Protein AF-0000000086677312 (afdb_homodimer)

Nearest PDB structures (foldseek):
  6c67-assembly1_B  TM=6.984E-01  e=4.483E-14  Mycobacterium tuberculosis H37Rv
  4u7x-assembly1_A  TM=6.659E-01  e=4.188E-15  Brucella abortus 2308
  8iwl-assembly1_A  TM=7.232E-01  e=3.364E-13  Acinetobacter baumannii
  2abs-assembly1_A  TM=6.981E-01  e=1.667E-12  Toxoplasma gondii
  3go6-assembly1_A  TM=7.106E-01  e=6.514E-12  Mycobacterium tuberculosis

Sequence (666 aa):
MTTDERTPVGHKIAVLGPIPRDQIVTHTGERFEKYGCALYTAVALAALLRPGDTIVPISHVRQRDEGPIKAILGAYPNIDTSGITATADQGDVIELRYIEHNRRVERQTNFMNPILPSDVDRVLDADAFVCVPITDYEVGQATLRHLKDNSSGTVVLDAHGPTTTLTRSGERHPRVWADRDAWLPYVDILKMNLEEASSTWLGEAAEIVADPPRLGPVELRDLARHCLDRGVGSVCVTLDERGSVAFFRDGAGGVAEEYVDRIEVADVVDTTGAGDSFAAGLAFGYLAYHDYVKACQYGNAMGAQRCSGAGLDVYLSREDTERQILATYGPRRMTTDERTPVGHKIAVLGPIPRDQIVTHTGERFEKYGCALYTAVALAALLRPGDTIVPISHVRQRDEGPIKAILGAYPNIDTSGITATADQGDVIELRYIEHNRRVERQTNFMNPILPSDVDRVLDADAFVCVPITDYEVGQATLRHLKDNSSGTVVLDAHGPTTTLTRSGERHPRVWADRDAWLPYVDILKMNLEEASSTWLGEAAEIVADPPRLGPVELRDLARHCLDRGVGSVCVTLDERGSVAFFRDGAGGVAEEYVDRIEVADVVDTTGAGDSFAAGLAFGYLAYHDYVKACQYGNAMGAQRCSGAGLDVYLSREDTERQILATYGPRR

Secondary structure (DSSP, 8-state):
-----------EEEEES---EEEEE-TT--EEEEE-THHHHHHHHHHHSPTT-EEEEEEE--HHHHHHHHHHHHTSTTB-GGGEE-TT----EEEEEEEETTEEEEEEEE-PPPB-HHHHGGGTT-SEEEE--SSTTSB-HHHHHHHHHH--SEEEEETTTTTEEEBTTS-EEEB--TTHHHHGGG-SEEEEEHHHHHHH--TTTTB--SSPPPP-HHHHHHHHHHHHTTT-SEEEEE-GGG-EEEEEE-TTSSEEEEEEPPPP-SS----TTHHHHHHHHHHHHHHHH--HHHHHHHHHHHHHHHHT-SSGGGPPPHHHHHHHHHHHH-S--/-----------EEEEES---EEEEE-TT--EEEEE-THHHHHHHHHHHSPTT-EEEEEEE--HHHHHHHHHHHHTSTTB-GGGEE-TT----EEEEEEEETTEEEEEEEE-PPPB-HHHHGGGTT-SEEEE--SSTTSB-HHHHHHHHHH--SEEEEETTTTTEEEBTTS-EEEB--TTHHHHGGG-SEEEEEHHHHHHH--TTTTB--SSPPPP-HHHHHHHHHHHHTTT-SEEEEE-GGG-EEEEEE-TTSSEEEEEEPPPP-SS----TTHHHHHHHHHHHHHHHH--HHHHHHHHHHHHHHHHT-SSGGGPPPHHHHHHHHHHHH-S--

InterPro domains:
  IPR002173 Carbohydrate/purine kinase, PfkB, conserved site [PS00584] (270-283)
  IPR011611 Carbohydrate kinase PfkB [PF00294] (181-311)
  IPR029056 Ribokinase-like [G3DSA:3.40.1190.20] (10-328)
  IPR029056 Ribokinase-like [SSF53613] (12-311)

Foldseek 3Di:
DPPPPVPPQAAEEEEFEAFEWEWEQELVGDTDTDTAFSLLLLLLLLQQGDPNHAYEYAYEAAPVCLVVSCVVSVVRVRYDDVNYYDVVRFGWYWYWYPNDPPDIDIFIDTHGAACALVSCVVPLAGQEYQYGYQAQGNYHLRNLVSSQVRHPHAYEYELNHLQWHADPRGHIDGAANPVVLSRLQSHAEYEYEQSSLQSDFPDPVNDDDPDGDGDDPVSSQVSQVVSQVSHHAWYWYQHVQQAIWIWGQDPVRDIDIDGDGAQDAPDFDDQGHLQSQLSSQLSSQCSVPVDNNSSSLRSRLSSSLPRNDDDSVSHHHSVVSVVSSCVRPNDDD/DPPPPVPPQFAEEEEFEAFEWEWEQELVGDTDTDTAFSLLLLLLLLQQGDPNYAYEYAYEAAPVCLVVSCVVSVVRVRYDDVNYYDVVRFGWYKYWYPNDPPDIAIFIDTHGAACALVSCPVPLAGQAYQYGYQAQGNYHLRNLVSSQVRHPHAYEYELNHLQWHADPRGHIDGAANPVVLSRLQSHAEYEYEQSSLQSDFPDPVNDDDPDGDGDDPVSSQVSQVVSQVSHHAWYWYQHVQQAIWIWGQDPVRHIDIDGDGAQDAPDFDDQGHLQSQLSSQLSSQCSVPVDNNSSSLRSRLSSSLPRNDDDSVSHHHSVVSVVSSCVRPNDDD

Structure (mmCIF, N/CA/C/O backbone):
data_AF-0000000086677312-model_v1
#
loop_
_entity.id
_entity.type
_entity.pdbx_description
1 polymer 'Carbohydrate kinase PfkB domain-containing protein'
#
loop_
_atom_site.group_PDB
_atom_site.id
_atom_site.type_symbol
_atom_site.label_atom_id
_atom_site.label_alt_id
_atom_site.label_comp_id
_atom_site.label_asym_id
_atom_site.label_entity_id
_atom_site.label_seq_id
_atom_site.pdbx_PDB_ins_code
_atom_site.Cartn_x
_atom_site.Cartn_y
_atom_site.Cartn_z
_atom_site.occupancy
_atom_site.B_iso_or_equiv
_atom_site.auth_seq_id
_atom_site.auth_comp_id
_atom_site.auth_asym_id
_atom_site.auth_atom_id
_atom_site.pdbx_PDB_model_num
ATOM 1 N N . MET A 1 1 ? -13.219 54.688 -17.031 1 32.31 1 MET A N 1
ATOM 2 C CA . MET A 1 1 ? -12.438 53.438 -17.141 1 32.31 1 MET A CA 1
ATOM 3 C C . MET A 1 1 ? -12.711 52.531 -15.945 1 32.31 1 MET A C 1
ATOM 5 O O . MET A 1 1 ? -12.344 52.844 -14.812 1 32.31 1 MET A O 1
ATOM 9 N N . THR A 1 2 ? -13.883 51.906 -15.875 1 37.22 2 THR A N 1
ATOM 10 C CA . THR A 1 2 ? -14.469 51.125 -14.773 1 37.22 2 THR A CA 1
ATOM 11 C C . THR A 1 2 ? -13.57 49.969 -14.391 1 37.22 2 THR A C 1
ATOM 13 O O . THR A 1 2 ? -13.242 49.125 -15.234 1 37.22 2 THR A O 1
ATOM 16 N N . THR A 1 3 ? -12.516 50.281 -13.547 1 38.25 3 THR A N 1
ATOM 17 C CA . THR A 1 3 ? -11.594 49.281 -13.039 1 38.25 3 THR A CA 1
ATOM 18 C C . THR A 1 3 ? -12.359 48.031 -12.562 1 38.25 3 THR A C 1
ATOM 20 O O . THR A 1 3 ? -13.258 48.156 -11.727 1 38.25 3 THR A O 1
ATOM 23 N N . ASP A 1 4 ? -12.758 47.156 -13.461 1 38.59 4 ASP A N 1
ATOM 24 C CA . ASP A 1 4 ? -13.375 45.875 -13.141 1 38.59 4 ASP A CA 1
ATOM 25 C C . ASP A 1 4 ? -12.711 45.25 -11.922 1 38.59 4 ASP A C 1
ATOM 27 O O . ASP A 1 4 ? -11.523 44.906 -11.961 1 38.59 4 ASP A O 1
ATOM 31 N N . GLU A 1 5 ? -12.781 45.844 -10.695 1 32.97 5 GLU A N 1
ATOM 32 C CA . GLU A 1 5 ? -12.359 45.25 -9.438 1 32.97 5 GLU A CA 1
ATOM 33 C C . GLU A 1 5 ? -12.758 43.781 -9.383 1 32.97 5 GLU A C 1
ATOM 35 O O . GLU A 1 5 ? -13.922 43.469 -9.156 1 32.97 5 GLU A O 1
ATOM 40 N N . ARG A 1 6 ? -12.273 42.938 -10.344 1 45.16 6 ARG A N 1
ATOM 41 C CA . ARG A 1 6 ? -12.469 41.5 -10.188 1 45.16 6 ARG A CA 1
ATOM 42 C C . ARG A 1 6 ? -12.477 41.094 -8.719 1 45.16 6 ARG A C 1
ATOM 44 O O . ARG A 1 6 ? -11.555 41.406 -7.973 1 45.16 6 ARG A O 1
ATOM 51 N N . THR A 1 7 ? -13.516 41.062 -8.023 1 42.78 7 THR A N 1
ATOM 52 C CA . THR A 1 7 ? -13.641 40.531 -6.672 1 42.78 7 THR A CA 1
ATOM 53 C C . THR A 1 7 ? -12.633 39.438 -6.43 1 42.78 7 THR A C 1
ATOM 55 O O . THR A 1 7 ? -12.57 38.469 -7.199 1 42.78 7 THR A O 1
ATOM 58 N N . PRO A 1 8 ? -11.586 39.594 -5.582 1 50.75 8 PRO A N 1
ATOM 59 C CA . PRO A 1 8 ? -10.523 38.594 -5.41 1 50.75 8 PRO A CA 1
ATOM 60 C C . PRO A 1 8 ? -11.055 37.188 -5.199 1 50.75 8 PRO A C 1
ATOM 62 O O . PRO A 1 8 ? -12.016 37 -4.445 1 50.75 8 PRO A O 1
ATOM 65 N N . VAL A 1 9 ? -11.148 36.281 -6.203 1 62.28 9 VAL A N 1
ATOM 66 C CA . VAL A 1 9 ? -11.641 34.906 -6.129 1 62.28 9 VAL A CA 1
ATOM 67 C C . VAL A 1 9 ? -11.031 34.219 -4.922 1 62.28 9 VAL A C 1
ATOM 69 O O . VAL A 1 9 ? -9.812 34.219 -4.73 1 62.28 9 VAL A O 1
ATOM 72 N N . GLY A 1 10 ? -11.758 33.906 -3.848 1 85.94 10 GLY A N 1
ATOM 73 C CA . GLY A 1 10 ? -11.367 33.219 -2.613 1 85.94 10 GLY A CA 1
ATOM 74 C C . GLY A 1 10 ? -10.633 31.922 -2.848 1 85.94 10 GLY A C 1
ATOM 75 O O . GLY A 1 10 ? -10.734 31.344 -3.924 1 85.94 10 GLY A O 1
ATOM 76 N N . HIS A 1 11 ? -9.68 31.578 -2.021 1 93.56 11 HIS A N 1
ATOM 77 C CA . HIS A 1 11 ? -8.945 30.312 -2.086 1 93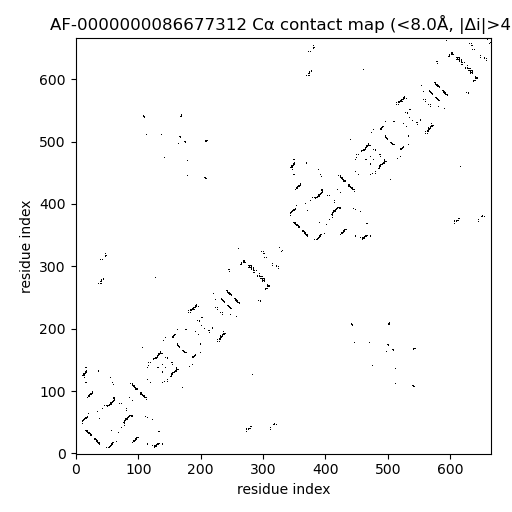.56 11 HIS A CA 1
ATOM 78 C C . HIS A 1 11 ? -9.867 29.125 -1.82 1 93.56 11 HIS A C 1
ATOM 80 O O . HIS A 1 11 ? -10.82 29.25 -1.055 1 93.56 11 HIS A O 1
ATOM 86 N N . LYS A 1 12 ? -9.617 28.141 -2.539 1 97.75 12 LYS A N 1
ATOM 87 C CA . LYS A 1 12 ? -10.273 26.859 -2.314 1 97.75 12 LYS A CA 1
ATOM 88 C C . LYS A 1 12 ? -9.258 25.781 -1.946 1 97.75 12 LYS A C 1
ATOM 90 O O . LYS A 1 12 ? -8.258 25.594 -2.646 1 97.75 12 LYS A O 1
ATOM 95 N N . ILE A 1 13 ? -9.484 25.172 -0.785 1 98.75 13 ILE A N 1
ATOM 96 C CA . ILE A 1 13 ? -8.586 24.125 -0.339 1 98.75 13 ILE A CA 1
ATOM 97 C C . ILE A 1 13 ? -9.375 22.828 -0.091 1 98.75 13 ILE A C 1
ATOM 99 O O . ILE A 1 13 ? -10.406 22.859 0.586 1 98.75 13 ILE A O 1
ATOM 103 N N . ALA A 1 14 ? -8.969 21.734 -0.667 1 98.94 14 ALA A N 1
ATOM 104 C CA . ALA A 1 14 ? -9.523 20.406 -0.375 1 98.94 14 ALA A CA 1
ATOM 105 C C . ALA A 1 14 ? -8.68 19.672 0.663 1 98.94 14 ALA A C 1
ATOM 107 O O . ALA A 1 14 ? -7.449 19.719 0.616 1 98.94 14 ALA A O 1
ATOM 108 N N . VAL A 1 15 ? -9.336 19.094 1.623 1 98.94 15 VAL A N 1
ATOM 109 C CA . VAL A 1 15 ? -8.672 18.281 2.639 1 98.94 15 VAL A CA 1
ATOM 110 C C . VAL A 1 15 ? -9.023 16.812 2.438 1 98.94 15 VAL A C 1
ATOM 112 O O . VAL A 1 15 ? -10.195 16.422 2.555 1 98.94 15 VAL A O 1
ATOM 115 N N . LEU A 1 16 ? -8.055 16 2.104 1 98.94 16 LEU A N 1
ATOM 116 C CA . LEU A 1 16 ? -8.289 14.594 1.83 1 98.94 16 LEU A CA 1
ATOM 117 C C . LEU A 1 16 ? -7.773 13.727 2.975 1 98.94 16 LEU A C 1
ATOM 119 O O . LEU A 1 16 ? -6.598 13.805 3.338 1 98.94 16 LEU A O 1
ATOM 123 N N . GLY A 1 17 ? -8.586 12.93 3.57 1 98.69 17 GLY A N 1
ATOM 124 C CA . GLY A 1 17 ? -8.195 12 4.621 1 98.69 17 GLY A CA 1
ATOM 125 C C . GLY A 1 17 ? -9.367 11.508 5.449 1 98.69 17 GLY A C 1
ATOM 126 O O . GLY A 1 17 ? -10.5 11.953 5.258 1 98.69 17 GLY A O 1
ATOM 127 N N . PRO A 1 18 ? -9.125 10.625 6.316 1 98.38 18 PRO A N 1
ATOM 128 C CA . PRO A 1 18 ? -10.203 10.094 7.152 1 98.38 18 PRO A CA 1
ATOM 129 C C . PRO A 1 18 ? -10.633 11.07 8.25 1 98.38 18 PRO A C 1
ATOM 131 O O . PRO A 1 18 ? -9.875 11.969 8.609 1 98.38 18 PRO A O 1
ATOM 134 N N . ILE A 1 19 ? -11.883 10.938 8.641 1 98.5 19 ILE A N 1
ATOM 135 C CA . ILE A 1 19 ? -12.383 11.516 9.883 1 98.5 19 ILE A CA 1
ATOM 136 C C . ILE A 1 19 ? -12.789 10.398 10.844 1 98.5 19 ILE A C 1
ATOM 138 O O . ILE A 1 19 ? -13.977 10.102 10.992 1 98.5 19 ILE A O 1
ATOM 142 N N . PRO A 1 20 ? -11.789 9.859 11.461 1 97.06 20 PR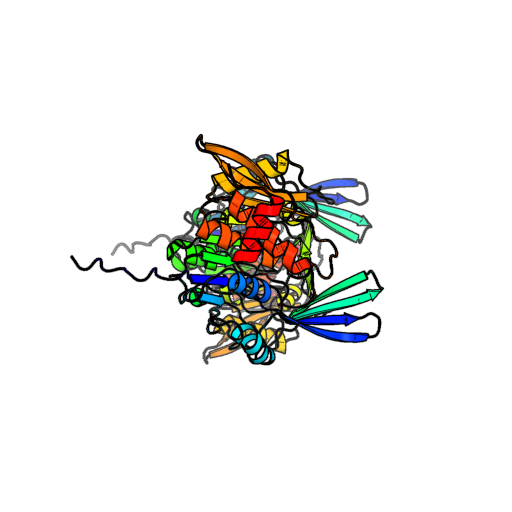O A N 1
ATOM 143 C CA . PRO A 1 20 ? -12.062 8.695 12.305 1 97.06 20 PRO A CA 1
ATOM 144 C C . PRO A 1 20 ? -12.859 9.047 13.555 1 97.06 20 PRO A C 1
ATOM 146 O O . PRO A 1 20 ? -12.695 10.125 14.117 1 97.06 20 PRO A O 1
ATOM 149 N N . ARG A 1 21 ? -13.695 8.141 13.93 1 96.38 21 ARG A N 1
ATOM 150 C CA . ARG A 1 21 ? -14.266 8.18 15.273 1 96.38 21 ARG A CA 1
ATOM 151 C C . ARG A 1 21 ? -13.328 7.523 16.281 1 96.38 21 ARG A C 1
ATOM 153 O O . ARG A 1 21 ? -13.164 6.301 16.281 1 96.38 21 ARG A O 1
ATOM 160 N N . ASP A 1 22 ? -12.742 8.312 17.062 1 91.62 22 ASP A N 1
ATOM 161 C CA . ASP A 1 22 ? -11.867 7.824 18.125 1 91.62 22 ASP A CA 1
ATOM 162 C C . ASP A 1 22 ? -12.664 7.477 19.375 1 91.62 22 ASP A C 1
ATOM 164 O O . ASP A 1 22 ? -13.336 8.336 19.953 1 91.62 22 ASP A O 1
ATOM 168 N N . GLN A 1 23 ? -12.555 6.238 19.719 1 90.88 23 GLN A N 1
ATOM 169 C CA . GLN A 1 23 ? -13.18 5.777 20.938 1 90.88 23 GLN A CA 1
ATOM 170 C C . GLN A 1 23 ? -12.156 5.621 22.062 1 90.88 23 GLN A C 1
ATOM 172 O O . GLN A 1 23 ? -11.352 4.688 22.047 1 90.88 23 GLN A O 1
ATOM 177 N N . ILE A 1 24 ? -12.211 6.531 22.969 1 84.81 24 ILE A N 1
ATOM 178 C CA . ILE A 1 24 ? -11.242 6.543 24.062 1 84.81 24 ILE A CA 1
ATOM 179 C C . ILE A 1 24 ? -11.852 5.906 25.312 1 84.81 24 ILE A C 1
ATOM 181 O O . ILE A 1 24 ? -12.938 6.301 25.734 1 84.81 24 ILE A O 1
ATOM 185 N N . VAL A 1 25 ? -11.227 4.91 25.812 1 83.69 25 VAL A N 1
ATOM 186 C CA . VAL A 1 25 ? -11.625 4.25 27.047 1 83.69 25 VAL A CA 1
ATOM 187 C C . VAL A 1 25 ? -10.562 4.484 28.125 1 83.69 25 VAL A C 1
ATOM 189 O O . VAL A 1 25 ? -9.414 4.059 27.969 1 83.69 25 VAL A O 1
ATOM 192 N N . THR A 1 26 ? -10.938 5.156 29.172 1 80.56 26 THR A N 1
ATOM 193 C CA . THR A 1 26 ? -9.992 5.453 30.25 1 80.56 26 THR A CA 1
ATOM 194 C C . THR A 1 26 ? -9.758 4.227 31.125 1 80.56 26 THR A C 1
ATOM 196 O O . THR A 1 26 ? -10.453 3.217 30.984 1 80.56 26 THR A O 1
ATOM 199 N N . HIS A 1 27 ? -8.703 4.312 31.938 1 79.75 27 HIS A N 1
ATOM 200 C CA . HIS A 1 27 ? -8.367 3.213 32.844 1 79.75 27 HIS A CA 1
ATOM 201 C C . HIS A 1 27 ? -9.5 2.939 33.812 1 79.75 27 HIS A C 1
ATOM 203 O O . HIS A 1 27 ? -9.609 1.834 34.344 1 79.75 27 HIS A O 1
ATOM 209 N N . THR A 1 28 ? -10.367 3.939 34 1 81.5 28 THR A N 1
ATOM 210 C CA . THR A 1 28 ? -11.492 3.783 34.906 1 81.5 28 THR A CA 1
ATOM 211 C C . THR A 1 28 ? -12.727 3.273 34.188 1 81.5 28 THR A C 1
ATOM 213 O O . THR A 1 28 ? -13.789 3.096 34.781 1 81.5 28 THR A O 1
ATOM 216 N N . GLY A 1 29 ? -12.547 3.102 32.875 1 80 29 GLY A N 1
ATOM 217 C CA . GLY A 1 29 ? -13.633 2.523 32.094 1 80 29 GLY A CA 1
ATOM 218 C C . GLY A 1 29 ? -14.531 3.566 31.453 1 80 29 GLY A C 1
ATOM 219 O O . GLY A 1 29 ? -15.508 3.225 30.781 1 80 29 GLY A O 1
ATOM 220 N N . GLU A 1 30 ? -14.219 4.891 31.688 1 84.56 30 GLU A N 1
ATOM 221 C CA . GLU A 1 30 ? -14.992 5.949 31.047 1 84.56 30 GLU A CA 1
ATOM 222 C C . GLU A 1 30 ? -14.734 5.98 29.547 1 84.56 30 GLU A C 1
ATOM 224 O O . GLU A 1 30 ? -13.609 5.781 29.094 1 84.56 30 GLU A O 1
ATOM 229 N N . ARG A 1 31 ? -15.914 6.156 28.812 1 86.62 31 ARG A N 1
ATOM 230 C CA . ARG A 1 31 ? -15.82 6.16 27.359 1 86.62 31 ARG A CA 1
ATOM 231 C C . ARG A 1 31 ? -16.188 7.523 26.781 1 86.62 31 ARG A C 1
ATOM 233 O O . ARG A 1 31 ? -17.172 8.133 27.203 1 86.62 31 ARG A O 1
ATOM 240 N N . PHE A 1 32 ? -15.312 8.102 25.938 1 87 32 PHE A N 1
ATOM 241 C CA . PHE A 1 32 ? -15.648 9.297 25.172 1 87 32 PHE A CA 1
ATOM 242 C C . PHE A 1 32 ? -15.211 9.148 23.719 1 87 32 PHE A C 1
ATOM 244 O O . PHE A 1 32 ? -14.367 8.312 23.406 1 87 32 PHE A O 1
ATOM 251 N N . GLU A 1 33 ? -15.953 9.891 22.859 1 91.44 33 GLU A N 1
ATOM 252 C CA . GLU A 1 33 ? -15.688 9.812 21.422 1 91.44 33 GLU A CA 1
ATOM 253 C C . GLU A 1 33 ? -15.305 11.18 20.859 1 91.44 33 GLU A C 1
ATOM 255 O O . GLU A 1 33 ? -15.781 12.203 21.328 1 91.44 33 GLU A O 1
ATOM 260 N N . LYS A 1 34 ? -14.43 11.188 20.031 1 92.94 34 LYS A N 1
ATOM 261 C CA . LYS A 1 34 ? -14.031 12.375 19.281 1 92.94 34 LYS A CA 1
ATOM 262 C C . LYS A 1 34 ? -13.703 12.039 17.828 1 92.94 34 LYS A C 1
ATOM 264 O O . LYS A 1 34 ? -13.367 10.891 17.516 1 92.94 34 LYS A O 1
ATOM 269 N N . TYR A 1 35 ? -13.922 13.023 17 1 96.88 35 TYR A N 1
ATOM 270 C CA . TYR A 1 35 ? -13.508 12.883 15.602 1 96.88 35 TYR A CA 1
ATOM 271 C C . TYR A 1 35 ? -12.164 13.555 15.359 1 96.88 35 TYR A C 1
ATOM 273 O O . TYR A 1 35 ? -11.82 14.539 16.016 1 96.88 35 TYR A O 1
ATOM 281 N N . GLY A 1 36 ? -11.359 12.969 14.398 1 95.56 36 GLY A N 1
ATOM 282 C CA . GLY A 1 36 ? -10 13.484 14.297 1 95.56 36 GLY A CA 1
ATOM 283 C C . GLY A 1 36 ? -9.516 13.602 12.867 1 95.56 36 GLY A C 1
ATOM 284 O O . GLY A 1 36 ? -10.312 13.797 11.945 1 95.56 36 GLY A O 1
ATOM 285 N N . CYS A 1 37 ? -8.234 13.719 12.789 1 96.19 37 CYS A N 1
ATOM 286 C CA . CYS A 1 37 ? -7.457 13.742 11.555 1 96.19 37 CYS A CA 1
ATOM 287 C C . CYS A 1 37 ? -7.914 14.867 10.641 1 96.19 37 CYS A C 1
ATOM 289 O O . CYS A 1 37 ? -7.727 16.047 10.961 1 96.19 37 CYS A O 1
ATOM 291 N N . ALA A 1 38 ? -8.617 14.578 9.523 1 98.62 38 ALA A N 1
ATOM 292 C CA . ALA A 1 38 ? -8.992 15.586 8.547 1 98.62 38 ALA A CA 1
ATOM 293 C C . ALA A 1 38 ? -9.891 16.656 9.172 1 98.62 38 ALA A C 1
ATOM 295 O O . ALA A 1 38 ? -9.93 17.797 8.703 1 98.62 38 ALA A O 1
ATOM 296 N N . LEU A 1 39 ? -10.586 16.281 10.227 1 98.56 39 LEU A N 1
ATOM 297 C CA . LEU A 1 39 ? -11.406 17.266 10.938 1 98.56 39 LEU A CA 1
ATOM 298 C C . LEU A 1 39 ? -10.555 18.375 11.516 1 98.56 39 LEU A C 1
ATOM 300 O O . LEU A 1 39 ? -10.867 19.562 11.344 1 98.56 39 LEU A O 1
ATOM 304 N N . TYR A 1 40 ? -9.461 18.031 12.156 1 98 40 TYR A N 1
ATOM 305 C CA . TYR A 1 40 ? -8.555 19.031 12.727 1 98 40 TYR A CA 1
ATOM 306 C C . TYR A 1 40 ? -7.957 19.906 11.633 1 98 40 TYR A C 1
ATOM 308 O O . TYR A 1 40 ? -7.848 21.125 11.797 1 98 40 TYR A O 1
ATOM 316 N N . THR A 1 41 ? -7.547 19.281 10.523 1 98.81 41 THR A N 1
ATOM 317 C CA . THR A 1 41 ? -6.961 20.031 9.414 1 98.81 41 THR A CA 1
ATOM 318 C C . THR A 1 41 ? -7.941 21.062 8.867 1 98.81 41 THR A C 1
ATOM 320 O O . THR A 1 41 ? -7.578 22.219 8.656 1 98.81 41 THR A O 1
ATOM 323 N N . ALA A 1 42 ? -9.18 20.641 8.672 1 98.75 42 ALA A N 1
ATOM 324 C CA . ALA A 1 42 ? -10.211 21.531 8.125 1 98.75 42 ALA A CA 1
ATOM 325 C C . ALA A 1 42 ? -10.492 22.688 9.07 1 98.75 42 ALA A C 1
ATOM 327 O O . ALA A 1 42 ? -10.586 23.844 8.641 1 98.75 42 ALA A O 1
ATOM 328 N N . VAL A 1 43 ? -10.602 22.422 10.352 1 98.38 43 VAL A N 1
ATOM 329 C CA . VAL A 1 43 ? -10.922 23.453 11.328 1 98.38 43 VAL A CA 1
ATOM 330 C C . VAL A 1 43 ? -9.75 24.422 11.461 1 98.38 43 VAL A C 1
ATOM 332 O O . VAL A 1 43 ? -9.945 25.641 11.562 1 98.38 43 VAL A O 1
ATOM 335 N N . ALA A 1 44 ? -8.531 23.891 11.461 1 98.62 44 ALA A N 1
ATOM 336 C CA . ALA A 1 44 ? -7.352 24.75 11.5 1 98.62 44 ALA A CA 1
ATOM 337 C C . ALA A 1 44 ? -7.332 25.703 10.305 1 98.62 44 ALA A C 1
ATOM 339 O O . ALA A 1 44 ? -7.062 26.891 10.461 1 98.62 44 ALA A O 1
ATOM 340 N N . LEU A 1 45 ? -7.656 25.156 9.109 1 98.56 45 LEU A N 1
ATOM 341 C CA . LEU A 1 45 ? -7.711 25.984 7.914 1 98.56 45 LEU A CA 1
ATOM 342 C C . LEU A 1 45 ? -8.805 27.047 8.031 1 98.56 45 LEU A C 1
ATOM 344 O O . LEU A 1 45 ? -8.633 28.172 7.578 1 98.56 45 LEU A O 1
ATOM 348 N N . ALA A 1 46 ? -9.906 26.656 8.602 1 97.81 46 ALA A N 1
ATOM 349 C CA . ALA A 1 46 ? -11.039 27.562 8.734 1 97.81 46 ALA A CA 1
ATOM 350 C C . ALA A 1 46 ? -10.656 28.797 9.555 1 97.81 46 ALA A C 1
ATOM 352 O O . ALA A 1 46 ? -11.156 29.891 9.305 1 97.81 46 ALA A O 1
ATOM 353 N N . ALA A 1 47 ? -9.789 28.609 10.516 1 97.19 47 ALA A N 1
ATOM 354 C CA . ALA A 1 47 ? -9.336 29.703 11.359 1 97.19 47 ALA A CA 1
ATOM 355 C C . ALA A 1 47 ? -8.43 30.656 10.578 1 97.19 47 ALA A C 1
ATOM 357 O O . ALA A 1 47 ? -8.391 31.859 10.859 1 97.19 47 ALA A O 1
ATOM 358 N N . LEU A 1 48 ? -7.77 30.125 9.586 1 96.94 48 LEU A N 1
ATOM 359 C CA . LEU A 1 48 ? -6.766 30.891 8.852 1 96.94 48 LEU A CA 1
ATOM 360 C C . LEU A 1 48 ? -7.383 31.562 7.621 1 96.94 48 LEU A C 1
ATOM 362 O O . LEU A 1 48 ? -6.906 32.594 7.176 1 96.94 48 LEU A O 1
ATOM 366 N N . LEU A 1 49 ? -8.391 30.953 7.055 1 94.12 49 LEU A N 1
ATOM 367 C CA . LEU A 1 49 ? -8.945 31.422 5.789 1 94.12 49 LEU A CA 1
ATOM 368 C C . LEU A 1 49 ? -10.047 32.438 6.02 1 94.12 49 LEU A C 1
ATOM 370 O O . LEU A 1 49 ? -10.625 32.5 7.105 1 94.12 49 LEU A O 1
ATOM 374 N N . ARG A 1 50 ? -10.297 33.281 5.004 1 86.81 50 ARG A N 1
ATOM 375 C CA . ARG A 1 50 ? -11.234 34.375 5.082 1 86.81 50 ARG A CA 1
ATOM 376 C C . ARG A 1 50 ? -12.625 33.969 4.613 1 86.81 50 ARG A C 1
ATOM 378 O O . ARG A 1 50 ? -12.789 32.906 4.031 1 86.81 50 ARG A O 1
ATOM 385 N N . PRO A 1 51 ? -13.453 35.031 4.965 1 82.19 51 PRO A N 1
ATOM 386 C CA . PRO A 1 51 ? -14.766 34.812 4.367 1 82.19 51 PRO A CA 1
ATOM 387 C C . PRO A 1 51 ? -14.727 34.75 2.844 1 82.19 51 PRO A C 1
ATOM 389 O O . PRO A 1 51 ? -13.969 35.5 2.213 1 82.19 51 PRO A O 1
ATOM 392 N N . GLY A 1 52 ? -15.172 33.906 2.168 1 88.12 52 GLY A N 1
ATOM 393 C CA . GLY A 1 52 ? -15.141 33.719 0.726 1 88.12 52 GLY A CA 1
ATOM 394 C C . GLY A 1 52 ? -14.305 32.531 0.299 1 88.12 52 GLY A C 1
ATOM 395 O O . GLY A 1 52 ? -14.445 32.031 -0.821 1 88.12 52 GLY A O 1
ATOM 396 N N . ASP A 1 53 ? -13.281 32.25 1.18 1 95.12 53 ASP A N 1
ATOM 397 C CA . ASP A 1 53 ? -12.531 31.031 0.922 1 95.12 53 ASP A CA 1
ATOM 398 C C . ASP A 1 53 ? -13.398 29.797 1.181 1 95.12 53 ASP A C 1
ATOM 400 O O . ASP A 1 53 ? -14.438 29.875 1.837 1 95.12 53 ASP A O 1
ATOM 404 N N . THR A 1 54 ? -13.039 28.703 0.552 1 97.5 54 THR A N 1
ATOM 405 C CA . THR A 1 54 ? -13.797 27.469 0.724 1 97.5 54 THR A CA 1
ATOM 406 C C . THR A 1 54 ? -12.875 26.297 1.05 1 97.5 54 THR A C 1
ATOM 408 O O . THR A 1 54 ? -11.82 26.141 0.431 1 97.5 54 THR A O 1
ATOM 411 N N . ILE A 1 55 ? -13.273 25.594 2.068 1 98.62 55 ILE A N 1
ATOM 412 C CA . ILE A 1 55 ? -12.602 24.359 2.441 1 98.62 55 ILE A CA 1
ATOM 413 C C . ILE A 1 55 ? -13.523 23.172 2.174 1 98.62 55 ILE A C 1
ATOM 415 O O . ILE A 1 55 ? -14.68 23.172 2.604 1 98.62 55 ILE A O 1
ATOM 419 N N . VAL A 1 56 ? -13.031 22.156 1.498 1 98.75 56 VAL A N 1
ATOM 420 C CA . VAL A 1 56 ? -13.852 20.984 1.167 1 98.75 56 VAL A CA 1
ATOM 421 C C . VAL A 1 56 ? -13.172 19.719 1.672 1 98.75 56 VAL A C 1
ATOM 423 O O . VAL A 1 56 ? -12.297 19.172 1.006 1 98.75 56 VAL A O 1
ATOM 426 N N . PRO A 1 57 ? -13.609 19.203 2.818 1 98.81 57 PRO A N 1
ATOM 427 C CA . PRO A 1 57 ? -13.133 17.875 3.23 1 98.81 57 PRO A CA 1
ATOM 428 C C . PRO A 1 57 ? -13.664 16.75 2.342 1 98.81 57 PRO A C 1
ATOM 430 O O . PRO A 1 57 ? -14.852 16.75 1.989 1 98.81 57 PRO A O 1
ATOM 433 N N . ILE A 1 58 ? -12.805 15.906 1.871 1 98.88 58 ILE A N 1
ATOM 434 C CA . ILE A 1 58 ? -13.148 14.688 1.142 1 98.88 58 ILE A CA 1
ATOM 435 C C . ILE A 1 58 ? -12.859 13.469 2.01 1 98.88 58 ILE A C 1
ATOM 437 O O . ILE A 1 58 ? -11.703 13.148 2.277 1 98.88 58 ILE A O 1
ATOM 441 N N . SER A 1 59 ? -13.922 12.812 2.502 1 98.75 59 SER A N 1
ATOM 442 C CA . SER A 1 59 ? -13.805 11.695 3.434 1 98.75 59 SER A CA 1
ATOM 443 C C . SER A 1 59 ? -15.008 10.766 3.336 1 98.75 59 SER A C 1
ATOM 445 O O . SER A 1 59 ? -16.125 11.211 3.043 1 98.75 59 SER A O 1
ATOM 447 N N . HIS A 1 60 ? -14.773 9.5 3.502 1 97.94 60 HIS A N 1
ATOM 448 C CA . HIS A 1 60 ? -15.836 8.508 3.67 1 97.94 60 HIS A CA 1
ATOM 449 C C . HIS A 1 60 ? -16.016 8.141 5.141 1 97.94 60 HIS A C 1
ATOM 451 O O . HIS A 1 60 ? -15.047 7.828 5.828 1 97.94 60 HIS A O 1
ATOM 457 N N . VAL A 1 61 ? -17.281 8.219 5.586 1 98.06 61 VAL A N 1
ATOM 458 C CA . VAL A 1 61 ? -17.531 7.996 7.004 1 98.06 61 VAL A CA 1
ATOM 459 C C . VAL A 1 61 ? -18.672 6.984 7.176 1 98.06 61 VAL A C 1
ATOM 461 O O . VAL A 1 61 ? -19.297 6.582 6.195 1 98.06 61 VAL A O 1
ATOM 464 N N . ARG A 1 62 ? -18.812 6.508 8.422 1 96.19 62 ARG A N 1
ATOM 465 C CA . ARG A 1 62 ? -19.969 5.691 8.758 1 96.19 62 ARG A CA 1
ATOM 466 C C . ARG A 1 62 ? -21.25 6.516 8.719 1 96.19 62 ARG A C 1
ATOM 468 O O . ARG A 1 62 ? -21.234 7.715 9 1 96.19 62 ARG A O 1
ATOM 475 N N . GLN A 1 63 ? -22.375 5.84 8.422 1 96.94 63 GLN A N 1
ATOM 476 C CA . GLN A 1 63 ? -23.656 6.523 8.383 1 96.94 63 GLN A CA 1
ATOM 477 C C . GLN A 1 63 ? -23.984 7.168 9.727 1 96.94 63 GLN A C 1
ATOM 479 O O . GLN A 1 63 ? -24.453 8.305 9.781 1 96.94 63 GLN A O 1
ATOM 484 N N . ARG A 1 64 ? -23.656 6.488 10.75 1 96.19 64 ARG A N 1
ATOM 485 C CA . ARG A 1 64 ? -23.953 7 12.086 1 96.19 64 ARG A CA 1
ATOM 486 C C . ARG A 1 64 ? -23.141 8.25 12.391 1 96.19 64 ARG A C 1
ATOM 488 O O . ARG A 1 64 ? -23.547 9.078 13.211 1 96.19 64 ARG A O 1
ATOM 495 N N . ASP A 1 65 ? -21.984 8.383 11.719 1 97.81 65 ASP A N 1
ATOM 496 C CA . ASP A 1 65 ? -21.047 9.461 12.047 1 97.81 65 ASP A CA 1
ATOM 497 C C . ASP A 1 65 ? -21.266 10.664 11.141 1 97.81 65 ASP A C 1
ATOM 499 O O . ASP A 1 65 ? -20.781 11.766 11.43 1 97.81 65 ASP A O 1
ATOM 503 N N . GLU A 1 66 ? -21.938 10.516 10.047 1 98.31 66 GLU A N 1
ATOM 504 C CA . GLU A 1 66 ? -22.078 11.578 9.055 1 98.31 66 GLU A CA 1
ATOM 505 C C . GLU A 1 66 ? -22.734 12.82 9.656 1 98.31 66 GLU A C 1
ATOM 507 O O . GLU A 1 66 ? -22.219 13.93 9.523 1 98.31 66 GLU A O 1
ATOM 512 N N . GLY A 1 67 ? -23.875 12.648 10.273 1 98 67 GLY A N 1
ATOM 513 C CA . GLY A 1 67 ? -24.594 13.758 10.875 1 98 67 GLY A CA 1
ATOM 514 C C . GLY A 1 67 ? -23.766 14.547 11.867 1 98 67 GLY A C 1
ATOM 515 O O . GLY A 1 67 ? -23.562 15.75 11.695 1 98 67 GLY A O 1
ATOM 516 N N . PRO A 1 68 ? -23.25 13.852 12.852 1 98.06 68 PRO A N 1
ATOM 517 C CA . PRO A 1 68 ? -22.422 14.531 13.859 1 98.06 68 PRO A CA 1
ATOM 518 C C . PRO A 1 68 ? -21.219 15.25 13.258 1 98.06 68 PRO A C 1
ATOM 520 O O . PRO A 1 68 ? -20.922 16.375 13.648 1 98.06 68 PRO A O 1
ATOM 523 N N . ILE A 1 69 ? -20.547 14.664 12.312 1 98.62 69 ILE A N 1
ATOM 524 C CA . ILE A 1 69 ? -19.359 15.25 11.688 1 98.62 69 ILE A CA 1
ATOM 525 C C . ILE A 1 69 ? -19.75 16.516 10.93 1 98.62 69 ILE A C 1
ATOM 527 O O . ILE A 1 69 ? -19.109 17.562 11.07 1 98.62 69 ILE A O 1
ATOM 531 N N . LYS A 1 70 ? -20.859 16.469 10.188 1 98.5 70 LYS A N 1
ATOM 532 C CA . LYS A 1 70 ? -21.312 17.609 9.406 1 98.5 70 LYS A CA 1
ATOM 533 C C . LYS A 1 70 ? -21.797 18.734 10.32 1 98.5 70 LYS A C 1
ATOM 535 O O . LYS A 1 70 ? -21.656 19.906 9.992 1 98.5 70 LYS A O 1
ATOM 540 N N . ALA A 1 71 ? -22.359 18.359 11.461 1 98.25 71 ALA A N 1
ATOM 541 C CA . ALA A 1 71 ? -22.781 19.375 12.43 1 98.25 71 ALA A CA 1
ATOM 542 C C . ALA A 1 71 ? -21.578 20.125 12.984 1 98.25 71 ALA A C 1
ATOM 544 O O . ALA A 1 71 ? -21.609 21.359 13.102 1 98.25 71 ALA A O 1
ATOM 545 N N . ILE A 1 72 ? -20.547 19.422 13.289 1 98.12 72 ILE A N 1
ATOM 546 C CA . ILE A 1 72 ? -19.344 20.031 13.836 1 98.12 72 ILE A CA 1
ATOM 547 C C . ILE A 1 72 ? -18.703 20.938 12.789 1 98.12 72 ILE A C 1
ATOM 549 O O . ILE A 1 72 ? -18.453 22.109 13.055 1 98.12 72 ILE A O 1
ATOM 553 N N . LEU A 1 73 ? -18.5 20.391 11.609 1 98.31 73 LEU A N 1
ATOM 554 C CA . LEU A 1 73 ? -17.781 21.125 10.57 1 98.31 73 LEU A CA 1
ATOM 555 C C . LEU A 1 73 ? -18.656 22.203 9.961 1 98.31 73 LEU A C 1
ATOM 557 O O . LEU A 1 73 ? -18.156 23.234 9.5 1 98.31 73 LEU A O 1
ATOM 561 N N . GLY A 1 74 ? -19.953 22.016 9.992 1 96.5 74 GLY A N 1
ATOM 562 C CA . GLY A 1 74 ? -20.906 22.984 9.453 1 96.5 74 GLY A CA 1
ATOM 563 C C . GLY A 1 74 ? -20.953 24.266 10.266 1 96.5 74 GLY A C 1
ATOM 564 O O . GLY A 1 74 ? -21.484 25.281 9.797 1 96.5 74 GLY A O 1
ATOM 565 N N . ALA A 1 75 ? -20.438 24.25 11.453 1 95.88 75 ALA A N 1
ATOM 566 C CA . ALA A 1 75 ? -20.391 25.438 12.305 1 95.88 75 ALA A CA 1
ATOM 567 C C . ALA A 1 75 ? -19.391 26.453 11.758 1 95.88 75 ALA A C 1
ATOM 569 O O . ALA A 1 75 ? -19.422 27.625 12.156 1 95.88 75 ALA A O 1
ATOM 570 N N . TYR A 1 76 ? -18.578 26.031 10.836 1 96.06 76 TYR A N 1
ATOM 571 C CA . TYR A 1 76 ? -17.625 26.922 10.18 1 96.06 76 TYR A CA 1
ATOM 572 C C . TYR A 1 76 ? -18.125 27.328 8.797 1 96.06 76 TYR A C 1
ATOM 574 O O . TYR A 1 76 ? -18.25 26.484 7.902 1 96.06 76 TYR A O 1
ATOM 582 N N . PRO A 1 77 ? -18.344 28.625 8.578 1 93.94 77 PRO A N 1
ATOM 583 C CA . PRO A 1 77 ? -19.031 29.062 7.367 1 93.94 77 PRO A CA 1
ATOM 584 C C . PRO A 1 77 ? -18.25 28.781 6.094 1 93.94 77 PRO A C 1
ATOM 586 O O . PRO A 1 77 ? -18.828 28.703 5.008 1 93.94 77 PRO A O 1
ATOM 589 N N . ASN A 1 78 ? -16.984 28.578 6.18 1 95.81 78 ASN A N 1
ATOM 590 C CA . ASN A 1 78 ? -16.172 28.391 4.98 1 95.81 78 ASN A CA 1
ATOM 591 C C . ASN A 1 78 ? -15.898 26.906 4.723 1 95.81 78 ASN A C 1
ATOM 593 O O . ASN A 1 78 ? -15.086 26.562 3.861 1 95.81 78 ASN A O 1
ATOM 597 N N . ILE A 1 79 ? -16.531 26 5.426 1 97.94 79 ILE A N 1
ATOM 598 C CA . ILE A 1 79 ? -16.359 24.562 5.191 1 97.94 79 ILE A CA 1
ATOM 599 C C . ILE A 1 79 ? -17.578 24.016 4.453 1 97.94 79 ILE A C 1
ATOM 601 O O . ILE A 1 79 ? -18.703 24.109 4.938 1 97.94 79 ILE A O 1
ATOM 605 N N . ASP A 1 80 ? -17.328 23.547 3.273 1 98.19 80 ASP A N 1
ATOM 606 C CA . ASP A 1 80 ? -18.297 22.812 2.479 1 98.19 80 ASP A CA 1
ATOM 607 C C . ASP A 1 80 ? -18.266 21.312 2.789 1 98.19 80 ASP A C 1
ATOM 609 O O . ASP A 1 80 ? -17.328 20.625 2.389 1 98.19 80 ASP A O 1
ATOM 613 N N . THR A 1 81 ? -19.281 20.781 3.455 1 98.5 81 THR A N 1
ATOM 614 C CA . THR A 1 81 ? -19.25 19.422 3.975 1 98.5 81 THR A CA 1
ATOM 615 C C . THR A 1 81 ? -19.75 18.422 2.92 1 98.5 81 THR A C 1
ATOM 617 O O . THR A 1 81 ? -19.906 17.234 3.203 1 98.5 81 THR A O 1
ATOM 620 N N . SER A 1 82 ? -19.953 18.844 1.67 1 97.75 82 SER A N 1
ATOM 621 C CA . SER A 1 82 ? -20.531 18 0.632 1 97.75 82 SER A CA 1
ATOM 622 C C . SER A 1 82 ? -19.594 16.859 0.247 1 97.75 82 SER A C 1
ATOM 624 O O . SER A 1 82 ? -20.016 15.867 -0.341 1 97.75 82 SER A O 1
ATOM 626 N N . GLY A 1 83 ? -18.297 16.984 0.516 1 98.38 83 GLY A N 1
ATOM 627 C CA . GLY A 1 83 ? -17.328 15.953 0.185 1 98.38 83 GLY A CA 1
ATOM 628 C C . GLY A 1 83 ? -17.281 14.828 1.201 1 98.38 83 GLY A C 1
ATOM 629 O O . GLY A 1 83 ? -16.609 13.82 0.987 1 98.38 83 GLY A O 1
ATOM 630 N N . ILE A 1 84 ? -18.031 14.977 2.293 1 98.56 84 ILE A N 1
ATOM 631 C CA . ILE A 1 84 ? -18.125 13.93 3.303 1 98.56 84 ILE A CA 1
ATOM 632 C C . ILE A 1 84 ? -19.281 12.992 2.961 1 98.56 84 ILE A C 1
ATOM 634 O O . ILE A 1 84 ? -20.438 13.414 2.93 1 98.56 84 ILE A O 1
ATOM 638 N N . THR A 1 85 ? -19 11.75 2.703 1 97.5 85 THR A N 1
ATOM 639 C CA . THR A 1 85 ? -20.016 10.82 2.246 1 97.5 85 THR A CA 1
ATOM 640 C C . THR A 1 85 ? -20.062 9.578 3.133 1 97.5 85 THR A C 1
ATOM 642 O O . THR A 1 85 ? -19.031 9.172 3.686 1 97.5 85 THR A O 1
ATOM 645 N N . ALA A 1 86 ? -21.234 8.984 3.271 1 97.25 86 ALA A N 1
ATOM 646 C CA . ALA A 1 86 ? -21.438 7.777 4.074 1 97.25 86 ALA A CA 1
ATOM 647 C C . ALA A 1 86 ? -22.141 6.691 3.266 1 97.25 86 ALA A C 1
ATOM 649 O O . ALA A 1 86 ? -22.703 5.754 3.832 1 97.25 86 ALA A O 1
ATOM 650 N N . THR A 1 87 ? -22.078 6.777 1.94 1 93.62 87 THR A N 1
ATOM 651 C CA . THR A 1 87 ? -22.828 5.906 1.043 1 93.62 87 THR A CA 1
ATOM 652 C C . THR A 1 87 ? -22.5 4.441 1.313 1 93.62 87 THR A C 1
ATOM 654 O O . THR A 1 87 ? -23.391 3.594 1.358 1 93.62 87 THR A O 1
ATOM 657 N N . ALA A 1 88 ? -21.281 4.121 1.609 1 89.81 88 ALA A N 1
ATOM 658 C CA . ALA A 1 88 ? -20.844 2.738 1.792 1 89.81 88 ALA A CA 1
ATOM 659 C C . ALA A 1 88 ? -20.953 2.316 3.254 1 89.81 88 ALA A C 1
ATOM 661 O O . ALA A 1 88 ? -20.766 1.144 3.586 1 89.81 88 ALA A O 1
ATOM 662 N N . ASP A 1 89 ? -21.234 3.199 4.141 1 93.88 89 ASP A N 1
ATOM 663 C CA . ASP A 1 89 ? -21.281 2.986 5.582 1 93.88 89 ASP A CA 1
ATOM 664 C C . ASP A 1 89 ? -19.969 2.363 6.086 1 93.88 89 ASP A C 1
ATOM 666 O O . ASP A 1 89 ? -20 1.395 6.848 1 93.88 89 ASP A O 1
ATOM 670 N N . GLN A 1 90 ? -18.891 2.812 5.566 1 91.94 90 GLN A N 1
ATOM 671 C CA . GLN A 1 90 ? -17.547 2.4 5.965 1 91.94 90 GLN A CA 1
ATOM 672 C C . GLN A 1 90 ? -16.688 3.607 6.32 1 91.94 90 GLN A C 1
ATOM 674 O O . GLN A 1 90 ? -16.438 4.473 5.477 1 91.94 90 GLN A O 1
ATOM 679 N N . GLY A 1 91 ? -16.312 3.641 7.582 1 93.62 91 GLY A N 1
ATOM 680 C CA . GLY A 1 91 ? -15.469 4.699 8.117 1 93.62 91 GLY A CA 1
ATOM 681 C C . GLY A 1 91 ? -14.508 4.211 9.18 1 93.62 91 GLY A C 1
ATOM 682 O O . GLY A 1 91 ? -14.719 3.156 9.781 1 93.62 91 GLY A O 1
ATOM 683 N N . ASP A 1 92 ? -13.445 4.984 9.336 1 93.88 92 ASP A N 1
ATOM 684 C CA . ASP A 1 92 ? -12.438 4.602 10.312 1 93.88 92 ASP A CA 1
ATOM 685 C C . ASP A 1 92 ? -12.969 4.73 11.734 1 93.88 92 ASP A C 1
ATOM 687 O O . ASP A 1 92 ? -13.625 5.723 12.07 1 93.88 92 ASP A O 1
ATOM 691 N N . VAL A 1 93 ? -12.742 3.732 12.5 1 93.56 93 VAL A N 1
ATOM 692 C CA . VAL A 1 93 ? -12.977 3.758 13.938 1 93.56 93 VAL A CA 1
ATOM 693 C C . VAL A 1 93 ? -11.719 3.305 14.68 1 93.56 93 VAL A C 1
ATOM 695 O O . VAL A 1 93 ? -11.188 2.229 14.406 1 93.56 93 VAL A O 1
ATOM 698 N N . ILE A 1 94 ? -11.25 4.129 15.516 1 91.5 94 ILE A N 1
ATOM 699 C CA . ILE A 1 94 ? -10.031 3.848 16.266 1 91.5 94 ILE A CA 1
ATOM 700 C C . ILE A 1 94 ? -10.352 3.762 17.75 1 91.5 94 ILE A C 1
ATOM 702 O O . ILE A 1 94 ? -10.953 4.676 18.328 1 91.5 94 ILE A O 1
ATOM 706 N N . GLU A 1 95 ? -9.961 2.678 18.344 1 88.25 95 GLU A N 1
ATOM 707 C CA . GLU A 1 95 ? -10.102 2.492 19.781 1 88.25 95 GLU A CA 1
ATOM 708 C C . GLU A 1 95 ? -8.789 2.756 20.5 1 88.25 95 GLU A C 1
ATOM 710 O O . GLU A 1 95 ? -7.758 2.174 20.156 1 88.25 95 GLU A O 1
ATOM 715 N N . LEU A 1 96 ? -8.836 3.674 21.344 1 81.75 96 LEU A N 1
ATOM 716 C CA . LEU A 1 96 ? -7.723 3.979 22.234 1 81.75 96 LEU A CA 1
ATOM 717 C C . LEU A 1 96 ? -8.039 3.549 23.656 1 81.75 96 LEU A C 1
ATOM 719 O O . LEU A 1 96 ? -8.867 4.168 24.328 1 81.75 96 LEU A O 1
ATOM 723 N N . ARG A 1 97 ? -7.402 2.445 24.109 1 79.94 97 ARG A N 1
ATOM 724 C CA . ARG A 1 97 ? -7.656 1.92 25.453 1 79.94 97 ARG A CA 1
ATOM 725 C C . ARG A 1 97 ? -6.465 2.164 26.375 1 79.94 97 ARG A C 1
ATOM 727 O O . ARG A 1 97 ? -5.379 1.628 26.141 1 79.94 97 ARG A O 1
ATOM 734 N N . TYR A 1 98 ? -6.688 2.941 27.406 1 75.69 98 TYR A N 1
ATOM 735 C CA . TYR A 1 98 ? -5.668 3.162 28.422 1 75.69 98 TYR A CA 1
ATOM 736 C C . TYR A 1 98 ? -5.668 2.035 29.453 1 75.69 98 TYR A C 1
ATOM 738 O O . TYR A 1 98 ? -6.66 1.83 30.156 1 75.69 98 TYR A O 1
ATOM 746 N N . ILE A 1 99 ? -4.723 1.081 29.359 1 71.62 99 ILE A N 1
ATOM 747 C CA . ILE A 1 99 ? -4.605 -0.024 30.312 1 71.62 99 ILE A CA 1
ATOM 748 C C . ILE A 1 99 ? -4.055 0.49 31.641 1 71.62 99 ILE A C 1
ATOM 750 O O . ILE A 1 99 ? -4.473 0.035 32.719 1 71.62 99 ILE A O 1
ATOM 754 N N . GLU A 1 100 ? -3.08 1.296 31.547 1 68.62 100 GLU A N 1
ATOM 755 C CA . GLU A 1 100 ? -2.527 2.014 32.688 1 68.62 100 GLU A CA 1
ATOM 756 C C . GLU A 1 100 ? -2.355 3.498 32.375 1 68.62 100 GLU A C 1
ATOM 758 O O . GLU A 1 100 ? -2.605 3.936 31.266 1 68.62 100 GLU A O 1
ATOM 763 N N . HIS A 1 101 ? -2.059 4.219 33.375 1 58.84 101 HIS A N 1
ATOM 764 C CA . HIS A 1 101 ? -1.949 5.664 33.219 1 58.84 101 HIS A CA 1
ATOM 765 C C . HIS A 1 101 ? -1.021 6.023 32.062 1 58.84 101 HIS A C 1
ATOM 767 O O . HIS A 1 101 ? -1.283 6.98 31.344 1 58.84 101 HIS A O 1
ATOM 773 N N . ASN A 1 102 ? -0.096 5.148 31.781 1 56.59 102 ASN A N 1
ATOM 774 C CA . ASN A 1 102 ? 0.923 5.574 30.828 1 56.59 102 ASN A CA 1
ATOM 775 C C . ASN A 1 102 ? 1.016 4.621 29.641 1 56.59 102 ASN A C 1
ATOM 777 O O . ASN A 1 102 ? 1.973 4.676 28.859 1 56.59 102 ASN A O 1
ATOM 781 N N . ARG A 1 103 ? 0.065 3.652 29.734 1 65.44 103 ARG A N 1
ATOM 782 C CA . ARG A 1 103 ? 0.157 2.705 28.625 1 65.44 103 ARG A CA 1
ATOM 783 C C . ARG A 1 103 ? -1.157 2.635 27.859 1 65.44 103 ARG A C 1
ATOM 785 O O . ARG A 1 103 ? -2.217 2.416 28.453 1 65.44 103 ARG A O 1
ATOM 792 N N . ARG A 1 104 ? -1.047 3.088 26.562 1 67.12 104 ARG A N 1
ATOM 793 C CA . ARG A 1 104 ? -2.252 3 25.734 1 67.12 104 ARG A CA 1
ATOM 794 C C . ARG A 1 104 ? -2.059 2.023 24.578 1 67.12 104 ARG A C 1
ATOM 796 O O . ARG A 1 104 ? -0.947 1.868 24.078 1 67.12 104 ARG A O 1
ATOM 803 N N . VAL A 1 105 ? -3.197 1.227 24.391 1 75.06 105 VAL A N 1
ATOM 804 C CA . VAL A 1 105 ? -3.248 0.35 23.219 1 75.06 105 VAL A CA 1
ATOM 805 C C . VAL A 1 105 ? -4.191 0.935 22.172 1 75.06 105 VAL A C 1
ATOM 807 O O . VAL A 1 105 ? -5.312 1.337 22.5 1 75.06 105 VAL A O 1
ATOM 810 N N . GLU A 1 106 ? -3.652 1.204 20.984 1 79.19 106 GLU A N 1
ATOM 811 C CA . GLU A 1 106 ? -4.445 1.722 19.875 1 79.19 106 GLU A CA 1
ATOM 812 C C . GLU A 1 106 ? -4.77 0.621 18.859 1 79.19 106 GLU A C 1
ATOM 814 O O . GLU A 1 106 ? -3.893 -0.161 18.484 1 79.19 106 GLU A O 1
ATOM 819 N N . ARG A 1 107 ? -6.082 0.492 18.594 1 86.69 107 ARG A N 1
ATOM 820 C CA . ARG A 1 107 ? -6.523 -0.46 17.578 1 86.69 107 ARG A CA 1
ATOM 821 C C . ARG A 1 107 ? -7.559 0.169 16.641 1 86.69 107 ARG A C 1
ATOM 823 O O . ARG A 1 107 ? -8.461 0.873 17.094 1 86.69 107 ARG A O 1
ATOM 830 N N . GLN A 1 108 ? -7.355 -0.016 15.445 1 90.12 108 GLN A N 1
ATOM 831 C CA . GLN A 1 108 ? -8.383 0.376 14.492 1 90.12 108 GLN A CA 1
ATOM 832 C C . GLN A 1 108 ? -9.375 -0.761 14.25 1 90.12 108 GLN A C 1
ATOM 834 O O . GLN A 1 108 ? -8.969 -1.875 13.898 1 90.12 108 GLN A O 1
ATOM 839 N N . THR A 1 109 ? -10.648 -0.478 14.383 1 88.81 109 THR A N 1
ATOM 840 C CA . THR A 1 109 ? -11.648 -1.54 14.336 1 88.81 109 THR A CA 1
ATOM 841 C C . THR A 1 109 ? -12.469 -1.459 13.047 1 88.81 109 THR A C 1
ATOM 843 O O . THR A 1 109 ? -13.18 -2.402 12.695 1 88.81 109 THR A O 1
ATOM 846 N N . ASN A 1 110 ? -12.438 -0.352 12.367 1 90.88 110 ASN A N 1
ATOM 847 C CA . ASN A 1 110 ? -13.094 -0.143 11.078 1 90.88 110 ASN A CA 1
ATOM 848 C C . ASN A 1 110 ? -12.234 0.711 10.148 1 90.88 110 ASN A C 1
ATOM 850 O O . ASN A 1 110 ? -11.336 1.421 10.594 1 90.88 110 ASN A O 1
ATOM 854 N N . PHE A 1 111 ? -12.516 0.63 8.875 1 90 111 PHE A N 1
ATOM 855 C CA . PHE A 1 111 ? -11.734 1.398 7.906 1 90 111 PHE A CA 1
ATOM 856 C C . PHE A 1 111 ? -12.641 2.025 6.855 1 90 111 PHE A C 1
ATOM 858 O O . PHE A 1 111 ? -13.727 1.506 6.57 1 90 111 PHE A O 1
ATOM 865 N N . MET A 1 112 ? -12.234 3.127 6.348 1 93.31 112 MET A N 1
ATOM 866 C CA . MET A 1 112 ? -12.992 3.789 5.293 1 93.31 112 MET A CA 1
ATOM 867 C C . MET A 1 112 ? -12.586 3.268 3.918 1 93.31 112 MET A C 1
ATOM 869 O O . MET A 1 112 ? -11.484 2.738 3.754 1 93.31 112 MET A O 1
ATOM 873 N N . ASN A 1 113 ? -13.5 3.398 2.955 1 92.69 113 ASN A N 1
ATOM 874 C CA . ASN A 1 113 ? -13.07 3.234 1.568 1 92.69 113 ASN A CA 1
ATOM 875 C C . ASN A 1 113 ? -12.039 4.281 1.172 1 92.69 113 ASN A C 1
ATOM 877 O O . ASN A 1 113 ? -12.094 5.422 1.633 1 92.69 113 ASN A O 1
ATOM 881 N N . PRO A 1 114 ? -11.102 3.885 0.341 1 95.75 114 PRO A N 1
ATOM 882 C CA . PRO A 1 114 ? -10.141 4.883 -0.132 1 95.75 114 PRO A CA 1
ATOM 883 C C . PRO A 1 114 ? -10.805 6.031 -0.888 1 95.75 114 PRO A C 1
ATOM 885 O O . PRO A 1 114 ? -11.883 5.855 -1.459 1 95.75 114 PRO A O 1
ATOM 888 N N . ILE A 1 115 ? -10.18 7.191 -0.813 1 98.19 115 ILE A N 1
ATOM 889 C CA . ILE A 1 115 ? -10.555 8.305 -1.681 1 98.19 115 ILE A CA 1
ATOM 890 C C . ILE A 1 115 ? -10.031 8.055 -3.092 1 98.19 115 ILE A C 1
ATOM 892 O O . ILE A 1 115 ? -8.82 8.109 -3.328 1 98.19 115 ILE A O 1
ATOM 896 N N . LEU A 1 116 ? -10.906 7.816 -3.973 1 96.56 116 LEU A N 1
ATOM 897 C CA . LEU A 1 116 ? -10.562 7.473 -5.348 1 96.56 116 LEU A CA 1
ATOM 898 C C . LEU A 1 116 ? -10.484 8.719 -6.215 1 96.56 116 LEU A C 1
ATOM 900 O O . LEU A 1 116 ? -10.977 9.789 -5.828 1 96.56 116 LEU A O 1
ATOM 904 N N . PRO A 1 117 ? -9.883 8.633 -7.387 1 96.75 117 PRO A N 1
ATOM 905 C CA . PRO A 1 117 ? -9.82 9.773 -8.312 1 96.75 117 PRO A CA 1
ATOM 906 C C . PRO A 1 117 ? -11.188 10.391 -8.578 1 96.75 117 PRO A C 1
ATOM 908 O O . PRO A 1 117 ? -11.32 11.617 -8.586 1 96.75 117 PRO A O 1
ATOM 911 N N . SER A 1 118 ? -12.211 9.562 -8.656 1 96.69 118 SER A N 1
ATOM 912 C CA . SER A 1 118 ? -13.547 10.078 -8.938 1 96.69 118 SER A CA 1
ATOM 913 C C . SER A 1 118 ? -14.07 10.922 -7.777 1 96.69 118 SER A C 1
ATOM 915 O O . SER A 1 118 ? -14.875 11.836 -7.977 1 96.69 118 SER A O 1
ATOM 917 N N . ASP A 1 119 ? -13.57 10.664 -6.574 1 97.88 119 ASP A N 1
ATOM 918 C CA . ASP A 1 119 ? -14.016 11.398 -5.391 1 97.88 119 ASP A CA 1
ATOM 919 C C . ASP A 1 119 ? -13.5 12.836 -5.406 1 97.88 119 ASP A C 1
ATOM 921 O O . ASP A 1 119 ? -14.047 13.703 -4.715 1 97.88 119 ASP A O 1
ATOM 925 N N . VAL A 1 120 ? -12.422 13.062 -6.176 1 98.62 120 VAL A N 1
ATOM 926 C CA . VAL A 1 120 ? -11.789 14.375 -6.086 1 98.62 120 VAL A CA 1
ATOM 927 C C . VAL A 1 120 ? -12.094 15.188 -7.348 1 98.62 120 VAL A C 1
ATOM 929 O O . VAL A 1 120 ? -11.648 16.328 -7.48 1 98.62 120 VAL A O 1
ATOM 932 N N . ASP A 1 121 ? -12.898 14.664 -8.266 1 98.25 121 ASP A N 1
ATOM 933 C CA . ASP A 1 121 ? -13.266 15.383 -9.492 1 98.25 121 ASP A CA 1
ATOM 934 C C . ASP A 1 121 ? -13.93 16.719 -9.164 1 98.25 121 ASP A C 1
ATOM 936 O O . ASP A 1 121 ? -13.711 17.703 -9.867 1 98.25 121 ASP A O 1
ATOM 940 N N . ARG A 1 122 ? -14.617 16.781 -8.117 1 97.19 122 ARG A N 1
ATOM 941 C CA . ARG A 1 122 ? -15.43 17.938 -7.758 1 97.19 122 ARG A CA 1
ATOM 942 C C . ARG A 1 122 ? -14.562 19.062 -7.188 1 97.19 122 ARG A C 1
ATOM 944 O O . ARG A 1 122 ? -15.016 20.188 -7.051 1 97.19 122 ARG A O 1
ATOM 951 N N . VAL A 1 123 ? -13.312 18.766 -6.914 1 98.38 123 VAL A N 1
ATOM 952 C CA . VAL A 1 123 ? -12.5 19.781 -6.25 1 98.38 123 VAL A CA 1
ATOM 953 C C . VAL A 1 123 ? -11.242 20.047 -7.062 1 98.38 123 VAL A C 1
ATOM 955 O O . VAL A 1 123 ? -10.258 20.594 -6.543 1 98.38 123 VAL A O 1
ATOM 958 N N . LEU A 1 124 ? -11.219 19.656 -8.297 1 98.5 124 LEU A N 1
ATOM 959 C CA . LEU A 1 124 ? -10.023 19.797 -9.125 1 98.5 124 LEU A CA 1
ATOM 960 C C . LEU A 1 124 ? -9.664 21.266 -9.32 1 98.5 124 LEU A C 1
ATOM 962 O O . LEU A 1 124 ? -8.555 21.578 -9.75 1 98.5 124 LEU A O 1
ATOM 966 N N . ASP A 1 125 ? -10.562 22.188 -8.992 1 97.94 125 ASP A N 1
ATOM 967 C CA . ASP A 1 125 ? -10.32 23.625 -9.125 1 97.94 125 ASP A CA 1
ATOM 968 C C . ASP A 1 125 ? -9.711 24.203 -7.844 1 97.94 125 ASP A C 1
ATOM 970 O O . ASP A 1 125 ? -9.508 25.406 -7.738 1 97.94 125 ASP A O 1
ATOM 974 N N . ALA A 1 126 ? -9.391 23.359 -6.867 1 98.44 126 ALA A N 1
ATOM 975 C CA . ALA A 1 126 ? -8.812 23.828 -5.609 1 98.44 126 ALA A CA 1
ATOM 976 C C . ALA A 1 126 ? -7.406 24.375 -5.824 1 98.44 126 ALA A C 1
ATOM 978 O O . ALA A 1 126 ? -6.695 23.938 -6.727 1 98.44 126 ALA A O 1
ATOM 979 N N . ASP A 1 127 ? -7.082 25.297 -4.961 1 98.38 127 ASP A N 1
ATOM 980 C CA . ASP A 1 127 ? -5.746 25.891 -4.996 1 98.38 127 ASP A CA 1
ATOM 981 C C . ASP A 1 127 ? -4.727 24.984 -4.312 1 98.38 127 ASP A C 1
ATOM 983 O O . ASP A 1 127 ? -3.525 25.078 -4.57 1 98.38 127 ASP A O 1
ATOM 987 N N . ALA A 1 128 ? -5.234 24.156 -3.436 1 98.75 128 ALA A N 1
ATOM 988 C CA . ALA A 1 128 ? -4.371 23.203 -2.73 1 98.75 128 ALA A CA 1
ATOM 989 C C . ALA A 1 128 ? -5.156 21.969 -2.299 1 98.75 128 ALA A C 1
ATOM 991 O O . ALA A 1 128 ? -6.371 22.031 -2.104 1 98.75 128 ALA A O 1
ATOM 992 N N . PHE A 1 129 ? -4.457 20.891 -2.197 1 98.94 129 PHE A N 1
ATOM 993 C CA . PHE A 1 129 ? -4.926 19.625 -1.664 1 98.94 129 PHE A CA 1
ATOM 994 C C . PHE A 1 129 ? -4.082 19.188 -0.469 1 98.94 129 PHE A C 1
ATOM 996 O O . PHE A 1 129 ? -2.891 18.906 -0.613 1 98.94 129 PHE A O 1
ATOM 1003 N N . VAL A 1 130 ? -4.691 19.188 0.715 1 98.94 130 VAL A N 1
ATOM 1004 C CA . VAL A 1 130 ? -3.996 18.75 1.923 1 98.94 130 VAL A CA 1
ATOM 1005 C C . VAL A 1 130 ? -4.371 17.312 2.24 1 98.94 130 VAL A C 1
ATOM 1007 O O . VAL A 1 130 ? -5.473 17.047 2.727 1 98.94 130 VAL A O 1
ATOM 1010 N N . CYS A 1 131 ? -3.428 16.406 2.006 1 98.94 131 CYS A N 1
ATOM 1011 C CA . CYS A 1 131 ? -3.66 14.969 2.18 1 98.94 131 CYS A CA 1
ATOM 1012 C C . CYS A 1 131 ? -3.088 14.484 3.508 1 98.94 131 CYS A C 1
ATOM 1014 O O . CYS A 1 131 ? -1.872 14.484 3.701 1 98.94 131 CYS A O 1
ATOM 1016 N N . VAL A 1 132 ? -4.016 14 4.371 1 98.75 132 VAL A N 1
ATOM 1017 C CA . VAL A 1 132 ? -3.588 13.633 5.719 1 98.75 132 VAL A CA 1
ATOM 1018 C C . VAL A 1 132 ? -4.043 12.211 6.035 1 98.75 132 VAL A C 1
ATOM 1020 O O . VAL A 1 132 ? -4.695 11.977 7.059 1 98.75 132 VAL A O 1
ATOM 1023 N N . PRO A 1 133 ? -3.633 11.234 5.223 1 98.06 133 PRO A N 1
ATOM 1024 C CA . PRO A 1 133 ? -3.967 9.844 5.535 1 98.06 133 PRO A CA 1
ATOM 1025 C C . PRO A 1 133 ? -3.299 9.352 6.816 1 98.06 133 PRO A C 1
ATOM 1027 O O . PRO A 1 133 ? -2.244 9.859 7.203 1 98.06 133 PRO A O 1
ATOM 1030 N N . ILE A 1 134 ? -3.936 8.352 7.449 1 94.81 134 ILE A N 1
ATOM 1031 C CA . ILE A 1 134 ? -3.332 7.812 8.664 1 94.81 134 ILE A CA 1
ATOM 1032 C C . ILE A 1 134 ? -2.816 6.398 8.406 1 94.81 134 ILE A C 1
ATOM 1034 O O . ILE A 1 134 ? -2.059 5.852 9.211 1 94.81 134 ILE A O 1
ATOM 1038 N N . THR A 1 135 ? -3.289 5.781 7.324 1 94.06 135 THR A N 1
ATOM 1039 C CA . THR A 1 135 ? -2.807 4.48 6.867 1 94.06 135 THR A CA 1
ATOM 1040 C C . THR A 1 135 ? -2.541 4.5 5.367 1 94.06 135 THR A C 1
ATOM 1042 O O . THR A 1 135 ? -2.867 5.473 4.684 1 94.06 135 THR A O 1
ATOM 1045 N N . ASP A 1 136 ? -2.029 3.514 4.781 1 92.69 136 ASP A N 1
ATOM 1046 C CA . ASP A 1 136 ? -1.419 3.502 3.455 1 92.69 136 ASP A CA 1
ATOM 1047 C C . ASP A 1 136 ? -2.477 3.348 2.367 1 92.69 136 ASP A C 1
ATOM 1049 O O . ASP A 1 136 ? -2.146 3.217 1.186 1 92.69 136 ASP A O 1
ATOM 1053 N N . TYR A 1 137 ? -3.781 3.492 2.688 1 92.88 137 TYR A N 1
ATOM 1054 C CA . TYR A 1 137 ? -4.746 3.182 1.638 1 92.88 137 TYR A CA 1
ATOM 1055 C C . TYR A 1 137 ? -5.707 4.344 1.421 1 92.88 137 TYR A C 1
ATOM 1057 O O . TYR A 1 137 ? -6.379 4.418 0.388 1 92.88 137 TYR A O 1
ATOM 1065 N N . GLU A 1 138 ? -5.891 5.234 2.33 1 97.31 138 GLU A N 1
ATOM 1066 C CA . GLU A 1 138 ? -6.984 6.203 2.311 1 97.31 138 GLU A CA 1
ATOM 1067 C C . GLU A 1 138 ? -6.824 7.195 1.161 1 97.31 138 GLU A C 1
ATOM 1069 O O . GLU A 1 138 ? -7.801 7.555 0.502 1 97.31 138 GLU A O 1
ATOM 1074 N N . VAL A 1 139 ? -5.629 7.664 1.04 1 98.06 139 VAL A N 1
ATOM 1075 C CA . VAL A 1 139 ? -5.281 8.547 -0.071 1 98.06 139 VAL A CA 1
ATOM 1076 C C . VAL A 1 139 ? -4.156 7.922 -0.893 1 98.06 139 VAL A C 1
ATOM 1078 O O . VAL A 1 139 ? -2.977 8.125 -0.596 1 98.06 139 VAL A O 1
ATOM 1081 N N . GLY A 1 140 ? -4.52 7.281 -1.927 1 95.5 140 GLY A N 1
ATOM 1082 C CA . GLY A 1 140 ? -3.562 6.484 -2.678 1 95.5 140 GLY A CA 1
ATOM 1083 C C . GLY A 1 140 ? -2.834 7.273 -3.746 1 95.5 140 GLY A C 1
ATOM 1084 O O . GLY A 1 140 ? -3.205 8.414 -4.043 1 95.5 140 GLY A O 1
ATOM 1085 N N . GLN A 1 141 ? -1.812 6.633 -4.293 1 95.31 141 GLN A N 1
ATOM 1086 C CA . GLN A 1 141 ? -0.991 7.219 -5.344 1 95.31 141 GLN A CA 1
ATOM 1087 C C . GLN A 1 141 ? -1.841 7.613 -6.551 1 95.31 141 GLN A C 1
ATOM 1089 O O . GLN A 1 141 ? -1.6 8.648 -7.172 1 95.31 141 GLN A O 1
ATOM 1094 N N . ALA A 1 142 ? -2.832 6.805 -6.898 1 94.19 142 ALA A N 1
ATOM 1095 C CA . ALA A 1 142 ? -3.682 7.055 -8.062 1 94.19 142 ALA A CA 1
ATOM 1096 C C . ALA A 1 142 ? -4.434 8.375 -7.914 1 94.19 142 ALA A C 1
ATOM 1098 O O . ALA A 1 142 ? -4.629 9.094 -8.898 1 94.19 142 ALA A O 1
ATOM 1099 N N . THR A 1 143 ? -4.871 8.664 -6.73 1 97.81 143 THR A N 1
ATOM 1100 C CA . THR A 1 143 ? -5.586 9.906 -6.473 1 97.81 143 THR A CA 1
ATOM 1101 C C . THR A 1 143 ? -4.645 11.102 -6.594 1 97.81 143 THR A C 1
ATOM 1103 O O . THR A 1 143 ? -4.992 12.109 -7.211 1 97.81 143 THR A O 1
ATOM 1106 N N . LEU A 1 144 ? -3.418 10.992 -6.09 1 98.31 144 LEU A N 1
ATOM 1107 C CA . LEU A 1 144 ? -2.441 12.07 -6.207 1 98.31 144 LEU A CA 1
ATOM 1108 C C . LEU A 1 144 ? -2.08 12.32 -7.664 1 98.31 144 LEU A C 1
ATOM 1110 O O . LEU A 1 144 ? -1.979 13.477 -8.094 1 98.31 144 LEU A O 1
ATOM 1114 N N . ARG A 1 145 ? -1.903 11.219 -8.367 1 96.94 145 ARG A N 1
ATOM 1115 C CA . ARG A 1 145 ? -1.613 11.352 -9.789 1 96.94 145 ARG A CA 1
ATOM 1116 C C . ARG A 1 145 ? -2.748 12.07 -10.516 1 96.94 145 ARG A C 1
ATOM 1118 O O . ARG A 1 145 ? -2.504 12.961 -11.336 1 96.94 145 ARG A O 1
ATOM 1125 N N . HIS A 1 146 ? -3.965 11.68 -10.195 1 97.88 146 HIS A N 1
ATOM 1126 C CA . HIS A 1 146 ? -5.137 12.297 -10.812 1 97.88 146 HIS A CA 1
ATOM 1127 C C . HIS A 1 146 ? -5.188 13.789 -10.531 1 97.88 146 HIS A C 1
ATOM 1129 O O . HIS A 1 146 ? -5.484 14.586 -11.422 1 97.88 146 HIS A O 1
ATOM 1135 N N . LEU A 1 147 ? -4.863 14.172 -9.344 1 98.69 147 LEU A N 1
ATOM 1136 C CA . LEU A 1 147 ? -4.812 15.586 -8.984 1 98.69 147 LEU A CA 1
ATOM 1137 C C . LEU A 1 147 ? -3.771 16.328 -9.82 1 98.69 147 LEU A C 1
ATOM 1139 O O . LEU A 1 147 ? -4.066 17.359 -10.406 1 98.69 147 LEU A O 1
ATOM 1143 N N . LYS A 1 148 ? -2.594 15.742 -9.922 1 97.94 148 LYS A N 1
ATOM 1144 C CA . LYS A 1 148 ? -1.496 16.391 -10.633 1 97.94 148 LYS A CA 1
ATOM 1145 C C . LYS A 1 148 ? -1.785 16.484 -12.125 1 97.94 148 LYS A C 1
ATOM 1147 O O . LYS A 1 148 ? -1.442 17.484 -12.773 1 97.94 148 LYS A O 1
ATOM 1152 N N . ASP A 1 149 ? -2.449 15.5 -12.641 1 97.25 149 ASP A N 1
ATOM 1153 C CA . ASP A 1 149 ? -2.734 15.453 -14.07 1 97.25 149 ASP A CA 1
ATOM 1154 C C . ASP A 1 149 ? -3.84 16.438 -14.445 1 97.25 149 ASP A C 1
ATOM 1156 O O . ASP A 1 149 ? -3.936 16.859 -15.602 1 97.25 149 ASP A O 1
ATOM 1160 N N . ASN A 1 150 ? -4.684 16.828 -13.453 1 98.44 150 ASN A N 1
ATOM 1161 C CA . ASN A 1 150 ? -5.906 17.531 -13.836 1 98.44 150 ASN A CA 1
ATOM 1162 C C . ASN A 1 150 ? -6.07 18.844 -13.062 1 98.44 150 ASN A C 1
ATOM 1164 O O . ASN A 1 150 ? -7.074 19.531 -13.211 1 98.44 150 ASN A O 1
ATOM 1168 N N . SER A 1 151 ? -5.113 19.203 -12.203 1 98.31 151 SER A N 1
ATOM 1169 C CA . SER A 1 151 ? -5.207 20.406 -11.398 1 98.31 151 SER A CA 1
ATOM 1170 C C . SER A 1 151 ? -3.857 21.109 -11.281 1 98.31 151 SER A C 1
ATOM 1172 O O . SER A 1 151 ? -2.811 20.469 -11.422 1 98.31 151 SER A O 1
ATOM 1174 N N . SER A 1 152 ? -3.908 22.359 -11.086 1 97.62 152 SER A N 1
ATOM 1175 C CA . SER A 1 152 ? -2.693 23.141 -10.844 1 97.62 152 SER A CA 1
ATOM 1176 C C . SER A 1 152 ? -2.48 23.391 -9.359 1 97.62 152 SER A C 1
ATOM 1178 O O . SER A 1 152 ? -1.517 24.047 -8.961 1 97.62 152 SER A O 1
ATOM 1180 N N . GLY A 1 153 ? -3.393 22.859 -8.562 1 98.5 153 GLY A N 1
ATOM 1181 C CA . GLY A 1 153 ? -3.312 23.078 -7.125 1 98.5 153 GLY A CA 1
ATOM 1182 C C . GLY A 1 153 ? -2.088 22.438 -6.496 1 98.5 153 GLY A C 1
ATOM 1183 O O . GLY A 1 153 ? -1.569 21.438 -7.004 1 98.5 153 GLY A O 1
ATOM 1184 N N . THR A 1 154 ? -1.634 23.016 -5.383 1 98.75 154 THR A N 1
ATOM 1185 C CA . THR A 1 154 ? -0.506 22.5 -4.613 1 98.75 154 THR A CA 1
ATOM 1186 C C . THR A 1 154 ? -0.911 21.25 -3.834 1 98.75 154 THR A C 1
ATOM 1188 O O . THR A 1 154 ? -1.89 21.266 -3.086 1 98.75 154 THR A O 1
ATOM 1191 N N . VAL A 1 155 ? -0.166 20.172 -3.975 1 98.88 155 VAL A N 1
ATOM 1192 C CA . VAL A 1 155 ? -0.448 18.922 -3.252 1 98.88 155 VAL A CA 1
ATOM 1193 C C . VAL A 1 155 ? 0.481 18.812 -2.045 1 98.88 155 VAL A C 1
ATOM 1195 O O . VAL A 1 155 ? 1.699 18.703 -2.199 1 98.88 155 VAL A O 1
ATOM 1198 N N . VAL A 1 156 ? -0.069 18.859 -0.862 1 98.94 156 VAL A N 1
ATOM 1199 C CA . VAL A 1 156 ? 0.622 18.609 0.398 1 98.94 156 VAL A CA 1
ATOM 1200 C C . VAL A 1 156 ? 0.293 17.203 0.893 1 98.94 156 VAL A C 1
ATOM 1202 O O . VAL A 1 156 ? -0.877 16.859 1.077 1 98.94 156 VAL A O 1
ATOM 1205 N N . LEU A 1 157 ? 1.298 16.359 1.078 1 98.94 157 LEU A N 1
ATOM 1206 C CA . LEU A 1 157 ? 1.082 14.992 1.547 1 98.94 157 LEU A CA 1
ATOM 1207 C C . LEU A 1 157 ? 1.746 14.773 2.902 1 98.94 157 LEU A C 1
ATOM 1209 O O . LEU A 1 157 ? 2.938 15.047 3.066 1 98.94 157 LEU A O 1
ATOM 1213 N N . ASP A 1 158 ? 0.927 14.383 3.867 1 98.75 158 ASP A N 1
ATOM 1214 C CA . ASP A 1 158 ? 1.473 13.859 5.113 1 98.75 158 ASP A CA 1
ATOM 1215 C C . ASP A 1 158 ? 1.936 12.414 4.941 1 98.75 158 ASP A C 1
ATOM 1217 O O . ASP A 1 158 ? 1.14 11.539 4.594 1 98.75 158 ASP A O 1
ATOM 1221 N N . ALA A 1 159 ? 3.166 12.141 5.215 1 98.25 159 ALA A N 1
ATOM 1222 C CA . ALA A 1 159 ? 3.779 10.836 4.965 1 98.25 159 ALA A CA 1
ATOM 1223 C C . ALA A 1 159 ? 3.283 9.797 5.965 1 98.25 159 ALA A C 1
ATOM 1225 O O . ALA A 1 159 ? 3.58 8.609 5.828 1 98.25 159 ALA A O 1
ATOM 1226 N N . HIS A 1 160 ? 2.521 10.242 6.926 1 96.75 160 HIS A N 1
ATOM 1227 C CA . HIS A 1 160 ? 2.002 9.305 7.914 1 96.75 160 HIS A CA 1
ATOM 1228 C C . HIS A 1 160 ? 1.287 8.133 7.242 1 96.75 160 HIS A C 1
ATOM 1230 O O . HIS A 1 160 ? 1.501 6.977 7.609 1 96.75 160 HIS A O 1
ATOM 1236 N N . GLY A 1 161 ? 0.522 8.383 6.234 1 95.94 161 GLY A N 1
ATOM 1237 C CA . GLY A 1 161 ? -0.22 7.352 5.52 1 95.94 161 GLY A CA 1
ATOM 1238 C C . GLY A 1 161 ? 0.673 6.293 4.902 1 95.94 161 GLY A C 1
ATOM 1239 O O . GLY A 1 161 ? 0.698 5.148 5.359 1 95.94 161 GLY A O 1
ATOM 1240 N N . PRO A 1 162 ? 1.508 6.676 3.975 1 96.44 162 PRO A N 1
ATOM 1241 C CA . PRO A 1 162 ? 2.328 5.695 3.262 1 96.44 162 PRO A CA 1
ATOM 1242 C C . PRO A 1 162 ? 3.342 5.004 4.168 1 96.44 162 PRO A C 1
ATOM 1244 O O . PRO A 1 162 ? 3.902 3.969 3.799 1 96.44 162 PRO A O 1
ATOM 1247 N N . THR A 1 163 ? 3.588 5.523 5.41 1 96.25 163 THR A N 1
ATOM 1248 C CA . THR A 1 163 ? 4.578 4.922 6.301 1 96.25 163 THR A CA 1
ATOM 1249 C C . THR A 1 163 ? 3.895 4.188 7.449 1 96.25 163 THR A C 1
ATOM 1251 O O . THR A 1 163 ? 4.527 3.873 8.461 1 96.25 163 THR A O 1
ATOM 1254 N N . THR A 1 164 ? 2.633 3.961 7.344 1 94.56 164 THR A N 1
ATOM 1255 C CA . THR A 1 164 ? 1.883 3.238 8.359 1 94.56 164 THR A CA 1
ATOM 1256 C C . THR A 1 164 ? 1.023 2.146 7.73 1 94.56 164 THR A C 1
ATOM 1258 O O . THR A 1 164 ? 0.409 2.363 6.684 1 94.56 164 THR A O 1
ATOM 1261 N N . THR A 1 165 ? 0.995 1.022 8.352 1 92.44 165 THR A N 1
ATOM 1262 C CA . THR A 1 165 ? 0.163 -0.077 7.879 1 92.44 165 THR A CA 1
ATOM 1263 C C . THR A 1 165 ? -0.816 -0.523 8.961 1 92.44 165 THR A C 1
ATOM 1265 O O . THR A 1 165 ? -0.657 -0.173 10.133 1 92.44 165 THR A O 1
ATOM 1268 N N . LEU A 1 166 ? -1.833 -1.233 8.477 1 91 166 LEU A N 1
ATOM 1269 C CA . LEU A 1 166 ? -2.842 -1.842 9.336 1 91 166 LEU A CA 1
ATOM 1270 C C . LEU A 1 166 ? -2.793 -3.363 9.234 1 91 166 LEU A C 1
ATOM 1272 O O . LEU A 1 166 ? -2.984 -3.928 8.156 1 91 166 LEU A O 1
ATOM 1276 N N . THR A 1 167 ? -2.576 -3.986 10.391 1 88.62 167 THR A N 1
ATOM 1277 C CA . THR A 1 167 ? -2.533 -5.445 10.383 1 88.62 167 THR A CA 1
ATOM 1278 C C . THR A 1 167 ? -3.941 -6.027 10.367 1 88.62 167 THR A C 1
ATOM 1280 O O . THR A 1 167 ? -4.922 -5.305 10.57 1 88.62 167 THR A O 1
ATOM 1283 N N . ARG A 1 168 ? -3.969 -7.281 10.172 1 85.69 168 ARG A N 1
ATOM 1284 C CA . ARG A 1 168 ? -5.238 -8 10.125 1 85.69 168 ARG A CA 1
ATOM 1285 C C . ARG A 1 168 ? -5.973 -7.914 11.453 1 85.69 168 ARG A C 1
ATOM 1287 O O . ARG A 1 168 ? -7.199 -8.016 11.508 1 85.69 168 ARG A O 1
ATOM 1294 N N . SER A 1 169 ? -5.234 -7.75 12.531 1 84.38 169 SER A N 1
ATOM 1295 C CA . SER A 1 169 ? -5.824 -7.68 13.859 1 84.38 169 SER A CA 1
ATOM 1296 C C . SER A 1 169 ? -6.145 -6.238 14.25 1 84.38 169 SER A C 1
ATOM 1298 O O . SER A 1 169 ? -6.59 -5.977 15.367 1 84.38 169 SER A O 1
ATOM 1300 N N . GLY A 1 170 ? -5.867 -5.301 13.359 1 87.06 170 GLY A N 1
ATOM 1301 C CA . GLY A 1 170 ? -6.262 -3.918 13.586 1 87.06 170 GLY A CA 1
ATOM 1302 C C . GLY A 1 170 ? -5.156 -3.08 14.203 1 87.06 170 GLY A C 1
ATOM 1303 O O . GLY A 1 170 ? -5.391 -1.938 14.609 1 87.06 170 GLY A O 1
ATOM 1304 N N . GLU A 1 171 ? -4.008 -3.646 14.305 1 88.5 171 GLU A N 1
ATOM 1305 C CA . GLU A 1 171 ? -2.885 -2.891 14.844 1 88.5 171 GLU A CA 1
ATOM 1306 C C . GLU A 1 171 ? -2.24 -2.018 13.773 1 88.5 171 GLU A C 1
ATOM 1308 O O . GLU A 1 171 ? -2.102 -2.438 12.625 1 88.5 171 GLU A O 1
ATOM 1313 N N . ARG A 1 172 ? -1.861 -0.843 14.188 1 88.75 172 ARG A N 1
ATOM 1314 C CA . ARG A 1 172 ? -1.142 0.07 13.305 1 88.75 172 ARG A CA 1
ATOM 1315 C C . ARG A 1 172 ? 0.358 0.028 13.578 1 88.75 172 ARG A C 1
ATOM 1317 O O . ARG A 1 172 ? 0.786 0.123 14.727 1 88.75 172 ARG A O 1
ATOM 1324 N N . HIS A 1 173 ? 1.129 -0.154 12.477 1 89.69 173 HIS A N 1
ATOM 1325 C CA . HIS A 1 173 ? 2.58 -0.251 12.594 1 89.69 173 HIS A CA 1
ATOM 1326 C C . HIS A 1 173 ? 3.277 0.618 11.555 1 89.69 173 HIS A C 1
ATOM 1328 O O . HIS A 1 173 ? 2.777 0.778 10.438 1 89.69 173 HIS A O 1
ATOM 1334 N N . PRO A 1 174 ? 4.465 1.183 12.008 1 91.88 174 PRO A N 1
ATOM 1335 C CA . PRO A 1 174 ? 5.281 1.808 10.969 1 91.88 174 PRO A CA 1
ATOM 1336 C C . PRO A 1 174 ? 5.715 0.82 9.883 1 91.88 174 PRO A C 1
ATOM 1338 O O . PRO A 1 174 ? 6.012 -0.339 10.188 1 91.88 174 PRO A O 1
ATOM 1341 N N . ARG A 1 175 ? 5.691 1.225 8.648 1 93.5 175 ARG A N 1
ATOM 1342 C CA . ARG A 1 175 ? 6.113 0.396 7.523 1 93.5 175 ARG A CA 1
ATOM 1343 C C . ARG A 1 175 ? 7.102 1.141 6.633 1 93.5 175 ARG A C 1
ATOM 1345 O O . ARG A 1 175 ? 7.141 2.373 6.637 1 93.5 175 ARG A O 1
ATOM 1352 N N . VAL A 1 176 ? 7.855 0.379 5.879 1 91.94 176 VAL A N 1
ATOM 1353 C CA . VAL A 1 176 ? 8.766 0.95 4.895 1 91.94 176 VAL A CA 1
ATOM 1354 C C . VAL A 1 176 ? 7.977 1.48 3.703 1 91.94 176 VAL A C 1
ATOM 1356 O O . VAL A 1 176 ? 7.105 0.789 3.172 1 91.94 176 VAL A O 1
ATOM 1359 N N . TRP A 1 177 ? 8.312 2.748 3.359 1 94.69 177 TRP A N 1
ATOM 1360 C CA . TRP A 1 177 ? 7.734 3.305 2.139 1 94.69 177 TRP A CA 1
ATOM 1361 C C . TRP A 1 177 ? 8.57 2.922 0.921 1 94.69 177 TRP A C 1
ATOM 1363 O O . TRP A 1 177 ? 9.164 3.783 0.273 1 94.69 177 TRP A O 1
ATOM 1373 N N . ALA A 1 178 ? 8.477 1.669 0.503 1 90.5 178 ALA A N 1
ATOM 1374 C CA . ALA A 1 178 ? 9.375 1.064 -0.477 1 90.5 178 ALA A CA 1
ATOM 1375 C C . ALA A 1 178 ? 9.117 1.62 -1.874 1 90.5 178 ALA A C 1
ATOM 1377 O O . ALA A 1 178 ? 10.039 1.721 -2.689 1 90.5 178 ALA A O 1
ATOM 1378 N N . ASP A 1 179 ? 7.867 2.039 -2.121 1 92.56 179 ASP A N 1
ATOM 1379 C CA . ASP A 1 179 ? 7.523 2.535 -3.449 1 92.56 179 ASP A CA 1
ATOM 1380 C C . ASP A 1 179 ? 7.414 4.059 -3.455 1 92.56 179 ASP A C 1
ATOM 1382 O O . ASP A 1 179 ? 6.699 4.633 -4.277 1 92.56 179 ASP A O 1
ATOM 1386 N N . ARG A 1 180 ? 8.109 4.723 -2.596 1 94.94 180 ARG A N 1
ATOM 1387 C CA . ARG A 1 180 ? 8.047 6.172 -2.436 1 94.94 180 ARG A CA 1
ATOM 1388 C C . ARG A 1 180 ? 8.305 6.879 -3.762 1 94.94 180 ARG A C 1
ATOM 1390 O O . ARG A 1 180 ? 7.652 7.883 -4.07 1 94.94 180 ARG A O 1
ATOM 1397 N N . ASP A 1 181 ? 9.242 6.371 -4.582 1 93.69 181 ASP A N 1
ATOM 1398 C CA . ASP A 1 181 ? 9.656 7.066 -5.793 1 93.69 181 ASP A CA 1
ATOM 1399 C C . ASP A 1 181 ? 8.508 7.156 -6.797 1 93.69 181 ASP A C 1
ATOM 1401 O O . ASP A 1 181 ? 8.453 8.086 -7.605 1 93.69 181 ASP A O 1
ATOM 1405 N N . ALA A 1 182 ? 7.605 6.238 -6.68 1 92.94 182 ALA A N 1
ATOM 1406 C CA . ALA A 1 182 ? 6.441 6.25 -7.562 1 92.94 182 ALA A CA 1
ATOM 1407 C C . ALA A 1 182 ? 5.441 7.316 -7.137 1 92.94 182 ALA A C 1
ATOM 1409 O O . ALA A 1 182 ? 4.559 7.695 -7.91 1 92.94 182 ALA A O 1
ATOM 1410 N N . TRP A 1 183 ? 5.535 7.836 -5.887 1 96.88 183 TRP A N 1
ATOM 1411 C CA . TRP A 1 183 ? 4.613 8.82 -5.324 1 96.88 183 TRP A CA 1
ATOM 1412 C C . TRP A 1 183 ? 5.141 10.234 -5.531 1 96.88 183 TRP A C 1
ATOM 1414 O O . TRP A 1 183 ? 4.367 11.156 -5.805 1 96.88 183 TRP A O 1
ATOM 1424 N N . LEU A 1 184 ? 6.434 10.406 -5.504 1 97.88 184 LEU A N 1
ATOM 1425 C CA . LEU A 1 184 ? 7.102 11.688 -5.281 1 97.88 184 LEU A CA 1
ATOM 1426 C C . LEU A 1 184 ? 6.785 12.664 -6.406 1 97.88 184 LEU A C 1
ATOM 1428 O O . LEU A 1 184 ? 6.594 13.859 -6.16 1 97.88 184 LEU A O 1
ATOM 1432 N N . PRO A 1 185 ? 6.605 12.227 -7.695 1 97.44 185 PRO A N 1
ATOM 1433 C CA . PRO A 1 185 ? 6.312 13.172 -8.773 1 97.44 185 PRO A CA 1
ATOM 1434 C C . PRO A 1 185 ? 4.973 13.875 -8.594 1 97.44 185 PRO A C 1
ATOM 1436 O O . PRO A 1 185 ? 4.707 14.891 -9.25 1 97.44 185 PRO A O 1
ATOM 1439 N N . TYR A 1 186 ? 4.168 13.367 -7.676 1 98.19 186 TYR A N 1
ATOM 1440 C CA . TYR A 1 186 ? 2.816 13.898 -7.551 1 98.19 186 TYR A CA 1
ATOM 1441 C C . TYR A 1 186 ? 2.668 14.711 -6.273 1 98.19 186 TYR A C 1
ATOM 1443 O O . TYR A 1 186 ? 1.556 15.086 -5.891 1 98.19 186 TYR A O 1
ATOM 1451 N N . VAL A 1 187 ? 3.756 14.992 -5.586 1 98.75 187 VAL A N 1
ATOM 1452 C CA . VAL A 1 187 ? 3.738 15.68 -4.297 1 98.75 187 VAL A CA 1
ATOM 1453 C C . VAL A 1 187 ? 4.5 17 -4.406 1 98.75 187 VAL A C 1
ATOM 1455 O O . VAL A 1 187 ? 5.641 17.031 -4.871 1 98.75 187 VAL A O 1
ATOM 1458 N N . ASP A 1 188 ? 3.895 18.109 -4.035 1 98.81 188 ASP A N 1
ATOM 1459 C CA . ASP A 1 188 ? 4.574 19.391 -4.035 1 98.81 188 ASP A CA 1
ATOM 1460 C C . ASP A 1 188 ? 5.273 19.656 -2.699 1 98.81 188 ASP A C 1
ATOM 1462 O O . ASP A 1 188 ? 6.406 20.141 -2.668 1 98.81 188 ASP A O 1
ATOM 1466 N N . ILE A 1 189 ? 4.582 19.359 -1.642 1 98.94 189 ILE A N 1
ATOM 1467 C CA . ILE A 1 189 ? 5.145 19.5 -0.302 1 98.94 189 ILE A CA 1
ATOM 1468 C C . ILE A 1 189 ? 4.953 18.203 0.47 1 98.94 189 ILE A C 1
ATOM 1470 O O . ILE A 1 189 ? 3.824 17.719 0.627 1 98.94 189 ILE A O 1
ATOM 1474 N N . LEU A 1 190 ? 6.039 17.609 0.871 1 98.88 190 LEU A N 1
ATOM 1475 C CA . LEU A 1 190 ? 6.023 16.375 1.649 1 98.88 190 LEU A CA 1
ATOM 1476 C C . LEU A 1 190 ? 6.32 16.656 3.119 1 98.88 190 LEU A C 1
ATOM 1478 O O . LEU A 1 190 ? 7.387 17.188 3.453 1 98.88 190 LEU A O 1
ATOM 1482 N N . LYS A 1 191 ? 5.348 16.359 3.953 1 98.81 191 LYS A N 1
ATOM 1483 C CA . LYS A 1 191 ? 5.473 16.547 5.395 1 98.81 191 LYS A CA 1
ATOM 1484 C C . LYS A 1 191 ? 5.715 15.219 6.105 1 98.81 191 LYS A C 1
ATOM 1486 O O . LYS A 1 191 ? 5.059 14.219 5.805 1 98.81 191 LYS A O 1
ATOM 1491 N N . MET A 1 192 ? 6.672 15.242 6.992 1 97.62 192 MET A N 1
ATOM 1492 C CA . MET A 1 192 ? 6.934 14.039 7.781 1 97.62 192 MET A CA 1
ATOM 1493 C C . MET A 1 192 ? 7.488 14.398 9.156 1 97.62 192 MET A C 1
ATOM 1495 O O . MET A 1 192 ? 7.965 15.516 9.367 1 97.62 192 MET A O 1
ATOM 1499 N N . ASN A 1 193 ? 7.328 13.477 10.117 1 96.06 193 ASN A N 1
ATOM 1500 C CA . ASN A 1 193 ? 8.133 13.547 11.328 1 96.06 193 ASN A CA 1
ATOM 1501 C C . ASN A 1 193 ? 9.383 12.672 11.227 1 96.06 193 ASN A C 1
ATOM 1503 O O . ASN A 1 193 ? 9.641 12.078 10.188 1 96.06 193 ASN A O 1
ATOM 1507 N N . LEU A 1 194 ? 10.133 12.594 12.258 1 94.94 194 LEU A N 1
ATOM 1508 C CA . LEU A 1 194 ? 11.414 11.898 12.211 1 94.94 194 LEU A CA 1
ATOM 1509 C C . LEU A 1 194 ? 11.219 10.398 12.031 1 94.94 194 LEU A C 1
ATOM 1511 O O . LEU A 1 194 ? 11.969 9.75 11.305 1 94.94 194 LEU A O 1
ATOM 1515 N N . GLU A 1 195 ? 10.242 9.82 12.672 1 92.5 195 GLU A N 1
ATOM 1516 C CA . GLU A 1 195 ? 9.969 8.398 12.531 1 92.5 195 GLU A CA 1
ATOM 1517 C C . GLU A 1 195 ? 9.555 8.055 11.102 1 92.5 195 GLU A C 1
ATOM 1519 O O . GLU A 1 195 ? 10.016 7.066 10.531 1 92.5 195 GLU A O 1
ATOM 1524 N N . GLU A 1 196 ? 8.711 8.898 10.562 1 95.25 196 GLU A N 1
ATOM 1525 C CA . GLU A 1 196 ? 8.258 8.727 9.188 1 95.25 196 GLU A CA 1
ATOM 1526 C C . GLU A 1 196 ? 9.406 8.883 8.195 1 95.25 196 GLU A C 1
ATOM 1528 O O . GLU A 1 196 ? 9.5 8.141 7.219 1 95.25 196 GLU A O 1
ATOM 1533 N N . ALA A 1 197 ? 10.289 9.805 8.484 1 95.94 197 ALA A N 1
ATOM 1534 C CA . ALA A 1 197 ? 11.484 9.977 7.656 1 95.94 197 ALA A CA 1
ATOM 1535 C C . ALA A 1 197 ? 12.344 8.719 7.672 1 95.94 197 ALA A C 1
ATOM 1537 O O . ALA A 1 197 ? 12.859 8.297 6.633 1 95.94 197 ALA A O 1
ATOM 1538 N N . SER A 1 198 ? 12.43 8.117 8.805 1 92.25 198 SER A N 1
ATOM 1539 C CA . SER A 1 198 ? 13.234 6.91 8.945 1 92.25 198 SER A CA 1
ATOM 1540 C C . SER A 1 198 ? 12.617 5.738 8.195 1 92.25 198 SER A C 1
ATOM 1542 O O . SER A 1 198 ? 13.328 4.848 7.727 1 92.25 198 SER A O 1
ATOM 1544 N N . SER A 1 199 ? 11.297 5.754 8.078 1 93.44 199 SER A N 1
ATOM 1545 C CA . SER A 1 199 ? 10.578 4.73 7.328 1 93.44 199 SER A CA 1
ATOM 1546 C C . SER A 1 199 ? 10.68 4.973 5.824 1 93.44 199 SER A C 1
ATOM 1548 O O . SER A 1 199 ? 10.398 4.078 5.023 1 93.44 199 SER A O 1
ATOM 1550 N N . THR A 1 200 ? 11.109 6.145 5.441 1 93.5 200 THR A N 1
ATOM 1551 C CA . THR A 1 200 ? 11.117 6.582 4.051 1 93.5 200 THR A CA 1
ATOM 1552 C C . THR A 1 200 ? 12.516 6.441 3.451 1 93.5 200 THR A C 1
ATOM 1554 O O . THR A 1 200 ? 12.656 6.145 2.264 1 93.5 200 THR A O 1
ATOM 1557 N N . TRP A 1 201 ? 13.484 6.602 4.262 1 90.25 201 TRP A N 1
ATOM 1558 C CA . TRP A 1 201 ? 14.859 6.617 3.783 1 90.25 201 TRP A CA 1
ATOM 1559 C C . TRP A 1 201 ? 15.68 5.52 4.453 1 90.25 201 TRP A C 1
ATOM 1561 O O . TRP A 1 201 ? 15.945 5.582 5.656 1 90.25 201 TRP A O 1
ATOM 1571 N N . LEU A 1 202 ? 16.109 4.574 3.652 1 81.88 202 LEU A N 1
ATOM 1572 C CA . LEU A 1 202 ? 16.891 3.455 4.184 1 81.88 202 LEU A CA 1
ATOM 1573 C C . LEU A 1 202 ? 18.328 3.527 3.715 1 81.88 202 LEU A C 1
ATOM 1575 O O . LEU A 1 202 ? 19.078 2.549 3.826 1 81.88 202 LEU A O 1
ATOM 1579 N N . GLY A 1 203 ? 18.672 4.66 3.244 1 77.5 203 GLY A N 1
ATOM 1580 C CA . GLY A 1 203 ? 20.031 4.848 2.748 1 77.5 203 GLY A CA 1
ATOM 1581 C C . GLY A 1 203 ? 20.203 4.391 1.312 1 77.5 203 GLY A C 1
ATOM 1582 O O . GLY A 1 203 ? 19.266 3.889 0.693 1 77.5 203 GLY A O 1
ATOM 1583 N N . GLU A 1 204 ? 21.391 4.598 0.882 1 72.25 204 GLU A N 1
ATOM 1584 C CA . GLU A 1 204 ? 21.688 4.262 -0.507 1 72.25 204 GLU A CA 1
ATOM 1585 C C . GLU A 1 204 ? 21.672 2.754 -0.729 1 72.25 204 GLU A C 1
ATOM 1587 O O . GLU A 1 204 ? 21.266 2.281 -1.791 1 72.25 204 GLU A O 1
ATOM 1592 N N . ALA A 1 205 ? 22.031 2.045 0.308 1 71.06 205 ALA A N 1
ATOM 1593 C CA . ALA A 1 205 ? 22.125 0.595 0.165 1 71.06 205 ALA A CA 1
ATOM 1594 C C . ALA A 1 205 ? 20.766 -0.061 0.342 1 71.06 205 ALA A C 1
ATOM 1596 O O . ALA A 1 205 ? 20.594 -1.249 0.053 1 71.06 205 ALA A O 1
ATOM 1597 N N . ALA A 1 206 ? 19.766 0.719 0.718 1 76.25 206 ALA A N 1
ATOM 1598 C CA . ALA A 1 206 ? 18.406 0.215 0.917 1 76.25 206 ALA A CA 1
ATOM 1599 C C . ALA A 1 206 ? 18.406 -1.022 1.811 1 76.25 206 ALA A C 1
ATOM 1601 O O . ALA A 1 206 ? 17.812 -2.049 1.461 1 76.25 206 ALA A O 1
ATOM 1602 N N . GLU A 1 207 ? 19.062 -0.901 2.895 1 82.25 207 GLU A N 1
ATOM 1603 C CA . GLU A 1 207 ? 19.141 -2 3.852 1 82.25 207 GLU A CA 1
ATOM 1604 C C . GLU A 1 207 ? 18.266 -1.742 5.066 1 82.25 207 GLU A C 1
ATOM 1606 O O . GLU A 1 207 ? 18.203 -0.621 5.574 1 82.25 207 GLU A O 1
ATOM 1611 N N . ILE A 1 208 ? 17.609 -2.795 5.426 1 84.69 208 ILE A N 1
ATOM 1612 C CA . ILE A 1 208 ? 16.734 -2.727 6.598 1 84.69 208 ILE A CA 1
ATOM 1613 C C . ILE A 1 208 ? 17.422 -3.383 7.793 1 84.69 208 ILE A C 1
ATOM 1615 O O . ILE A 1 208 ? 17.938 -4.5 7.684 1 84.69 208 ILE A O 1
ATOM 1619 N N . VAL A 1 209 ? 17.438 -2.631 8.898 1 79.81 209 VAL A N 1
ATOM 1620 C CA . VAL A 1 209 ? 18.016 -3.164 10.125 1 79.81 209 VAL A CA 1
ATOM 1621 C C . VAL A 1 209 ? 16.938 -3.303 11.188 1 79.81 209 VAL A C 1
ATOM 1623 O O . VAL A 1 209 ? 15.914 -2.604 11.141 1 79.81 209 VAL A O 1
ATOM 1626 N N . ALA A 1 210 ? 17.141 -4.195 12.094 1 77 210 ALA A N 1
ATOM 1627 C CA . ALA A 1 210 ? 16.156 -4.543 13.102 1 77 210 ALA A CA 1
ATOM 1628 C C . ALA A 1 210 ? 15.75 -3.32 13.922 1 77 210 ALA A C 1
ATOM 1630 O O . ALA A 1 210 ? 14.578 -3.148 14.25 1 77 210 ALA A O 1
ATOM 1631 N N . ASP A 1 211 ? 16.766 -2.424 14.211 1 78.31 211 ASP A N 1
ATOM 1632 C CA . ASP A 1 211 ? 16.516 -1.199 14.969 1 78.31 211 ASP A CA 1
ATOM 1633 C C . ASP A 1 211 ? 17 0.028 14.203 1 78.31 211 ASP A C 1
ATOM 1635 O O . ASP A 1 211 ? 18.094 0.53 14.453 1 78.31 211 ASP A O 1
ATOM 1639 N N . PRO A 1 212 ? 16.109 0.388 13.312 1 76.69 212 PRO A N 1
ATOM 1640 C CA . PRO A 1 212 ? 16.578 1.505 12.484 1 76.69 212 PRO A CA 1
ATOM 1641 C C . PRO A 1 212 ? 16.797 2.781 13.289 1 76.69 212 PRO A C 1
ATOM 1643 O O . PRO A 1 212 ? 15.984 3.139 14.133 1 76.69 212 PRO A O 1
ATOM 1646 N N . PRO A 1 213 ? 17.969 3.344 13.086 1 76.56 213 PRO A N 1
ATOM 1647 C CA . PRO A 1 213 ? 18.25 4.598 13.797 1 76.56 213 PRO A CA 1
ATOM 1648 C C . PRO A 1 213 ? 17.406 5.766 13.273 1 76.56 213 PRO A C 1
ATOM 1650 O O . PRO A 1 213 ? 16.938 5.727 12.141 1 76.56 213 PRO A O 1
ATOM 1653 N N . ARG A 1 214 ? 17.234 6.742 14.18 1 84 214 ARG A N 1
ATOM 1654 C CA . ARG A 1 214 ? 16.656 8.008 13.719 1 84 214 ARG A CA 1
ATOM 1655 C C . ARG A 1 214 ? 17.609 8.711 12.758 1 84 214 ARG A C 1
ATOM 1657 O O . ARG A 1 214 ? 18.828 8.703 12.961 1 84 214 ARG A O 1
ATOM 1664 N N . LEU A 1 215 ? 17.031 9.289 11.781 1 90 215 LEU A N 1
ATOM 1665 C CA . LEU A 1 215 ? 17.859 9.977 10.797 1 90 215 LEU A CA 1
ATOM 1666 C C . LEU A 1 215 ? 18.5 11.227 11.406 1 90 215 LEU A C 1
ATOM 1668 O O . LEU A 1 215 ? 17.828 11.977 12.125 1 90 215 LEU A O 1
ATOM 1672 N N . GLY A 1 216 ? 19.766 11.383 11.203 1 90.62 216 GLY A N 1
ATOM 1673 C CA . GLY A 1 216 ? 20.438 12.633 11.523 1 90.62 216 GLY A CA 1
ATOM 1674 C C . GLY A 1 216 ? 20.328 13.68 10.43 1 90.62 216 GLY A C 1
ATOM 1675 O O . GLY A 1 216 ? 19.641 13.461 9.43 1 90.62 216 GLY A O 1
ATOM 1676 N N . PRO A 1 217 ? 20.969 14.812 10.68 1 93.19 217 PRO A N 1
ATOM 1677 C CA . PRO A 1 217 ? 20.859 15.922 9.734 1 93.19 217 PRO A CA 1
ATOM 1678 C C . PRO A 1 217 ? 21.375 15.555 8.336 1 93.19 217 PRO A C 1
ATOM 1680 O O . PRO A 1 217 ? 20.781 15.961 7.336 1 93.19 217 PRO A O 1
ATOM 1683 N N . VAL A 1 218 ? 22.422 14.789 8.242 1 94.38 218 VAL A N 1
ATOM 1684 C CA . VAL A 1 218 ? 23 14.422 6.961 1 94.38 218 VAL A CA 1
ATOM 1685 C C . VAL A 1 218 ? 22.047 13.508 6.199 1 94.38 218 VAL A C 1
ATOM 1687 O O . VAL A 1 218 ? 21.781 13.727 5.012 1 94.38 218 VAL A O 1
ATOM 1690 N N . GLU A 1 219 ? 21.5 12.531 6.914 1 94.06 219 GLU A N 1
ATOM 1691 C CA . GLU A 1 219 ? 20.578 11.594 6.289 1 94.06 219 GLU A CA 1
ATOM 1692 C C . GLU A 1 219 ? 19.281 12.281 5.879 1 94.06 219 GLU A C 1
ATOM 1694 O O . GLU A 1 219 ? 18.688 11.938 4.859 1 94.06 219 GLU A O 1
ATOM 1699 N N . LEU A 1 220 ? 18.844 13.25 6.73 1 96.31 220 LEU A N 1
ATOM 1700 C CA . LEU A 1 220 ? 17.656 14.008 6.383 1 96.31 220 LEU A CA 1
ATOM 1701 C C . LEU A 1 220 ? 17.875 14.812 5.105 1 96.31 220 LEU A C 1
ATOM 1703 O O . LEU A 1 220 ? 16.984 14.891 4.254 1 96.31 220 LEU A O 1
ATOM 1707 N N . ARG A 1 221 ? 19.031 15.359 4.992 1 96.75 221 ARG A N 1
ATOM 1708 C CA . ARG A 1 221 ? 19.359 16.109 3.787 1 96.75 221 ARG A CA 1
ATOM 1709 C C . ARG A 1 221 ? 19.422 15.203 2.566 1 96.75 221 ARG A C 1
ATOM 1711 O O . ARG A 1 221 ? 18.984 15.578 1.48 1 96.75 221 ARG A O 1
ATOM 1718 N N . ASP A 1 222 ? 19.953 13.992 2.734 1 96.12 222 ASP A N 1
ATOM 1719 C CA . ASP A 1 222 ? 19.984 13.016 1.647 1 96.12 222 ASP A CA 1
ATOM 1720 C C . ASP A 1 222 ? 18.578 12.633 1.204 1 96.12 222 ASP A C 1
ATOM 1722 O O . ASP A 1 222 ? 18.297 12.555 0.006 1 96.12 222 ASP A O 1
ATOM 1726 N N . LEU A 1 223 ? 17.766 12.398 2.195 1 96.56 223 LEU A N 1
ATOM 1727 C CA . LEU A 1 223 ? 16.359 12.117 1.902 1 96.56 223 LEU A CA 1
ATOM 1728 C C . LEU A 1 223 ? 15.719 13.273 1.137 1 96.56 223 LEU A C 1
ATOM 1730 O O . LEU A 1 223 ? 15.062 13.062 0.116 1 96.56 223 LEU A O 1
ATOM 1734 N N . ALA A 1 224 ? 15.922 14.453 1.624 1 98.12 224 ALA A N 1
ATOM 1735 C CA . ALA A 1 224 ? 15.352 15.633 0.988 1 98.12 224 ALA A CA 1
ATOM 1736 C C . ALA A 1 224 ? 15.844 15.773 -0.449 1 98.12 224 ALA A C 1
ATOM 1738 O O . ALA A 1 224 ? 15.055 16.031 -1.359 1 98.12 224 ALA A O 1
ATOM 1739 N N . ARG A 1 225 ? 17.156 15.609 -0.655 1 97.25 225 ARG A N 1
ATOM 1740 C CA . ARG A 1 225 ? 17.719 15.695 -1.997 1 97.25 225 ARG A CA 1
ATOM 1741 C C . ARG A 1 225 ? 17.062 14.688 -2.934 1 97.25 225 ARG A C 1
ATOM 1743 O O . ARG A 1 225 ? 16.703 15.023 -4.062 1 97.25 225 ARG A O 1
ATOM 1750 N N . HIS A 1 226 ? 16.938 13.516 -2.422 1 96.06 226 HIS A N 1
ATOM 1751 C CA . HIS A 1 226 ? 16.312 12.461 -3.209 1 96.06 226 HIS A CA 1
ATOM 1752 C C . HIS A 1 226 ? 14.891 12.852 -3.627 1 96.06 226 HIS A C 1
ATOM 1754 O O . HIS A 1 226 ? 14.523 12.703 -4.793 1 96.06 226 HIS A O 1
ATOM 1760 N N . CYS A 1 227 ? 14.117 13.367 -2.707 1 98 227 CYS A N 1
ATOM 1761 C CA . CYS A 1 227 ? 12.734 13.766 -2.967 1 98 227 CYS A CA 1
ATOM 1762 C C . CYS A 1 227 ? 12.68 14.938 -3.936 1 98 227 CYS A C 1
ATOM 1764 O O . CYS A 1 227 ? 11.891 14.93 -4.883 1 98 227 CYS A O 1
ATOM 1766 N N . LEU A 1 228 ? 13.539 15.93 -3.713 1 98.5 228 LEU A N 1
ATOM 1767 C CA . LEU A 1 228 ? 13.57 17.125 -4.555 1 98.5 228 LEU A CA 1
ATOM 1768 C C . LEU A 1 228 ? 13.953 16.766 -5.988 1 98.5 228 LEU A C 1
ATOM 1770 O O . LEU A 1 228 ? 13.391 17.297 -6.941 1 98.5 228 LEU A O 1
ATOM 1774 N N . ASP A 1 229 ? 14.859 15.82 -6.156 1 97.25 229 ASP A N 1
ATOM 1775 C CA . ASP A 1 229 ? 15.305 15.367 -7.469 1 97.25 229 ASP A CA 1
ATOM 1776 C C . ASP A 1 229 ? 14.172 14.68 -8.227 1 97.25 229 ASP A C 1
ATOM 1778 O O . ASP A 1 229 ? 14.25 14.492 -9.438 1 97.25 229 ASP A O 1
ATOM 1782 N N . ARG A 1 230 ? 13.188 14.352 -7.52 1 96.69 230 ARG A N 1
ATOM 1783 C CA . ARG A 1 230 ? 12.117 13.586 -8.133 1 96.69 230 ARG A CA 1
ATOM 1784 C C . ARG A 1 230 ? 10.828 14.406 -8.203 1 96.69 230 ARG A C 1
ATOM 1786 O O . ARG A 1 230 ? 9.742 13.844 -8.375 1 96.69 230 ARG A O 1
ATOM 1793 N N . GLY A 1 231 ? 10.914 15.648 -7.902 1 96.75 231 GLY A N 1
ATOM 1794 C CA . GLY A 1 231 ? 9.805 16.516 -8.266 1 96.75 231 GLY A CA 1
ATOM 1795 C C . GLY A 1 231 ? 9.172 17.203 -7.062 1 96.75 231 GLY A C 1
ATOM 1796 O O . GLY A 1 231 ? 8.375 18.125 -7.219 1 96.75 231 GLY A O 1
ATOM 1797 N N . VAL A 1 232 ? 9.523 16.812 -5.867 1 98.56 232 VAL A N 1
ATOM 1798 C CA . VAL A 1 232 ? 8.977 17.438 -4.672 1 98.56 232 VAL A CA 1
ATOM 1799 C C . VAL A 1 232 ? 9.508 18.875 -4.547 1 98.56 232 VAL A C 1
ATOM 1801 O O . VAL A 1 232 ? 10.703 19.109 -4.758 1 98.56 232 VAL A O 1
ATOM 1804 N N . GLY A 1 233 ? 8.648 19.781 -4.293 1 98.25 233 GLY A N 1
ATOM 1805 C CA . GLY A 1 233 ? 9.062 21.156 -4.125 1 98.25 233 GLY A CA 1
ATOM 1806 C C . GLY A 1 233 ? 9.773 21.406 -2.807 1 98.25 233 GLY A C 1
ATOM 1807 O O . GLY A 1 233 ? 10.766 22.141 -2.762 1 98.25 233 GLY A O 1
ATOM 1808 N N . SER A 1 234 ? 9.25 20.766 -1.757 1 98.81 234 SER A N 1
ATOM 1809 C CA . SER A 1 234 ? 9.828 20.922 -0.427 1 98.81 234 SER A CA 1
ATOM 1810 C C . SER A 1 234 ? 9.539 19.719 0.453 1 98.81 234 SER A C 1
ATOM 1812 O O . SER A 1 234 ? 8.461 19.109 0.352 1 98.81 234 SER A O 1
ATOM 1814 N N . VAL A 1 235 ? 10.516 19.359 1.224 1 98.88 235 VAL A N 1
ATOM 1815 C CA . VAL A 1 235 ? 10.352 18.375 2.291 1 98.88 235 VAL A CA 1
ATOM 1816 C C . VAL A 1 235 ? 10.391 19.078 3.646 1 98.88 235 VAL A C 1
ATOM 1818 O O . VAL A 1 235 ? 11.344 19.781 3.963 1 98.88 235 VAL A O 1
ATOM 1821 N N . CYS A 1 236 ? 9.328 18.938 4.355 1 98.81 236 CYS A N 1
ATOM 1822 C CA . CYS A 1 236 ? 9.219 19.516 5.691 1 98.81 236 CYS A CA 1
ATOM 1823 C C . CYS A 1 236 ? 9.219 18.438 6.762 1 98.81 236 CYS A C 1
ATOM 1825 O O . CYS A 1 236 ? 8.352 17.562 6.766 1 98.81 236 CYS A O 1
ATOM 1827 N N . VAL A 1 237 ? 10.164 18.469 7.664 1 98.38 237 VAL A N 1
ATOM 1828 C CA . VAL A 1 237 ? 10.273 17.469 8.719 1 98.38 237 VAL A CA 1
ATOM 1829 C C . VAL A 1 237 ? 10.055 18.109 10.078 1 98.38 237 VAL A C 1
ATOM 1831 O O . VAL A 1 237 ? 10.75 19.078 10.43 1 98.38 237 VAL A O 1
ATOM 1834 N N . THR A 1 238 ? 9.039 17.688 10.781 1 97.5 238 THR A N 1
ATOM 1835 C CA . THR A 1 238 ? 8.852 18.156 12.156 1 97.5 238 THR A CA 1
ATOM 1836 C C . THR A 1 238 ? 9.828 17.453 13.102 1 97.5 238 THR A C 1
ATOM 1838 O O . THR A 1 238 ? 10.094 16.266 12.961 1 97.5 238 THR A O 1
ATOM 1841 N N . LEU A 1 239 ? 10.445 18.172 13.984 1 94.62 239 LEU A N 1
ATOM 1842 C CA . LEU A 1 239 ? 11.531 17.719 14.844 1 94.62 239 LEU A CA 1
ATOM 1843 C C . LEU A 1 239 ? 11.086 17.688 16.297 1 94.62 239 LEU A C 1
ATOM 1845 O O . LEU A 1 239 ? 11.805 18.156 17.188 1 94.62 239 LEU A O 1
ATOM 1849 N N . ASP A 1 240 ? 9.883 17.219 16.531 1 83.38 240 ASP A N 1
ATOM 1850 C CA . ASP A 1 240 ? 9.328 17.156 17.875 1 83.38 240 ASP A CA 1
ATOM 1851 C C . ASP A 1 240 ? 9.445 18.5 18.578 1 83.38 240 ASP A C 1
ATOM 1853 O O . ASP A 1 240 ? 8.961 19.516 18.078 1 83.38 240 ASP A O 1
ATOM 1857 N N . GLU A 1 241 ? 10.219 18.547 19.672 1 82.56 241 GLU A N 1
ATOM 1858 C CA . GLU A 1 241 ? 10.281 19.734 20.5 1 82.56 241 GLU A CA 1
ATOM 1859 C C . GLU A 1 241 ? 11.266 20.75 19.938 1 82.56 241 GLU A C 1
ATOM 1861 O O . GLU A 1 241 ? 11.445 21.828 20.5 1 82.56 241 GLU A O 1
ATOM 1866 N N . ARG A 1 242 ? 11.805 20.531 18.75 1 90.56 242 ARG A N 1
ATOM 1867 C CA . ARG A 1 242 ? 12.805 21.438 18.203 1 90.56 242 ARG A CA 1
ATOM 1868 C C . ARG A 1 242 ? 12.242 22.219 17.031 1 90.56 242 ARG A C 1
ATOM 1870 O O . ARG A 1 242 ? 12.969 22.969 16.375 1 90.56 242 ARG A O 1
ATOM 1877 N N . GLY A 1 243 ? 10.969 22.047 16.734 1 95.81 243 GLY A N 1
ATOM 1878 C CA . GLY A 1 243 ? 10.375 22.766 15.617 1 95.81 243 GLY A CA 1
ATOM 1879 C C . GLY A 1 243 ? 10.297 21.938 14.344 1 95.81 243 GLY A C 1
ATOM 1880 O O . GLY A 1 243 ? 9.781 20.812 14.359 1 95.81 243 GLY A O 1
ATOM 1881 N N . SER A 1 244 ? 10.727 22.531 13.234 1 98.12 244 SER A N 1
ATOM 1882 C CA . SER A 1 244 ? 10.688 21.859 11.945 1 98.12 244 SER A CA 1
ATOM 1883 C C . SER A 1 244 ? 11.828 22.328 11.039 1 98.12 244 SER A C 1
ATOM 1885 O O . SER A 1 244 ? 12.508 23.312 11.352 1 98.12 244 SER A O 1
ATOM 1887 N N . VAL A 1 245 ? 12.117 21.594 10.062 1 98.38 245 VAL A N 1
ATOM 1888 C CA . VAL A 1 245 ? 13.109 21.953 9.055 1 98.38 245 VAL A CA 1
ATOM 1889 C C . VAL A 1 245 ? 12.492 21.828 7.664 1 98.38 245 VAL A C 1
ATOM 1891 O O . VAL A 1 245 ? 11.75 20.891 7.387 1 98.38 245 VAL A O 1
ATOM 1894 N N . ALA A 1 246 ? 12.734 22.875 6.883 1 98.56 246 ALA A N 1
ATOM 1895 C CA . ALA A 1 246 ? 12.297 22.875 5.488 1 98.56 246 ALA A CA 1
ATOM 1896 C C . ALA A 1 246 ? 13.477 22.672 4.543 1 98.56 246 ALA A C 1
ATOM 1898 O O . ALA A 1 246 ? 14.484 23.375 4.645 1 98.56 246 ALA A O 1
ATOM 1899 N N . PHE A 1 247 ? 13.367 21.703 3.689 1 98.75 247 PHE A N 1
ATOM 1900 C CA . PHE A 1 247 ? 14.312 21.5 2.604 1 98.75 247 PHE A CA 1
ATOM 1901 C C . PHE A 1 247 ? 13.695 21.875 1.263 1 98.75 247 PHE A C 1
ATOM 1903 O O . PHE A 1 247 ? 12.547 21.531 0.982 1 98.75 247 PHE A O 1
ATOM 1910 N N . PHE A 1 248 ? 14.375 22.609 0.422 1 98.62 248 PHE A N 1
ATOM 1911 C CA . PHE A 1 248 ? 13.93 23.016 -0.902 1 98.62 248 PHE A CA 1
ATOM 1912 C C . PHE A 1 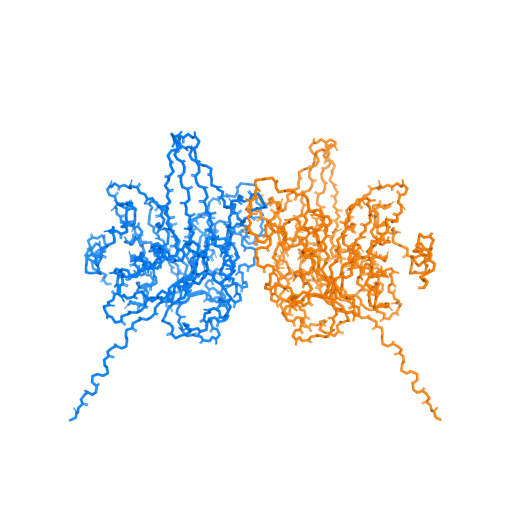248 ? 15.109 23.422 -1.773 1 98.62 248 PHE A C 1
ATOM 1914 O O . PHE A 1 248 ? 16.25 23.469 -1.303 1 98.62 248 PHE A O 1
ATOM 1921 N N . ARG A 1 249 ? 14.867 23.578 -3.061 1 97.81 249 ARG A N 1
ATOM 1922 C CA . ARG A 1 249 ? 15.938 24 -3.955 1 97.81 249 ARG A CA 1
ATOM 1923 C C . ARG A 1 249 ? 16.25 25.484 -3.789 1 97.81 249 ARG A C 1
ATOM 1925 O O . ARG A 1 249 ? 15.328 26.312 -3.74 1 97.81 249 ARG A O 1
ATOM 1932 N N . ASP A 1 250 ? 17.484 25.766 -3.725 1 94.19 250 ASP A N 1
ATOM 1933 C CA . ASP A 1 250 ? 17.875 27.172 -3.682 1 94.19 250 ASP A CA 1
ATOM 1934 C C . ASP A 1 250 ? 18.047 27.734 -5.09 1 94.19 250 ASP A C 1
ATOM 1936 O O . ASP A 1 250 ? 17.797 27.031 -6.078 1 94.19 250 ASP A O 1
ATOM 1940 N N . GLY A 1 251 ? 18.344 28.984 -5.129 1 90.81 251 GLY A N 1
ATOM 1941 C CA . GLY A 1 251 ? 18.469 29.656 -6.41 1 90.81 251 GLY A CA 1
ATOM 1942 C C . GLY A 1 251 ? 19.531 29.047 -7.305 1 90.81 251 GLY A C 1
ATOM 1943 O O . GLY A 1 251 ? 19.453 29.125 -8.531 1 90.81 251 GLY A O 1
ATOM 1944 N N . ALA A 1 252 ? 20.5 28.312 -6.789 1 93.81 252 ALA A N 1
ATOM 1945 C CA . ALA A 1 252 ? 21.609 27.734 -7.547 1 93.81 252 ALA A CA 1
ATOM 1946 C C . ALA A 1 252 ? 21.375 26.25 -7.816 1 93.81 252 ALA A C 1
ATOM 1948 O O . ALA A 1 252 ? 22.234 25.562 -8.367 1 93.81 252 ALA A O 1
ATOM 1949 N N . GLY A 1 253 ? 20.281 25.703 -7.363 1 92.31 253 GLY A N 1
ATOM 1950 C CA . GLY A 1 253 ? 19.938 24.312 -7.621 1 92.31 253 GLY A CA 1
ATOM 1951 C C . GLY A 1 253 ? 20.359 23.375 -6.504 1 92.31 253 GLY A C 1
ATOM 1952 O O . GLY A 1 253 ? 20.109 22.172 -6.566 1 92.31 253 GLY A O 1
ATOM 1953 N N . GLY A 1 254 ? 20.953 23.938 -5.5 1 95.69 254 GLY A N 1
ATOM 1954 C CA . GLY A 1 254 ? 21.344 23.141 -4.34 1 95.69 254 GLY A CA 1
ATOM 1955 C C . GLY A 1 254 ? 20.203 22.938 -3.359 1 95.69 254 GLY A C 1
ATOM 1956 O O . GLY A 1 254 ? 19.094 23.453 -3.561 1 95.69 254 GLY A O 1
ATOM 1957 N N . VAL A 1 255 ? 20.469 22.125 -2.379 1 97.62 255 VAL A N 1
ATOM 1958 C CA . VAL A 1 255 ? 19.469 21.859 -1.353 1 97.62 255 VAL A CA 1
ATOM 1959 C C . VAL A 1 255 ? 19.609 22.875 -0.221 1 97.62 255 VAL A C 1
ATOM 1961 O O . VAL A 1 255 ? 20.625 22.906 0.476 1 97.62 255 VAL A O 1
ATOM 1964 N N . ALA A 1 256 ? 18.641 23.766 -0.088 1 97.88 256 ALA A N 1
ATOM 1965 C CA . ALA A 1 256 ? 18.562 24.656 1.062 1 97.88 256 ALA A CA 1
ATOM 1966 C C . ALA A 1 256 ? 17.938 23.953 2.26 1 97.88 256 ALA A C 1
ATOM 1968 O O . ALA A 1 256 ? 17.031 23.125 2.1 1 97.88 256 ALA A O 1
ATOM 1969 N N . GLU A 1 257 ? 18.469 24.266 3.367 1 97.25 257 GLU A N 1
ATOM 1970 C CA . GLU A 1 257 ? 18.016 23.75 4.66 1 97.25 257 GLU A CA 1
ATOM 1971 C C . GLU A 1 257 ? 17.75 24.875 5.641 1 97.25 257 GLU A C 1
ATOM 1973 O O . GLU A 1 257 ? 18.656 25.625 6.012 1 97.25 257 GLU A O 1
ATOM 1978 N N . GLU A 1 258 ? 16.453 25.078 6.008 1 97.69 258 GLU A N 1
ATOM 1979 C CA . GLU A 1 258 ? 16.062 26.156 6.922 1 97.69 258 GLU A CA 1
ATOM 1980 C C . GLU A 1 258 ? 15.344 25.609 8.148 1 97.69 258 GLU A C 1
ATOM 1982 O O . GLU A 1 258 ? 14.25 25.062 8.039 1 97.69 258 GLU A O 1
ATOM 1987 N N . TYR A 1 259 ? 15.969 25.766 9.266 1 97.31 259 TYR A N 1
ATOM 1988 C CA . TYR A 1 259 ? 15.359 25.359 10.523 1 97.31 259 TYR A CA 1
ATOM 1989 C C . TYR A 1 259 ? 14.406 26.438 11.031 1 97.31 259 TYR A C 1
ATOM 1991 O O . TYR A 1 259 ? 14.711 27.641 10.969 1 97.31 259 TYR A O 1
ATOM 1999 N N . VAL A 1 260 ? 13.266 26.047 11.414 1 97.88 260 VAL A N 1
ATOM 2000 C CA . VAL A 1 260 ? 12.258 26.922 12.008 1 97.88 260 VAL A CA 1
ATOM 2001 C C . VAL A 1 260 ? 11.984 26.484 13.445 1 97.88 260 VAL A C 1
ATOM 2003 O O . VAL A 1 260 ? 11.398 25.422 13.68 1 97.88 260 VAL A O 1
ATOM 2006 N N . ASP A 1 261 ? 12.352 27.281 14.367 1 96.75 261 ASP A N 1
ATOM 2007 C CA . ASP A 1 261 ? 12.242 26.938 15.781 1 96.75 261 ASP A CA 1
ATOM 2008 C C . ASP A 1 261 ? 10.789 26.719 16.188 1 96.75 261 ASP A C 1
ATOM 2010 O O . ASP A 1 261 ? 9.875 27.266 15.562 1 96.75 261 ASP A O 1
ATOM 2014 N N . ARG A 1 262 ? 10.641 25.969 17.25 1 95.62 262 ARG A N 1
ATOM 2015 C CA . ARG A 1 262 ? 9.297 25.672 17.734 1 95.62 262 ARG A CA 1
ATOM 2016 C C . ARG A 1 262 ? 8.633 26.938 18.281 1 95.62 262 ARG A C 1
ATOM 2018 O O . ARG A 1 262 ? 9.312 27.891 18.641 1 95.62 262 ARG A O 1
ATOM 2025 N N . ILE A 1 263 ? 7.367 26.984 18.219 1 95.62 263 ILE A N 1
ATOM 2026 C CA . ILE A 1 263 ? 6.598 27.922 19.016 1 95.62 263 ILE A CA 1
ATOM 2027 C C . ILE A 1 263 ? 6.285 27.312 20.375 1 95.62 263 ILE A C 1
ATOM 2029 O O . ILE A 1 263 ? 5.703 26.219 20.453 1 95.62 263 ILE A O 1
ATOM 2033 N N . GLU A 1 264 ? 6.648 27.953 21.391 1 92.56 264 GLU A N 1
ATOM 2034 C CA . GLU A 1 264 ? 6.523 27.422 22.734 1 92.56 264 GLU A CA 1
ATOM 2035 C C . GLU A 1 264 ? 5.062 27.312 23.156 1 92.56 264 GLU A C 1
ATOM 2037 O O . GLU A 1 264 ? 4.266 28.203 22.891 1 92.56 264 GLU A O 1
ATOM 2042 N N . VAL A 1 265 ? 4.742 26.203 23.641 1 90.69 265 VAL A N 1
ATOM 2043 C CA . VAL A 1 265 ? 3.443 25.953 24.25 1 90.69 265 VAL A CA 1
ATOM 2044 C C . VAL A 1 265 ? 3.611 25.797 25.766 1 90.69 265 VAL A C 1
ATOM 2046 O O . VAL A 1 265 ? 4.27 24.859 26.219 1 90.69 265 VAL A O 1
ATOM 2049 N N . ALA A 1 266 ? 3.102 26.672 26.547 1 89.38 266 ALA A N 1
ATOM 2050 C CA . ALA A 1 266 ? 3.295 26.688 27.984 1 89.38 266 ALA A CA 1
ATOM 2051 C C . ALA A 1 266 ? 2.775 25.406 28.625 1 89.38 266 ALA A C 1
ATOM 2053 O O . ALA A 1 266 ? 3.451 24.812 29.469 1 89.38 266 ALA A O 1
ATOM 2054 N N . ASP A 1 267 ? 1.557 25.016 28.297 1 91.75 267 ASP A N 1
ATOM 2055 C CA . ASP A 1 267 ? 0.936 23.812 28.828 1 91.75 267 ASP A CA 1
ATOM 2056 C C . ASP A 1 267 ? 0.403 22.922 27.719 1 91.75 267 ASP A C 1
ATOM 2058 O O . ASP A 1 267 ? -0.651 23.203 27.141 1 91.75 267 ASP A O 1
ATOM 2062 N N . VAL A 1 268 ? 1.132 21.875 27.5 1 89.06 268 VAL A N 1
ATOM 2063 C CA . VAL A 1 268 ? 0.67 20.922 26.5 1 89.06 268 VAL A CA 1
ATOM 2064 C C . VAL A 1 268 ? -0.474 20.078 27.078 1 89.06 268 VAL A C 1
ATOM 2066 O O . VAL A 1 268 ? -0.291 19.359 28.062 1 89.06 268 VAL A O 1
ATOM 2069 N N . VAL A 1 269 ? -1.592 20.125 26.469 1 88.5 269 VAL A N 1
ATOM 2070 C CA . VAL A 1 269 ? -2.803 19.5 26.969 1 88.5 269 VAL A CA 1
ATOM 2071 C C . VAL A 1 269 ? -3.107 18.234 26.172 1 88.5 269 VAL A C 1
ATOM 2073 O O . VAL A 1 269 ? -3.416 17.188 26.734 1 88.5 269 VAL A O 1
ATOM 2076 N N . ASP A 1 270 ? -3.035 18.281 24.875 1 85.81 270 ASP A N 1
ATOM 2077 C CA . ASP A 1 270 ? -3.391 17.203 23.953 1 85.81 270 ASP A CA 1
ATOM 2078 C C . ASP A 1 270 ? -2.65 17.344 22.625 1 85.81 270 ASP A C 1
ATOM 2080 O O . ASP A 1 270 ? -2.791 18.359 21.938 1 85.81 270 ASP A O 1
ATOM 2084 N N . THR A 1 271 ? -1.932 16.328 22.281 1 86.62 271 THR A N 1
ATOM 2085 C CA . THR A 1 271 ? -1.132 16.422 21.062 1 86.62 271 THR A CA 1
ATOM 2086 C C . THR A 1 271 ? -1.869 15.805 19.875 1 86.62 271 THR A C 1
ATOM 2088 O O . THR A 1 271 ? -1.36 15.797 18.75 1 86.62 271 THR A O 1
ATOM 2091 N N . THR A 1 272 ? -3.072 15.289 20.156 1 87.31 272 THR A N 1
ATOM 2092 C CA . THR A 1 272 ? -3.865 14.688 19.094 1 87.31 272 THR A CA 1
ATOM 2093 C C . THR A 1 272 ? -4.211 15.727 18.031 1 87.31 272 THR A C 1
ATOM 2095 O O . THR A 1 272 ? -4.715 16.797 18.344 1 87.31 272 THR A O 1
ATOM 2098 N N . GLY A 1 273 ? -3.824 15.492 16.828 1 92.94 273 GLY A N 1
ATOM 2099 C CA . GLY A 1 273 ? -4.172 16.391 15.734 1 92.94 273 GLY A CA 1
ATOM 2100 C C . GLY A 1 273 ? -3.113 17.438 15.477 1 92.94 273 GLY A C 1
ATOM 2101 O O . GLY A 1 273 ? -3.264 18.266 14.57 1 92.94 273 GLY A O 1
ATOM 2102 N N . ALA A 1 274 ? -1.996 17.406 16.25 1 94.44 274 ALA A N 1
ATOM 2103 C CA . ALA A 1 274 ? -0.949 18.406 16.062 1 94.44 274 ALA A CA 1
ATOM 2104 C C . ALA A 1 274 ? -0.359 18.328 14.664 1 94.44 274 ALA A C 1
ATOM 2106 O O . ALA A 1 274 ? -0.154 19.344 14.008 1 94.44 274 ALA A O 1
ATOM 2107 N N . GLY A 1 275 ? -0.097 17.094 14.219 1 95.88 275 GLY A N 1
ATOM 2108 C CA . GLY A 1 275 ? 0.418 16.922 12.867 1 95.88 275 GLY A CA 1
ATOM 2109 C C . GLY A 1 275 ? -0.556 17.359 11.789 1 95.88 275 GLY A C 1
ATOM 2110 O O . GLY A 1 275 ? -0.158 17.969 10.797 1 95.88 275 GLY A O 1
ATOM 2111 N N . ASP A 1 276 ? -1.812 17.062 11.984 1 97.44 276 ASP A N 1
ATOM 2112 C CA . ASP A 1 276 ? -2.865 17.469 11.062 1 97.44 276 ASP A CA 1
ATOM 2113 C C . ASP A 1 276 ? -2.961 19 10.977 1 97.44 276 ASP A C 1
ATOM 2115 O O . ASP A 1 276 ? -3.135 19.547 9.891 1 97.44 276 ASP A O 1
ATOM 2119 N N . SER A 1 277 ? -2.887 19.609 12.141 1 98.25 277 SER A N 1
ATOM 2120 C CA . SER A 1 277 ? -2.939 21.062 12.203 1 98.25 277 SER A CA 1
ATOM 2121 C C . SER A 1 277 ? -1.706 21.688 11.562 1 98.25 277 SER A C 1
ATOM 2123 O O . SER A 1 277 ? -1.802 22.719 10.883 1 98.25 277 SER A O 1
ATOM 2125 N N . PHE A 1 278 ? -0.569 21.062 11.797 1 98.56 278 PHE A N 1
ATOM 2126 C CA . PHE A 1 278 ? 0.653 21.516 11.133 1 98.56 278 PHE A CA 1
ATOM 2127 C C . PHE A 1 278 ? 0.489 21.5 9.617 1 98.56 278 PHE A C 1
ATOM 2129 O O . PHE A 1 278 ? 0.866 22.453 8.938 1 98.56 278 PHE A O 1
ATOM 2136 N N . ALA A 1 279 ? -0.063 20.422 9.094 1 98.88 279 ALA A N 1
ATOM 2137 C CA . ALA A 1 279 ? -0.276 20.297 7.652 1 98.88 279 ALA A CA 1
ATOM 2138 C C . ALA A 1 279 ? -1.174 21.422 7.137 1 98.88 279 ALA A C 1
ATOM 2140 O O . ALA A 1 279 ? -0.948 21.953 6.047 1 98.88 279 ALA A O 1
ATOM 2141 N N . ALA A 1 280 ? -2.18 21.797 7.902 1 98.81 280 ALA A N 1
ATOM 2142 C CA . ALA A 1 280 ? -3.059 22.906 7.547 1 98.81 280 ALA A CA 1
ATOM 2143 C C . ALA A 1 280 ? -2.279 24.219 7.438 1 98.81 280 ALA A C 1
ATOM 2145 O O . ALA A 1 280 ? -2.398 24.938 6.445 1 98.81 280 ALA A O 1
ATOM 2146 N N . GLY A 1 281 ? -1.511 24.484 8.469 1 98.75 281 GLY A N 1
ATOM 2147 C CA . GLY A 1 281 ? -0.687 25.672 8.461 1 98.75 281 GLY A CA 1
ATOM 2148 C C . GLY A 1 281 ? 0.312 25.703 7.32 1 98.75 281 GLY A C 1
ATOM 2149 O O . GLY A 1 281 ? 0.525 26.75 6.703 1 98.75 281 GLY A O 1
ATOM 2150 N N . LEU A 1 282 ? 0.9 24.531 7.078 1 98.69 282 LEU A N 1
ATOM 2151 C CA . LEU A 1 282 ? 1.868 24.406 5.996 1 98.69 282 LEU A CA 1
ATOM 2152 C C . LEU A 1 282 ? 1.247 24.781 4.656 1 98.69 282 LEU A C 1
ATOM 2154 O O . LEU A 1 282 ? 1.835 25.562 3.896 1 98.69 282 LEU A O 1
ATOM 2158 N N . ALA A 1 283 ? 0.083 24.281 4.387 1 98.69 283 ALA A N 1
ATOM 2159 C CA . ALA A 1 283 ? -0.609 24.562 3.129 1 98.69 283 ALA A CA 1
ATOM 2160 C C . ALA A 1 283 ? -0.995 26.031 3.027 1 98.69 283 ALA A C 1
ATOM 2162 O O . ALA A 1 283 ? -0.742 26.672 2.008 1 98.69 283 ALA A O 1
ATOM 2163 N N . PHE A 1 284 ? -1.558 26.578 4.039 1 98.12 284 PHE A N 1
ATOM 2164 C CA . PHE A 1 284 ? -1.96 27.984 4.047 1 98.12 284 PHE A CA 1
ATOM 2165 C C . PHE A 1 284 ? -0.753 28.891 3.852 1 98.12 284 PHE A C 1
ATOM 2167 O O . PHE A 1 284 ? -0.787 29.797 3.025 1 98.12 284 PHE A O 1
ATOM 2174 N N . GLY A 1 285 ? 0.252 28.656 4.715 1 98 285 GLY A N 1
ATOM 2175 C CA . GLY A 1 285 ? 1.445 29.484 4.641 1 98 285 GLY A CA 1
ATOM 2176 C C . GLY A 1 285 ? 2.061 29.531 3.256 1 98 285 GLY A C 1
ATOM 2177 O O . GLY A 1 285 ? 2.441 30.594 2.773 1 98 285 GLY A O 1
ATOM 2178 N N . TYR A 1 286 ? 2.113 28.359 2.598 1 98.25 286 TYR A N 1
ATOM 2179 C CA . TYR A 1 286 ? 2.68 28.344 1.254 1 98.25 286 TYR A CA 1
ATOM 2180 C C . TYR A 1 286 ? 1.771 29.062 0.267 1 98.25 286 TYR A C 1
ATOM 2182 O O . TYR A 1 286 ? 2.246 29.812 -0.584 1 98.25 286 TYR A O 1
ATOM 2190 N N . LEU A 1 287 ? 0.49 28.844 0.346 1 96.81 287 LEU A N 1
ATOM 2191 C CA . LEU A 1 287 ? -0.458 29.469 -0.567 1 96.81 287 LEU A CA 1
ATOM 2192 C C . LEU A 1 287 ? -0.421 30.984 -0.431 1 96.81 287 LEU A C 1
ATOM 2194 O O . LEU A 1 287 ? -0.493 31.703 -1.43 1 96.81 287 LEU A O 1
ATOM 2198 N N . ALA A 1 288 ? -0.28 31.469 0.76 1 95.25 288 ALA A N 1
ATOM 2199 C CA . ALA A 1 288 ? -0.354 32.906 1.04 1 95.25 288 ALA A CA 1
ATOM 2200 C C . ALA A 1 288 ? 0.958 33.594 0.69 1 95.25 288 ALA A C 1
ATOM 2202 O O . ALA A 1 288 ? 0.957 34.719 0.211 1 95.25 288 ALA A O 1
ATOM 2203 N N . TYR A 1 289 ? 2.086 32.844 0.908 1 96.25 289 TYR A N 1
ATOM 2204 C CA . TYR A 1 289 ? 3.348 33.562 0.859 1 96.25 289 TYR A CA 1
ATOM 2205 C C . TYR A 1 289 ? 4.273 33 -0.199 1 96.25 289 TYR A C 1
ATOM 2207 O O . TYR A 1 289 ? 5.281 33.594 -0.56 1 96.25 289 TYR A O 1
ATOM 2215 N N . HIS A 1 290 ? 3.961 31.797 -0.675 1 97.06 290 HIS A N 1
ATOM 2216 C CA . HIS A 1 290 ? 4.809 31.078 -1.622 1 97.06 290 HIS A CA 1
ATOM 2217 C C . HIS A 1 290 ? 6.242 30.984 -1.116 1 97.06 290 HIS A C 1
ATOM 2219 O O . HIS A 1 290 ? 7.188 31.266 -1.859 1 97.06 290 HIS A O 1
ATOM 2225 N N . ASP A 1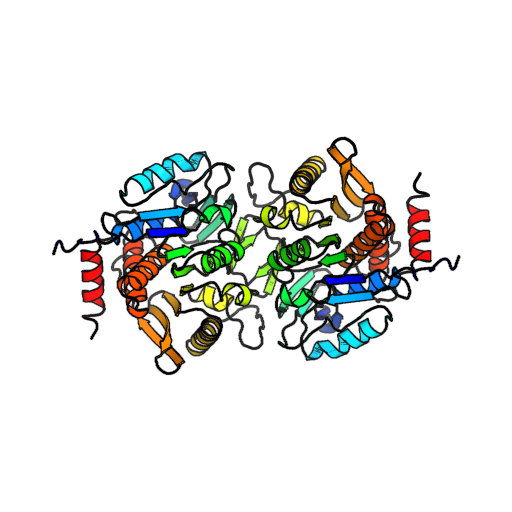 291 ? 6.34 30.703 0.131 1 97.38 291 ASP A N 1
ATOM 2226 C CA . ASP A 1 291 ? 7.594 30.594 0.868 1 97.38 291 ASP A CA 1
ATOM 2227 C C . ASP A 1 291 ? 7.555 29.406 1.835 1 97.38 291 ASP A C 1
ATOM 2229 O O . ASP A 1 291 ? 6.691 29.359 2.715 1 97.38 291 ASP A O 1
ATOM 2233 N N . TYR A 1 292 ? 8.523 28.484 1.68 1 98.25 292 TYR A N 1
ATOM 2234 C CA . TYR A 1 292 ? 8.477 27.25 2.441 1 98.25 292 TYR A CA 1
ATOM 2235 C C . TYR A 1 292 ? 8.797 27.5 3.91 1 98.25 292 TYR A C 1
ATOM 2237 O O . TYR A 1 292 ? 8.344 26.766 4.785 1 98.25 292 TYR A O 1
ATOM 2245 N N . VAL A 1 293 ? 9.586 28.5 4.211 1 97.94 293 VAL A N 1
ATOM 2246 C CA . VAL A 1 293 ? 9.898 28.828 5.594 1 97.94 293 VAL A CA 1
ATOM 2247 C C . VAL A 1 293 ? 8.656 29.391 6.281 1 97.94 293 VAL A C 1
ATOM 2249 O O . VAL A 1 293 ? 8.312 28.984 7.395 1 97.94 293 VAL A O 1
ATOM 2252 N N . LYS A 1 294 ? 7.988 30.312 5.555 1 97.88 294 LYS A N 1
ATOM 2253 C CA . LYS A 1 294 ? 6.727 30.828 6.078 1 97.88 294 LYS A CA 1
ATOM 2254 C C . LYS A 1 294 ? 5.707 29.703 6.262 1 97.88 294 LYS A C 1
ATOM 2256 O O . LYS A 1 294 ? 4.957 29.703 7.242 1 97.88 294 LYS A O 1
ATOM 2261 N N . ALA A 1 295 ? 5.707 28.812 5.324 1 98.56 295 ALA A N 1
ATOM 2262 C CA . ALA A 1 295 ? 4.824 27.656 5.434 1 98.56 295 ALA A CA 1
ATOM 2263 C C . ALA A 1 295 ? 5.082 26.875 6.727 1 98.56 295 ALA A C 1
ATOM 2265 O O . ALA A 1 295 ? 4.148 26.547 7.457 1 98.56 295 ALA A O 1
ATOM 2266 N N . CYS A 1 296 ? 6.328 26.641 7.062 1 98.5 296 CYS A N 1
ATOM 2267 C CA . CYS A 1 296 ? 6.695 25.922 8.273 1 98.5 296 CYS A CA 1
ATOM 2268 C C . CYS A 1 296 ? 6.336 26.719 9.516 1 98.5 296 CYS A C 1
ATOM 2270 O O . CYS A 1 296 ? 5.926 26.156 10.531 1 98.5 296 CYS A O 1
ATOM 2272 N N . GLN A 1 297 ? 6.5 28.078 9.438 1 98.44 297 GLN A N 1
ATOM 2273 C CA . GLN A 1 297 ? 6.113 28.922 10.562 1 98.44 297 GLN A CA 1
ATOM 2274 C C . GLN A 1 297 ? 4.629 28.781 10.875 1 98.44 297 GLN A C 1
ATOM 2276 O O . GLN A 1 297 ? 4.242 28.625 12.039 1 98.44 297 GLN A O 1
ATOM 2281 N N . TYR A 1 298 ? 3.832 28.828 9.844 1 98.5 298 TYR A N 1
ATOM 2282 C CA . TYR A 1 298 ? 2.398 28.641 10.039 1 98.5 298 TYR A CA 1
ATOM 2283 C C . TYR A 1 298 ? 2.096 27.219 10.508 1 98.5 298 TYR A C 1
ATOM 2285 O O . TYR A 1 298 ? 1.201 27.016 11.336 1 98.5 298 TYR A O 1
ATOM 2293 N N . GLY A 1 299 ? 2.836 26.203 9.969 1 98.69 299 GLY A N 1
ATOM 2294 C CA . GLY A 1 299 ? 2.699 24.844 10.477 1 98.69 299 GLY A CA 1
ATOM 2295 C C . GLY A 1 299 ? 2.965 24.734 11.961 1 98.69 299 GLY A C 1
ATOM 2296 O O . GLY A 1 299 ? 2.154 24.172 12.703 1 98.69 299 GLY A O 1
ATOM 2297 N N . ASN A 1 300 ? 4.074 25.312 12.391 1 98 300 ASN A N 1
ATOM 2298 C CA . ASN A 1 300 ? 4.422 25.328 13.805 1 98 300 ASN A CA 1
ATOM 2299 C C . ASN A 1 300 ? 3.336 26 14.641 1 98 300 ASN A C 1
ATOM 2301 O O . ASN A 1 300 ? 2.99 25.516 15.727 1 98 300 ASN A O 1
ATOM 2305 N N . ALA A 1 301 ? 2.836 27.109 14.117 1 97.94 301 ALA A N 1
ATOM 2306 C CA . ALA A 1 301 ? 1.826 27.859 14.859 1 97.94 301 ALA A CA 1
ATOM 2307 C C . ALA A 1 301 ? 0.559 27.031 15.055 1 97.94 301 ALA A C 1
ATOM 2309 O O . ALA A 1 301 ? 0.053 26.922 16.172 1 97.94 301 ALA A O 1
ATOM 2310 N N . MET A 1 302 ? 0.063 26.438 14 1 98.06 302 MET A N 1
ATOM 2311 C CA . MET A 1 302 ? -1.167 25.641 14.086 1 98.06 302 MET A CA 1
ATOM 2312 C C . MET A 1 302 ? -0.969 24.422 14.961 1 98.06 302 MET A C 1
ATOM 2314 O O . MET A 1 302 ? -1.858 24.047 15.734 1 98.06 302 MET A O 1
ATOM 2318 N N . GLY A 1 303 ? 0.222 23.766 14.812 1 96.75 303 GLY A N 1
ATOM 2319 C CA . GLY A 1 303 ? 0.525 22.641 15.688 1 96.75 303 GLY A CA 1
ATOM 2320 C C . GLY A 1 303 ? 0.567 23.016 17.156 1 96.75 303 GLY A C 1
ATOM 2321 O O . GLY A 1 303 ? 0.022 22.312 18 1 96.75 303 GLY A O 1
ATOM 2322 N N . ALA A 1 304 ? 1.19 24.125 17.422 1 96.5 304 ALA A N 1
ATOM 2323 C CA . ALA A 1 304 ? 1.295 24.609 18.797 1 96.5 304 ALA A CA 1
ATOM 2324 C C . ALA A 1 304 ? -0.082 24.938 19.375 1 96.5 304 ALA A C 1
ATOM 2326 O O . ALA A 1 304 ? -0.377 24.594 20.516 1 96.5 304 ALA A O 1
ATOM 2327 N N . GLN A 1 305 ? -0.893 25.641 18.578 1 97.56 305 GLN A N 1
ATOM 2328 C CA . GLN A 1 305 ? -2.244 25.984 19.031 1 97.56 305 GLN A CA 1
ATOM 2329 C C . GLN A 1 305 ? -3.049 24.719 19.328 1 97.56 305 GLN A C 1
ATOM 2331 O O . GLN A 1 305 ? -3.725 24.641 20.359 1 97.56 305 GLN A O 1
ATOM 2336 N N . ARG A 1 306 ? -2.93 23.672 18.484 1 95.62 306 ARG A N 1
ATOM 2337 C CA . ARG A 1 306 ? -3.641 22.406 18.688 1 95.62 306 ARG A CA 1
ATOM 2338 C C . ARG A 1 306 ? -3.23 21.75 20 1 95.62 306 ARG A C 1
ATOM 2340 O O . ARG A 1 306 ? -4.066 21.188 20.703 1 95.62 306 ARG A O 1
ATOM 2347 N N . CYS A 1 307 ? -2.012 21.859 20.391 1 94.12 307 CYS A N 1
ATOM 2348 C CA . CYS A 1 307 ? -1.468 21.219 21.578 1 94.12 307 CYS A CA 1
ATOM 2349 C C . CYS A 1 307 ? -1.921 21.922 22.844 1 94.12 307 CYS A C 1
ATOM 2351 O O . CYS A 1 307 ? -1.833 21.375 23.953 1 94.12 307 CYS A O 1
ATOM 2353 N N . SER A 1 308 ? -2.408 23.141 22.766 1 94.62 308 SER A N 1
ATOM 2354 C CA . SER A 1 308 ? -2.645 24 23.922 1 94.62 308 SER A CA 1
ATOM 2355 C C . SER A 1 308 ? -4.004 23.719 24.562 1 94.62 308 SER A C 1
ATOM 2357 O O . SER A 1 308 ? -4.312 24.234 25.641 1 94.62 308 SER A O 1
ATOM 2359 N N . GLY A 1 309 ? -4.801 22.875 23.922 1 90.88 309 GLY A N 1
ATOM 2360 C CA . GLY A 1 309 ? -6.113 22.547 24.453 1 90.88 309 GLY A CA 1
ATOM 2361 C C . GLY A 1 309 ? -6.711 21.297 23.844 1 90.88 309 GLY A C 1
ATOM 2362 O O . GLY A 1 309 ? -6.16 20.75 22.891 1 90.88 309 GLY A O 1
ATOM 2363 N N . ALA A 1 310 ? -7.914 20.891 24.359 1 87.88 310 ALA A N 1
ATOM 2364 C CA . ALA A 1 310 ? -8.555 19.656 23.906 1 87.88 310 ALA A CA 1
ATOM 2365 C C . ALA A 1 310 ? -9.664 19.953 22.906 1 87.88 310 ALA A C 1
ATOM 2367 O O . ALA A 1 310 ? -10.023 19.094 22.094 1 87.88 310 ALA A O 1
ATOM 2368 N N . GLY A 1 311 ? -10.148 21.141 22.953 1 91.75 311 GLY A N 1
ATOM 2369 C CA . GLY A 1 311 ? -11.273 21.5 22.094 1 91.75 311 GLY A CA 1
ATOM 2370 C C . GLY A 1 311 ? -10.852 22.078 20.766 1 91.75 311 GLY A C 1
ATOM 2371 O O . GLY A 1 311 ? -9.656 22.234 20.5 1 91.75 311 GLY A O 1
ATOM 2372 N N . LEU A 1 312 ? -11.82 22.359 19.891 1 94.56 312 LEU A N 1
ATOM 2373 C CA . LEU A 1 312 ? -11.57 22.891 18.562 1 94.56 312 LEU A CA 1
ATOM 2374 C C . LEU A 1 312 ? -11.422 24.422 18.609 1 94.56 312 LEU A C 1
ATOM 2376 O O . LEU A 1 312 ? -11.039 25.031 17.609 1 94.56 312 LEU A O 1
ATOM 2380 N N . ASP A 1 313 ? -11.672 25.047 19.734 1 94.38 313 ASP A N 1
ATOM 2381 C CA . ASP A 1 313 ? -11.617 26.5 19.891 1 94.38 313 ASP A CA 1
ATOM 2382 C C . ASP A 1 313 ? -10.195 26.953 20.203 1 94.38 313 ASP A C 1
ATOM 2384 O O . ASP A 1 313 ? -9.969 28.125 20.531 1 94.38 313 ASP A O 1
ATOM 2388 N N . VAL A 1 314 ? -9.234 26.109 20.062 1 95.56 314 VAL A N 1
ATOM 2389 C CA . VAL A 1 314 ? -7.836 26.375 20.391 1 95.56 314 VAL A CA 1
ATOM 2390 C C . VAL A 1 314 ? -7.195 27.219 19.281 1 95.56 314 VAL A C 1
ATOM 2392 O O . VAL A 1 314 ? -6.145 27.828 19.484 1 95.56 314 VAL A O 1
ATOM 2395 N N . TYR A 1 315 ? -7.797 27.203 18.078 1 97.62 315 TYR A N 1
ATOM 2396 C CA . TYR A 1 315 ? -7.18 27.875 16.938 1 97.62 315 TYR A CA 1
ATOM 2397 C C . TYR A 1 315 ? -7.445 29.375 16.984 1 97.62 315 TYR A C 1
ATOM 2399 O O . TYR A 1 315 ? -8.578 29.797 17.203 1 97.62 315 TYR A O 1
ATOM 2407 N N . LEU A 1 316 ? -6.418 30.125 16.766 1 97.31 316 LEU A N 1
ATOM 2408 C CA . LEU A 1 316 ? -6.492 31.594 16.734 1 97.31 316 LEU A CA 1
ATOM 2409 C C . LEU A 1 316 ? -6.934 32.094 15.367 1 97.31 316 LEU A C 1
ATOM 2411 O O . LEU A 1 316 ? -6.809 31.375 14.375 1 97.31 316 LEU A O 1
ATOM 2415 N N . SER A 1 317 ? -7.434 33.312 15.383 1 96.12 317 SER A N 1
ATOM 2416 C CA . SER A 1 317 ? -7.703 33.969 14.102 1 96.12 317 SER A CA 1
ATOM 2417 C C . SER A 1 317 ? -6.426 34.125 13.281 1 96.12 317 SER A C 1
ATOM 2419 O O . SER A 1 317 ? -5.32 34 13.812 1 96.12 317 SER A O 1
ATOM 2421 N N . ARG A 1 318 ? -6.656 34.375 12.07 1 96.31 318 ARG A N 1
ATOM 2422 C CA . ARG A 1 318 ? -5.516 34.625 11.188 1 96.31 318 ARG A CA 1
ATOM 2423 C C . ARG A 1 318 ? -4.621 35.719 11.742 1 96.31 318 ARG A C 1
ATOM 2425 O O . ARG A 1 318 ? -3.398 35.594 11.781 1 96.31 318 ARG A O 1
ATOM 2432 N N . GLU A 1 319 ? -5.234 36.812 12.172 1 96.38 319 GLU A N 1
ATOM 2433 C CA . GLU A 1 319 ? -4.5 37.969 12.711 1 96.38 319 GLU A CA 1
ATOM 2434 C C . GLU A 1 319 ? -3.715 37.562 13.961 1 96.38 319 GLU A C 1
ATOM 2436 O O . GLU A 1 319 ? -2.543 37.938 14.102 1 96.38 319 GLU A O 1
ATOM 2441 N N . ASP A 1 320 ? -4.336 36.844 14.82 1 97.56 320 ASP A N 1
ATOM 2442 C CA . ASP A 1 320 ? -3.678 36.438 16.062 1 97.56 320 ASP A CA 1
ATOM 2443 C C . ASP A 1 320 ? -2.576 35.406 15.781 1 97.56 320 ASP A C 1
ATOM 2445 O O . ASP A 1 320 ? -1.557 35.375 16.469 1 97.56 320 ASP A O 1
ATOM 2449 N N . THR A 1 321 ? -2.805 34.562 14.797 1 98 321 THR A N 1
ATOM 2450 C CA . THR A 1 321 ? -1.77 33.594 14.383 1 98 321 THR A CA 1
ATOM 2451 C C . THR A 1 321 ? -0.558 34.344 13.82 1 98 321 THR A C 1
ATOM 2453 O O . THR A 1 321 ? 0.585 34 14.125 1 98 321 THR A O 1
ATOM 2456 N N . GLU A 1 322 ? -0.819 35.344 13.039 1 96.62 322 GLU A N 1
ATOM 2457 C CA . GLU A 1 322 ? 0.264 36.156 12.508 1 96.62 322 GLU A CA 1
ATOM 2458 C C . GLU A 1 322 ? 1.052 36.812 13.625 1 96.62 322 GLU A C 1
ATOM 2460 O O . GLU A 1 322 ? 2.281 36.906 13.57 1 96.62 322 GLU A O 1
ATOM 2465 N N . ARG A 1 323 ? 0.342 37.312 14.617 1 97 323 ARG A N 1
ATOM 2466 C CA . ARG A 1 323 ? 1 37.938 15.773 1 97 323 ARG A CA 1
ATOM 2467 C C . ARG A 1 323 ? 1.863 36.906 16.516 1 97 323 ARG A C 1
ATOM 2469 O O . ARG A 1 323 ? 2.967 37.219 16.953 1 97 323 ARG A O 1
ATOM 2476 N N . GLN A 1 324 ? 1.331 35.719 16.672 1 97.31 324 GLN A N 1
ATOM 2477 C CA . GLN A 1 324 ? 2.08 34.656 17.312 1 97.31 324 GLN A CA 1
ATOM 2478 C C . GLN A 1 324 ? 3.367 34.344 16.531 1 97.31 324 GLN A C 1
ATOM 2480 O O . GLN A 1 324 ? 4.426 34.156 17.141 1 97.31 324 GLN A O 1
ATOM 2485 N N . ILE A 1 325 ? 3.268 34.312 15.25 1 97.69 325 ILE A N 1
ATOM 2486 C CA . ILE A 1 325 ? 4.398 34.031 14.375 1 97.69 325 ILE A CA 1
ATOM 2487 C C . ILE A 1 325 ? 5.418 35.156 14.469 1 97.69 325 ILE A C 1
ATOM 2489 O O . ILE A 1 325 ? 6.613 34.906 14.633 1 97.69 325 ILE A O 1
ATOM 2493 N N . LEU A 1 326 ? 4.945 36.375 14.43 1 96.69 326 LEU A N 1
ATOM 2494 C CA . LEU A 1 326 ? 5.828 37.531 14.508 1 96.69 326 LEU A CA 1
ATOM 2495 C C . LEU A 1 326 ? 6.523 37.594 15.867 1 96.69 326 LEU A C 1
ATOM 2497 O O . LEU A 1 326 ? 7.695 37.969 15.945 1 96.69 326 LEU A O 1
ATOM 2501 N N . ALA A 1 327 ? 5.812 37.281 16.875 1 96.19 327 ALA A N 1
ATOM 2502 C CA . ALA A 1 327 ? 6.367 37.281 18.219 1 96.19 327 ALA A CA 1
ATOM 2503 C C . ALA A 1 327 ? 7.48 36.25 18.375 1 96.19 327 ALA A C 1
ATOM 2505 O O . ALA A 1 327 ? 8.43 36.469 19.125 1 96.19 327 ALA A O 1
ATOM 2506 N N . THR A 1 328 ? 7.367 35.156 17.688 1 95.62 328 THR A N 1
ATOM 2507 C CA . THR A 1 328 ? 8.312 34.062 17.828 1 95.62 328 THR A CA 1
ATOM 2508 C C . THR A 1 328 ? 9.492 34.25 16.875 1 95.62 328 THR A C 1
ATOM 2510 O O . THR A 1 328 ? 10.641 34.031 17.266 1 95.62 328 THR A O 1
ATOM 2513 N N . TYR A 1 329 ? 9.273 34.594 15.625 1 95.62 329 TYR A N 1
ATOM 2514 C CA . TYR A 1 329 ? 10.297 34.531 14.594 1 95.62 329 TYR A CA 1
ATOM 2515 C C . TYR A 1 329 ? 10.727 35.938 14.156 1 95.62 329 TYR A C 1
ATOM 2517 O O . TYR A 1 329 ? 11.695 36.094 13.406 1 95.62 329 TYR A O 1
ATOM 2525 N N . GLY A 1 330 ? 10.117 36.969 14.617 1 88.31 330 GLY A N 1
ATOM 2526 C CA . GLY A 1 330 ? 10.422 38.312 14.141 1 88.31 330 GLY A CA 1
ATOM 2527 C C . GLY A 1 330 ? 9.938 38.562 12.727 1 88.31 330 GLY A C 1
ATOM 2528 O O . GLY A 1 330 ? 9.336 37.688 12.102 1 88.31 330 GLY A O 1
ATOM 2529 N N . PRO A 1 331 ? 10.094 39.875 12.352 1 73.5 331 PRO A N 1
ATOM 2530 C CA . PRO A 1 331 ? 9.703 40.188 10.977 1 73.5 331 PRO A CA 1
ATOM 2531 C C . PRO A 1 331 ? 10.625 39.562 9.938 1 73.5 331 PRO A C 1
ATOM 2533 O O . PRO A 1 331 ? 11.805 39.312 10.211 1 73.5 331 PRO A O 1
ATOM 2536 N N . ARG A 1 332 ? 10.125 38.75 9.031 1 62.12 332 ARG A N 1
ATOM 2537 C CA . ARG A 1 332 ? 11.031 38.219 8.031 1 62.12 332 ARG A CA 1
ATOM 2538 C C . ARG A 1 332 ? 11.82 39.312 7.34 1 62.12 332 ARG A C 1
ATOM 2540 O O . ARG A 1 332 ? 11.25 40.344 6.934 1 62.12 332 ARG A O 1
ATOM 2547 N N . ARG A 1 333 ? 13.148 39.344 7.586 1 47.25 333 ARG A N 1
ATOM 2548 C CA . ARG A 1 333 ? 14.047 40.312 6.953 1 47.25 333 ARG A CA 1
ATOM 2549 C C . ARG A 1 333 ? 14.133 40.062 5.449 1 47.25 333 ARG A C 1
ATOM 2551 O O . ARG A 1 333 ? 14.047 38.906 4.992 1 47.25 333 ARG A O 1
ATOM 2558 N N . MET B 1 1 ? -3.633 -24.703 -53.469 1 32.09 1 MET B N 1
ATOM 2559 C CA . MET B 1 1 ? -4.156 -23.938 -52.344 1 32.09 1 MET B CA 1
ATOM 2560 C C . MET B 1 1 ? -3.258 -24.078 -51.125 1 32.09 1 MET B C 1
ATOM 2562 O O . MET B 1 1 ? -3.182 -25.156 -50.531 1 32.09 1 MET B O 1
ATOM 2566 N N . THR B 1 2 ? -2.07 -23.5 -51.125 1 36.69 2 THR B N 1
ATOM 2567 C CA . THR B 1 2 ? -0.982 -23.625 -50.156 1 36.69 2 THR B CA 1
ATOM 2568 C C . THR B 1 2 ? -1.443 -23.219 -48.781 1 36.69 2 THR B C 1
ATOM 2570 O O . THR B 1 2 ? -1.941 -22.109 -48.562 1 36.69 2 THR B O 1
ATOM 2573 N N . THR B 1 3 ? -2.113 -24.219 -48.062 1 38.53 3 THR B N 1
ATOM 2574 C CA . THR B 1 3 ? -2.559 -24.047 -46.688 1 38.53 3 THR B CA 1
ATOM 2575 C C . THR B 1 3 ? -1.471 -23.375 -45.844 1 38.53 3 THR B C 1
ATOM 2577 O O . THR B 1 3 ? -0.351 -23.891 -45.75 1 38.53 3 THR B O 1
ATOM 2580 N N . ASP B 1 4 ? -1.299 -22.094 -45.969 1 38.41 4 ASP B N 1
ATOM 2581 C CA . ASP B 1 4 ? -0.394 -21.344 -45.094 1 38.41 4 ASP B CA 1
ATOM 2582 C C . ASP B 1 4 ? -0.434 -21.859 -43.656 1 38.41 4 ASP B C 1
ATOM 2584 O O . ASP B 1 4 ? -1.468 -21.781 -43 1 38.41 4 ASP B O 1
ATOM 2588 N N . GLU B 1 5 ? 0.005 -23.125 -43.375 1 32.81 5 GLU B N 1
ATOM 2589 C CA . GLU B 1 5 ? 0.214 -23.641 -42.031 1 32.81 5 GLU B CA 1
ATOM 2590 C C . GLU B 1 5 ? 0.822 -22.578 -41.125 1 32.81 5 GLU B C 1
ATOM 2592 O O . GLU B 1 5 ? 2.012 -22.266 -41.219 1 32.81 5 GLU B O 1
ATOM 2597 N N . ARG B 1 6 ? 0.127 -21.406 -40.906 1 44.78 6 ARG B N 1
ATOM 2598 C CA . ARG B 1 6 ? 0.583 -20.469 -39.906 1 44.78 6 ARG B CA 1
ATOM 2599 C C . ARG B 1 6 ? 1.243 -21.203 -38.719 1 44.78 6 ARG B C 1
ATOM 2601 O O . ARG B 1 6 ? 0.659 -22.125 -38.156 1 44.78 6 ARG B O 1
ATOM 2608 N N . THR B 1 7 ? 2.445 -21.469 -38.75 1 42.81 7 THR B N 1
ATOM 2609 C CA . THR B 1 7 ? 3.186 -22 -37.594 1 42.81 7 THR B CA 1
ATOM 2610 C C . THR B 1 7 ? 2.543 -21.562 -36.281 1 42.81 7 THR B C 1
ATOM 2612 O O . THR B 1 7 ? 2.334 -20.359 -36.062 1 42.81 7 THR B O 1
ATOM 2615 N N . PRO B 1 8 ? 1.909 -22.453 -35.469 1 51 8 PRO B N 1
ATOM 2616 C CA . PRO B 1 8 ? 1.176 -22.062 -34.281 1 51 8 PRO B CA 1
ATOM 2617 C C . PRO B 1 8 ? 1.967 -21.094 -33.375 1 51 8 PRO B C 1
ATOM 2619 O O . PRO B 1 8 ? 3.166 -21.297 -33.156 1 51 8 PRO B O 1
ATOM 2622 N N . VAL B 1 9 ? 1.784 -19.766 -33.406 1 62.31 9 VAL B N 1
ATOM 2623 C CA . VAL B 1 9 ? 2.479 -18.75 -32.625 1 62.31 9 VAL B CA 1
ATOM 2624 C C . VAL B 1 9 ? 2.531 -19.188 -31.156 1 62.31 9 VAL B C 1
ATOM 2626 O O . VAL B 1 9 ? 1.507 -19.547 -30.578 1 62.31 9 VAL B O 1
ATOM 2629 N N . GLY B 1 10 ? 3.654 -19.562 -30.578 1 85.88 10 GLY B N 1
ATOM 2630 C CA . GLY B 1 10 ? 3.91 -20 -29.219 1 85.88 10 GLY B CA 1
ATOM 2631 C C . GLY B 1 10 ? 3.373 -19.047 -28.172 1 85.88 10 GLY B C 1
ATOM 2632 O O . GLY B 1 10 ? 3.121 -17.875 -28.469 1 85.88 10 GLY B O 1
ATOM 2633 N N . HIS B 1 11 ? 2.91 -19.531 -27.047 1 93.56 11 HIS B N 1
ATOM 2634 C CA . HIS B 1 11 ? 2.434 -18.719 -25.922 1 93.56 11 HIS B CA 1
ATOM 2635 C C . HIS B 1 11 ? 3.568 -17.906 -25.312 1 93.56 11 HIS B C 1
ATOM 2637 O O . HIS B 1 11 ? 4.719 -18.359 -25.297 1 93.56 11 HIS B O 1
ATOM 2643 N N . LYS B 1 12 ? 3.238 -16.75 -24.953 1 97.75 12 LYS B N 1
ATOM 2644 C CA . LYS B 1 12 ? 4.133 -15.891 -24.188 1 97.75 12 LYS B CA 1
ATOM 2645 C C . LYS B 1 12 ? 3.545 -15.562 -22.828 1 97.75 12 LYS B C 1
ATOM 2647 O O . LYS B 1 12 ? 2.396 -15.125 -22.734 1 97.75 12 LYS B O 1
ATOM 2652 N N . ILE B 1 13 ? 4.309 -15.891 -21.797 1 98.75 13 ILE B N 1
ATOM 2653 C CA . ILE B 1 13 ? 3.85 -15.609 -20.438 1 98.75 13 ILE B CA 1
ATOM 2654 C C . ILE B 1 13 ? 4.879 -14.734 -19.719 1 98.75 13 ILE B C 1
ATOM 2656 O O . ILE B 1 13 ? 6.074 -15.039 -19.734 1 98.75 13 ILE B O 1
ATOM 2660 N N . ALA B 1 14 ? 4.469 -13.625 -19.141 1 98.94 14 ALA B N 1
ATOM 2661 C CA . ALA B 1 14 ? 5.312 -12.805 -18.281 1 98.94 14 ALA B CA 1
ATOM 2662 C C . ALA B 1 14 ? 5.086 -13.148 -16.812 1 98.94 14 ALA B C 1
ATOM 2664 O O . ALA B 1 14 ? 3.951 -13.359 -16.375 1 98.94 14 ALA B O 1
ATOM 2665 N N . VAL B 1 15 ? 6.16 -13.289 -16.078 1 98.94 15 VAL B N 1
ATOM 2666 C CA . VAL B 1 15 ? 6.105 -13.523 -14.648 1 98.94 15 VAL B CA 1
ATOM 2667 C C . VAL B 1 15 ? 6.594 -12.289 -13.898 1 98.94 15 VAL B C 1
ATOM 2669 O O . VAL B 1 15 ? 7.758 -11.898 -14.023 1 98.94 15 VAL B O 1
ATOM 2672 N N . LEU B 1 16 ? 5.723 -11.664 -13.148 1 98.94 16 LEU B N 1
ATOM 2673 C CA . LEU B 1 16 ? 6.066 -10.438 -12.438 1 98.94 16 LEU B CA 1
ATOM 2674 C C . LEU B 1 16 ? 6.203 -10.703 -10.938 1 98.94 16 LEU B C 1
ATOM 2676 O O . LEU B 1 16 ? 5.277 -11.211 -10.305 1 98.94 16 LEU B O 1
ATOM 2680 N N . GLY B 1 17 ? 7.309 -10.406 -10.352 1 98.75 17 GLY B N 1
ATOM 2681 C CA . GLY B 1 17 ? 7.527 -10.547 -8.922 1 98.75 17 GLY B CA 1
ATOM 2682 C C . GLY B 1 17 ? 8.992 -10.57 -8.539 1 98.75 17 GLY B C 1
ATOM 2683 O O . GLY B 1 17 ? 9.867 -10.555 -9.414 1 98.75 17 GLY B O 1
ATOM 2684 N N . PRO B 1 18 ? 9.273 -10.586 -7.312 1 98.44 18 PRO B N 1
ATOM 2685 C CA . PRO B 1 18 ? 10.664 -10.609 -6.867 1 98.44 18 PRO B CA 1
ATOM 2686 C C . PRO B 1 18 ? 11.32 -11.977 -7.051 1 98.44 18 PRO B C 1
ATOM 2688 O O . PRO B 1 18 ? 10.633 -12.992 -7.148 1 98.44 18 PRO B O 1
ATOM 2691 N N . ILE B 1 19 ? 12.633 -11.938 -7.215 1 98.5 19 ILE B N 1
ATOM 2692 C CA . ILE B 1 19 ? 13.484 -13.109 -7.059 1 98.5 19 ILE B CA 1
ATOM 2693 C C . ILE B 1 19 ? 14.422 -12.914 -5.867 1 98.5 19 ILE B C 1
ATOM 2695 O O . ILE B 1 19 ? 15.602 -12.602 -6.043 1 98.5 19 ILE B O 1
ATOM 2699 N N . PRO B 1 20 ? 13.859 -13.133 -4.723 1 97.19 20 PRO B N 1
ATOM 2700 C CA . PRO B 1 20 ? 14.633 -12.844 -3.514 1 97.19 20 PRO B CA 1
ATOM 2701 C C . PRO B 1 20 ? 15.797 -13.812 -3.312 1 97.19 20 PRO B C 1
ATOM 2703 O O . PRO B 1 20 ? 15.68 -15 -3.646 1 97.19 20 PRO B O 1
ATOM 2706 N N . ARG B 1 21 ? 16.844 -13.289 -2.795 1 96.44 21 ARG B N 1
ATOM 2707 C CA . ARG B 1 21 ? 17.875 -14.141 -2.234 1 96.44 21 ARG B CA 1
ATOM 2708 C C . ARG B 1 21 ? 17.547 -14.539 -0.799 1 96.44 21 ARG B C 1
ATOM 2710 O O . ARG B 1 21 ? 17.609 -13.711 0.11 1 96.44 21 ARG B O 1
ATOM 2717 N N . ASP B 1 22 ? 17.188 -15.742 -0.638 1 91.88 22 ASP B N 1
ATOM 2718 C CA . ASP B 1 22 ? 16.906 -16.281 0.689 1 91.88 22 ASP B CA 1
ATOM 2719 C C . ASP B 1 22 ? 18.188 -16.766 1.373 1 91.88 22 ASP B C 1
ATOM 2721 O O . ASP B 1 22 ? 18.875 -17.656 0.863 1 91.88 22 ASP B O 1
ATOM 2725 N N . GLN B 1 23 ? 18.422 -16.125 2.473 1 91.06 23 GLN B N 1
ATOM 2726 C CA . GLN B 1 23 ? 19.562 -16.547 3.287 1 91.06 23 GLN B CA 1
ATOM 2727 C C . GLN B 1 23 ? 19.109 -17.391 4.477 1 91.06 23 GLN B C 1
ATOM 2729 O O . GLN B 1 23 ? 18.531 -16.859 5.434 1 91.06 23 GLN B O 1
ATOM 2734 N N . ILE B 1 24 ? 19.359 -18.656 4.379 1 85.25 24 ILE B N 1
ATOM 2735 C CA . ILE B 1 24 ? 18.922 -19.578 5.418 1 85.25 24 ILE B CA 1
ATOM 2736 C C . ILE B 1 24 ? 20.078 -19.875 6.367 1 85.25 24 ILE B C 1
ATOM 2738 O O . ILE B 1 24 ? 21.172 -20.266 5.926 1 85.25 24 ILE B O 1
ATOM 2742 N N . VAL B 1 25 ? 19.875 -19.625 7.605 1 83.81 25 VAL B N 1
ATOM 2743 C CA . VAL B 1 25 ? 20.844 -19.938 8.656 1 83.81 25 VAL B CA 1
ATOM 2744 C C . VAL B 1 25 ? 20.266 -21.031 9.562 1 83.81 25 VAL B C 1
ATOM 2746 O O . VAL B 1 25 ? 19.25 -20.812 10.227 1 83.81 25 VAL B O 1
ATOM 2749 N N . THR B 1 26 ? 20.922 -22.156 9.602 1 80.94 26 THR B N 1
ATOM 2750 C CA . THR B 1 26 ? 20.438 -23.281 10.414 1 80.94 26 THR B CA 1
ATOM 2751 C C . THR B 1 26 ? 20.781 -23.047 11.883 1 80.94 26 THR B C 1
ATOM 2753 O O . THR B 1 26 ? 21.516 -22.125 12.227 1 80.94 26 THR B O 1
ATOM 2756 N N . HIS B 1 27 ? 20.141 -23.859 12.734 1 80.12 27 HIS B N 1
ATOM 2757 C CA . HIS B 1 27 ? 20.375 -23.75 14.172 1 80.12 27 HIS B CA 1
ATOM 2758 C C . HIS B 1 27 ? 21.844 -24.031 14.508 1 80.12 27 HIS B C 1
ATOM 2760 O O . HIS B 1 27 ? 22.344 -23.609 15.555 1 80.12 27 HIS B O 1
ATOM 2766 N N . THR B 1 28 ? 22.531 -24.719 13.586 1 81.94 28 THR B N 1
ATOM 2767 C CA . THR B 1 28 ? 23.938 -25.047 13.805 1 81.94 28 THR B CA 1
ATOM 2768 C C . THR B 1 28 ? 24.844 -23.953 13.227 1 81.94 28 THR B C 1
ATOM 2770 O O . THR B 1 28 ? 26.062 -24.062 13.297 1 81.94 28 THR B O 1
ATOM 2773 N N . GLY B 1 29 ? 24.188 -22.984 12.617 1 80.38 29 GLY B N 1
ATOM 2774 C CA . GLY B 1 29 ? 24.953 -21.844 12.117 1 80.38 29 GLY B CA 1
ATOM 2775 C C . GLY B 1 29 ? 25.344 -21.984 10.656 1 80.38 29 GLY B C 1
ATOM 2776 O O . GLY B 1 29 ? 26 -21.109 10.102 1 80.38 29 GLY B O 1
ATOM 2777 N N . GLU B 1 30 ? 24.922 -23.125 10.016 1 84.88 30 GLU B N 1
ATOM 2778 C CA . GLU B 1 30 ? 25.188 -23.297 8.586 1 84.88 30 GLU B CA 1
ATOM 2779 C C . GLU B 1 30 ? 24.359 -22.328 7.754 1 84.88 30 GLU B C 1
ATOM 2781 O O . GLU B 1 30 ? 23.188 -22.078 8.062 1 84.88 30 GLU B O 1
ATOM 2786 N N . ARG B 1 31 ? 25.094 -21.75 6.723 1 86.88 31 ARG B N 1
ATOM 2787 C CA . ARG B 1 31 ? 24.438 -20.766 5.875 1 86.88 31 ARG B CA 1
ATOM 2788 C C . ARG B 1 31 ? 24.312 -21.281 4.441 1 86.88 31 ARG B C 1
ATOM 2790 O O . ARG B 1 31 ? 25.266 -21.812 3.887 1 86.88 31 ARG B O 1
ATOM 2797 N N . PHE B 1 32 ? 23.078 -21.234 3.875 1 87.25 32 PHE B N 1
ATOM 2798 C CA . PHE B 1 32 ? 22.891 -21.5 2.453 1 87.25 32 PHE B CA 1
ATOM 2799 C C . PHE B 1 32 ? 21.922 -20.484 1.846 1 87.25 32 PHE B C 1
ATOM 2801 O O . PHE B 1 32 ? 21.172 -19.828 2.566 1 87.25 32 PHE B O 1
ATOM 2808 N N . GLU B 1 33 ? 22.125 -20.281 0.52 1 91.62 33 GLU B N 1
ATOM 2809 C CA . GLU B 1 33 ? 21.328 -19.297 -0.188 1 91.62 33 GLU B CA 1
ATOM 2810 C C . GLU B 1 33 ? 20.531 -19.938 -1.322 1 91.62 33 GLU B C 1
ATOM 2812 O O . GLU B 1 33 ? 20.984 -20.906 -1.929 1 91.62 33 GLU B O 1
ATOM 2817 N N . LYS B 1 34 ? 19.406 -19.5 -1.489 1 93.06 34 LYS B N 1
ATOM 2818 C CA . LYS B 1 34 ? 18.562 -19.906 -2.609 1 93.06 34 LYS B CA 1
ATOM 2819 C C . LYS B 1 34 ? 17.75 -18.719 -3.119 1 93.06 34 LYS B C 1
ATOM 2821 O O . LYS B 1 34 ? 17.516 -17.75 -2.387 1 93.06 34 LYS B O 1
ATOM 2826 N N . TYR B 1 35 ? 17.438 -18.797 -4.395 1 96.94 35 TYR B N 1
ATOM 2827 C CA . TYR B 1 35 ? 16.531 -17.812 -4.969 1 96.94 35 TYR B CA 1
ATOM 2828 C C . TYR B 1 35 ? 15.102 -18.344 -5.039 1 96.94 35 TYR B C 1
ATOM 2830 O O . TYR B 1 35 ? 14.898 -19.562 -5.172 1 96.94 35 TYR B O 1
ATOM 2838 N N . GLY B 1 36 ? 14.102 -17.406 -4.906 1 95.62 36 GLY B N 1
ATOM 2839 C CA . GLY B 1 36 ? 12.75 -17.938 -4.781 1 95.62 36 GLY B CA 1
ATOM 2840 C C . GLY B 1 36 ? 11.727 -17.125 -5.547 1 95.62 36 GLY B C 1
ATOM 2841 O O . GLY B 1 36 ? 12.047 -16.5 -6.562 1 95.62 36 GLY B O 1
ATOM 2842 N N . CYS B 1 37 ? 10.516 -17.375 -5.168 1 96.25 37 CYS B N 1
ATOM 2843 C CA . CYS B 1 37 ? 9.32 -16.672 -5.625 1 96.25 37 CYS B CA 1
ATOM 2844 C C . CYS B 1 37 ? 9.188 -16.766 -7.141 1 96.25 37 CYS B C 1
ATOM 2846 O O . CYS B 1 37 ? 8.984 -17.844 -7.691 1 96.25 37 CYS B O 1
ATOM 2848 N N . ALA B 1 38 ? 9.422 -15.672 -7.895 1 98.62 38 ALA B N 1
ATOM 2849 C CA . ALA B 1 38 ? 9.195 -15.648 -9.336 1 98.62 38 ALA B CA 1
ATOM 2850 C C . ALA B 1 38 ? 10.07 -16.672 -10.047 1 98.62 38 ALA B C 1
ATOM 2852 O O . ALA B 1 38 ? 9.734 -17.141 -11.133 1 98.62 38 ALA B O 1
ATOM 2853 N N . LEU B 1 39 ? 11.188 -17.016 -9.422 1 98.56 39 LEU B N 1
ATOM 2854 C CA . LEU B 1 39 ? 12.047 -18.047 -9.992 1 98.56 39 LEU B CA 1
ATOM 2855 C C . LEU B 1 39 ? 11.312 -19.391 -10.07 1 98.56 39 LEU B C 1
ATOM 2857 O O . LEU B 1 39 ? 11.328 -20.047 -11.117 1 98.56 39 LEU B O 1
ATOM 2861 N N . TYR B 1 40 ? 10.633 -19.766 -9.016 1 98 40 TYR B N 1
ATOM 2862 C CA . TYR B 1 40 ? 9.875 -21.016 -9.008 1 98 40 TYR B CA 1
ATOM 2863 C C . TYR B 1 40 ? 8.758 -20.984 -10.031 1 98 40 TYR B C 1
ATOM 2865 O O . TYR B 1 40 ? 8.516 -21.984 -10.727 1 98 40 TYR B O 1
ATOM 2873 N N . THR B 1 41 ? 8.047 -19.859 -10.117 1 98.81 41 THR B N 1
ATOM 2874 C CA . THR B 1 41 ? 6.953 -19.719 -11.07 1 98.81 41 THR B CA 1
ATOM 2875 C C . THR B 1 41 ? 7.449 -19.906 -12.5 1 98.81 41 THR B C 1
ATOM 2877 O O . THR B 1 41 ? 6.84 -20.641 -13.281 1 98.81 41 THR B O 1
ATOM 2880 N N . ALA B 1 42 ? 8.555 -19.266 -12.82 1 98.75 42 ALA B N 1
ATOM 2881 C CA . ALA B 1 42 ? 9.117 -19.328 -14.172 1 98.75 42 ALA B CA 1
ATOM 2882 C C . ALA B 1 42 ? 9.547 -20.75 -14.508 1 98.75 42 ALA B C 1
ATOM 2884 O O . ALA B 1 42 ? 9.266 -21.25 -15.602 1 98.75 42 ALA B O 1
ATOM 2885 N N . VAL B 1 43 ? 10.203 -21.438 -13.578 1 98.38 43 VAL B N 1
ATOM 2886 C CA . VAL B 1 43 ? 10.711 -22.781 -13.828 1 98.38 43 VAL B CA 1
ATOM 2887 C C . VAL B 1 43 ? 9.539 -23.75 -13.953 1 98.38 43 VAL B C 1
ATOM 2889 O O . VAL B 1 43 ? 9.555 -24.641 -14.805 1 98.38 43 VAL B O 1
ATOM 2892 N N . ALA B 1 44 ? 8.539 -23.578 -13.102 1 98.62 44 ALA B N 1
ATOM 2893 C CA . ALA B 1 44 ? 7.34 -24.422 -13.203 1 98.62 44 ALA B CA 1
ATOM 2894 C C . ALA B 1 44 ? 6.688 -24.266 -14.578 1 98.62 44 ALA B C 1
ATOM 2896 O O . ALA B 1 44 ? 6.309 -25.266 -15.195 1 98.62 44 ALA B O 1
ATOM 2897 N N . LEU B 1 45 ? 6.59 -23.016 -15.062 1 98.56 45 LEU B N 1
ATOM 2898 C CA . LEU B 1 45 ? 6.023 -22.766 -16.375 1 98.56 45 LEU B CA 1
ATOM 2899 C C . LEU B 1 45 ? 6.879 -23.391 -17.469 1 98.56 45 LEU B C 1
ATOM 2901 O O . LEU B 1 45 ? 6.355 -23.906 -18.453 1 98.56 45 LEU B O 1
ATOM 2905 N N . ALA B 1 46 ? 8.172 -23.328 -17.297 1 97.75 46 ALA B N 1
ATOM 2906 C CA . ALA B 1 46 ? 9.094 -23.859 -18.281 1 97.75 46 ALA B CA 1
ATOM 2907 C C . ALA B 1 46 ? 8.867 -25.359 -18.484 1 97.75 46 ALA B C 1
ATOM 2909 O O . ALA B 1 46 ? 9.031 -25.875 -19.594 1 97.75 46 ALA B O 1
ATOM 2910 N N . ALA B 1 47 ? 8.484 -26.047 -17.422 1 97.19 47 ALA B N 1
ATOM 2911 C CA . ALA B 1 47 ? 8.227 -27.469 -17.5 1 97.19 47 ALA B CA 1
ATOM 2912 C C . ALA B 1 47 ? 6.941 -27.766 -18.266 1 97.19 47 ALA B C 1
ATOM 2914 O O . ALA B 1 47 ? 6.812 -28.812 -18.906 1 97.19 47 ALA B O 1
ATOM 2915 N N . LEU B 1 48 ? 6.039 -26.812 -18.25 1 96.94 48 LEU B N 1
ATOM 2916 C CA . LEU B 1 48 ? 4.715 -27.016 -18.828 1 96.94 48 LEU B CA 1
ATOM 2917 C C . LEU B 1 48 ? 4.672 -26.547 -20.281 1 96.94 48 LEU B C 1
ATOM 2919 O O . LEU B 1 48 ? 3.891 -27.062 -21.078 1 96.94 48 LEU B O 1
ATOM 2923 N N . LEU B 1 49 ? 5.457 -25.547 -20.609 1 94 49 LEU B N 1
ATOM 2924 C CA . LEU B 1 49 ? 5.371 -24.906 -21.906 1 94 49 LEU B CA 1
ATOM 2925 C C . LEU B 1 49 ? 6.285 -25.609 -22.922 1 94 49 LEU B C 1
ATOM 2927 O O . LEU B 1 49 ? 7.227 -26.312 -22.531 1 94 49 LEU B O 1
ATOM 2931 N N . ARG B 1 50 ? 5.98 -25.453 -24.203 1 86.69 50 ARG B N 1
ATOM 2932 C CA . ARG B 1 50 ? 6.668 -26.125 -25.297 1 86.69 50 ARG B CA 1
ATOM 2933 C C . ARG B 1 50 ? 7.805 -25.266 -25.844 1 86.69 50 ARG B C 1
ATOM 2935 O O . ARG B 1 50 ? 7.906 -24.094 -25.516 1 86.69 50 ARG B O 1
ATOM 2942 N N . PRO B 1 51 ? 8.508 -26.109 -26.672 1 82.12 51 PRO B N 1
ATOM 2943 C CA . PRO B 1 51 ? 9.492 -25.312 -27.406 1 82.12 51 PRO B CA 1
ATOM 2944 C C . PRO B 1 51 ? 8.852 -24.219 -28.266 1 82.12 51 PRO B C 1
ATOM 2946 O O . PRO B 1 51 ? 7.797 -24.453 -28.859 1 82.12 51 PRO B O 1
ATOM 2949 N N . GLY B 1 52 ? 9.141 -23.094 -28.297 1 88 52 GLY B N 1
ATOM 2950 C CA . GLY B 1 52 ? 8.555 -21.984 -29.031 1 88 52 GLY B CA 1
ATOM 2951 C C . GLY B 1 52 ? 7.832 -20.984 -28.125 1 88 52 GLY B C 1
ATOM 2952 O O . GLY B 1 52 ? 7.598 -19.844 -28.516 1 88 52 GLY B O 1
ATOM 2953 N N . ASP B 1 53 ? 7.312 -21.578 -27 1 95.06 53 ASP B N 1
ATOM 2954 C CA . ASP B 1 53 ? 6.742 -20.672 -26.016 1 95.06 53 ASP B CA 1
ATOM 2955 C C . ASP B 1 53 ? 7.828 -19.828 -25.344 1 95.06 53 ASP B C 1
ATOM 2957 O O . ASP B 1 53 ? 9.016 -20.172 -25.422 1 95.06 53 ASP B O 1
ATOM 2961 N N . THR B 1 54 ? 7.445 -18.688 -24.828 1 97.5 54 THR B N 1
ATOM 2962 C CA . THR B 1 54 ? 8.406 -17.812 -24.172 1 97.5 54 THR B CA 1
ATOM 2963 C C . THR B 1 54 ? 7.898 -17.375 -22.797 1 97.5 54 THR B C 1
ATOM 2965 O O . THR B 1 54 ? 6.727 -17.016 -22.656 1 97.5 54 THR B O 1
ATOM 2968 N N . ILE B 1 55 ? 8.789 -17.516 -21.875 1 98.62 55 ILE B N 1
ATOM 2969 C CA . ILE B 1 55 ? 8.539 -17.016 -20.516 1 98.62 55 ILE B CA 1
ATOM 2970 C C . ILE B 1 55 ? 9.461 -15.828 -20.234 1 98.62 55 ILE B C 1
ATOM 2972 O O . ILE B 1 55 ? 10.68 -15.922 -20.422 1 98.62 55 ILE B O 1
ATOM 2976 N N . VAL B 1 56 ? 8.93 -14.727 -19.734 1 98.75 56 VAL B N 1
ATOM 2977 C CA . VAL B 1 56 ? 9.727 -13.539 -19.469 1 98.75 56 VAL B CA 1
ATOM 2978 C C . VAL B 1 56 ? 9.539 -13.102 -18.016 1 98.75 56 VAL B C 1
ATOM 2980 O O . VAL B 1 56 ? 8.57 -12.406 -17.688 1 98.75 56 VAL B O 1
ATOM 2983 N N . PRO B 1 57 ? 10.469 -13.453 -17.141 1 98.81 57 PRO B N 1
ATOM 2984 C CA . PRO B 1 57 ? 10.43 -12.883 -15.789 1 98.81 57 PRO B CA 1
ATOM 2985 C C . PRO B 1 57 ? 10.75 -11.391 -15.766 1 98.81 57 PRO B C 1
ATOM 2987 O O . PRO B 1 57 ? 11.672 -10.938 -16.453 1 98.81 57 PRO B O 1
ATOM 2990 N N . ILE B 1 58 ? 9.93 -10.617 -15.117 1 98.88 58 ILE B N 1
ATOM 2991 C CA . ILE B 1 58 ? 10.156 -9.195 -14.852 1 98.88 58 ILE B CA 1
ATOM 2992 C C . ILE B 1 58 ? 10.445 -8.984 -13.375 1 98.88 58 ILE B C 1
ATOM 2994 O O . ILE B 1 58 ? 9.562 -9.141 -12.531 1 98.88 58 ILE B O 1
ATOM 2998 N N . SER B 1 59 ? 11.703 -8.68 -13.047 1 98.75 59 SER B N 1
ATOM 2999 C CA . SER B 1 59 ? 12.156 -8.555 -11.664 1 98.75 59 SER B CA 1
ATOM 3000 C C . SER B 1 59 ? 13.359 -7.621 -11.562 1 98.75 59 SER B C 1
ATOM 3002 O O . SER B 1 59 ? 14.172 -7.543 -12.484 1 98.75 59 SER B O 1
ATOM 3004 N N . HIS B 1 60 ? 13.438 -6.879 -10.492 1 98 60 HIS B N 1
ATOM 3005 C CA . HIS B 1 60 ? 14.625 -6.121 -10.125 1 98 60 HIS B CA 1
ATOM 3006 C C . HIS B 1 60 ? 15.438 -6.84 -9.055 1 98 60 HIS B C 1
ATOM 3008 O O . HIS B 1 60 ? 14.883 -7.273 -8.039 1 98 60 HIS B O 1
ATOM 3014 N N . VAL B 1 61 ? 16.734 -6.984 -9.336 1 98.12 61 VAL B N 1
ATOM 3015 C CA . VAL B 1 61 ? 17.578 -7.762 -8.422 1 98.12 61 VAL B CA 1
ATOM 3016 C C . VAL B 1 61 ? 18.828 -6.973 -8.07 1 98.12 61 VAL B C 1
ATOM 3018 O O . VAL B 1 61 ? 19.078 -5.906 -8.633 1 98.12 61 VAL B O 1
ATOM 3021 N N . ARG B 1 62 ? 19.547 -7.469 -7.031 1 96.31 62 ARG B N 1
ATOM 3022 C CA . ARG B 1 62 ? 20.859 -6.926 -6.727 1 96.31 62 ARG B CA 1
ATOM 3023 C C . ARG B 1 62 ? 21.859 -7.254 -7.832 1 96.31 62 ARG B C 1
ATOM 3025 O O . ARG B 1 62 ? 21.75 -8.297 -8.484 1 96.31 62 ARG B O 1
ATOM 3032 N N . GLN B 1 63 ? 22.859 -6.383 -7.996 1 97.06 63 GLN B N 1
ATOM 3033 C CA . GLN B 1 63 ? 23.891 -6.617 -9 1 97.06 63 GLN B CA 1
ATOM 3034 C C . GLN B 1 63 ? 24.609 -7.941 -8.758 1 97.06 63 GLN B C 1
ATOM 3036 O O . GLN B 1 63 ? 24.859 -8.703 -9.695 1 97.06 63 GLN B O 1
ATOM 3041 N N . ARG B 1 64 ? 24.844 -8.227 -7.543 1 96.25 64 ARG B N 1
ATOM 3042 C CA . ARG B 1 64 ? 25.547 -9.453 -7.207 1 96.25 64 ARG B CA 1
ATOM 3043 C C . ARG B 1 64 ? 24.734 -10.688 -7.562 1 96.25 64 ARG B C 1
ATOM 3045 O O . ARG B 1 64 ? 25.281 -11.766 -7.793 1 96.25 64 ARG B O 1
ATOM 3052 N N . ASP B 1 65 ? 23.391 -10.516 -7.602 1 97.88 65 ASP B N 1
ATOM 3053 C CA . ASP B 1 65 ? 22.5 -11.664 -7.77 1 97.88 65 ASP B CA 1
ATOM 3054 C C . ASP B 1 65 ? 22.125 -11.852 -9.234 1 97.88 65 ASP B C 1
ATOM 3056 O O . ASP B 1 65 ? 21.625 -12.906 -9.617 1 97.88 65 ASP B O 1
ATOM 3060 N N . GLU B 1 66 ? 22.312 -10.883 -10.062 1 98.31 66 GLU B N 1
ATOM 3061 C CA . GLU B 1 66 ? 21.859 -10.93 -11.445 1 98.31 66 GLU B CA 1
ATOM 3062 C C . GLU B 1 66 ? 22.484 -12.102 -12.195 1 98.31 66 GLU B C 1
ATOM 3064 O O . GLU B 1 66 ? 21.781 -12.883 -12.836 1 98.31 66 GLU B O 1
ATOM 3069 N N . GLY B 1 67 ? 23.797 -12.203 -12.164 1 98.06 67 GLY B N 1
ATOM 3070 C CA . GLY B 1 67 ? 24.5 -13.273 -12.844 1 98.06 67 GLY B CA 1
ATOM 3071 C C . GLY B 1 67 ? 24.016 -14.656 -12.461 1 98.06 67 GLY B C 1
ATOM 3072 O O . GLY B 1 67 ? 23.562 -15.422 -13.312 1 98.06 67 GLY B O 1
ATOM 3073 N N . PRO B 1 68 ? 24.062 -14.938 -11.172 1 98.06 68 PRO B N 1
ATOM 3074 C CA . PRO B 1 68 ? 23.609 -16.25 -10.703 1 98.06 68 PRO B CA 1
ATOM 3075 C C . PRO B 1 68 ? 22.156 -16.547 -11.086 1 98.06 68 PRO B C 1
ATOM 3077 O O . PRO B 1 68 ? 21.844 -17.672 -11.508 1 98.06 68 PRO B O 1
ATOM 3080 N N . ILE B 1 69 ? 21.266 -15.609 -10.984 1 98.62 69 ILE B N 1
ATOM 3081 C CA . ILE B 1 69 ? 19.859 -15.789 -11.305 1 98.62 69 ILE B CA 1
ATOM 3082 C C . ILE B 1 69 ? 19.703 -16.094 -12.789 1 98.62 69 ILE B C 1
ATOM 3084 O O . ILE B 1 69 ? 19 -17.031 -13.164 1 98.62 69 ILE B O 1
ATOM 3088 N N . LYS B 1 70 ? 20.406 -15.352 -13.641 1 98.5 70 LYS B N 1
ATOM 3089 C CA . LYS B 1 70 ? 20.312 -15.547 -15.086 1 98.5 70 LYS B CA 1
ATOM 3090 C C . LYS B 1 70 ? 20.922 -16.891 -15.5 1 98.5 70 LYS B C 1
ATOM 3092 O O . LYS B 1 70 ? 20.469 -17.516 -16.453 1 98.5 70 LYS B O 1
ATOM 3097 N N . ALA B 1 71 ? 21.953 -17.312 -14.766 1 98.31 71 ALA B N 1
ATOM 3098 C CA . ALA B 1 71 ? 22.531 -18.625 -15.039 1 98.31 71 ALA B CA 1
ATOM 3099 C C . ALA B 1 71 ? 21.547 -19.734 -14.75 1 98.31 71 ALA B C 1
ATOM 3101 O O . ALA B 1 71 ? 21.406 -20.672 -15.531 1 98.31 71 ALA B O 1
ATOM 3102 N N . ILE B 1 72 ? 20.844 -19.625 -13.672 1 98.12 72 ILE B N 1
ATOM 3103 C CA . ILE B 1 72 ? 19.875 -20.641 -13.281 1 98.12 72 ILE B CA 1
ATOM 3104 C C . ILE B 1 72 ? 18.734 -20.672 -14.289 1 98.12 72 ILE B C 1
ATOM 3106 O O . ILE B 1 72 ? 18.406 -21.719 -14.836 1 98.12 72 ILE B O 1
ATOM 3110 N N . LEU B 1 73 ? 18.172 -19.516 -14.547 1 98.31 73 LEU B N 1
ATOM 3111 C CA . LEU B 1 73 ? 16.984 -19.438 -15.398 1 98.31 73 LEU B CA 1
ATOM 3112 C C . LEU B 1 73 ? 17.359 -19.625 -16.859 1 98.31 73 LEU B C 1
ATOM 3114 O O . LEU B 1 73 ? 16.547 -20.125 -17.656 1 98.31 73 LEU B O 1
ATOM 3118 N N . GLY B 1 74 ? 18.562 -19.281 -17.234 1 96.56 74 GLY B N 1
ATOM 3119 C CA . GLY B 1 74 ? 19.047 -19.438 -18.594 1 96.56 74 GLY B CA 1
ATOM 3120 C C . GLY B 1 74 ? 19.203 -20.891 -19.016 1 96.56 74 GLY B C 1
ATOM 3121 O O . GLY B 1 74 ? 19.312 -21.188 -20.203 1 96.56 74 GLY B O 1
ATOM 3122 N N . ALA B 1 75 ? 19.219 -21.781 -18.062 1 95.88 75 ALA B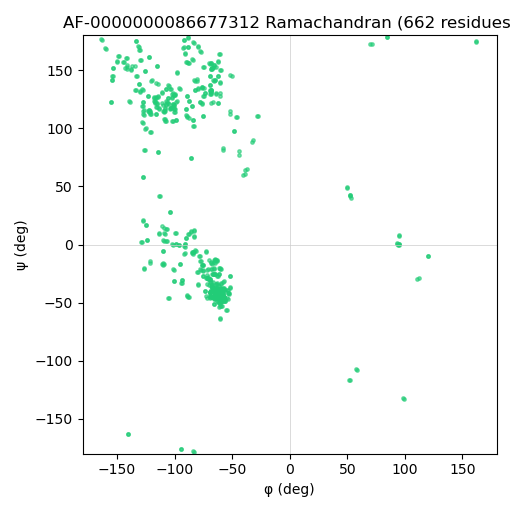 N 1
ATOM 3123 C CA . ALA B 1 75 ? 19.297 -23.219 -18.344 1 95.88 75 ALA B CA 1
ATOM 3124 C C . ALA B 1 75 ? 18.016 -23.734 -19 1 95.88 75 ALA B C 1
ATOM 3126 O O . ALA B 1 75 ? 18 -24.828 -19.562 1 95.88 75 ALA B O 1
ATOM 3127 N N . TYR B 1 76 ? 16.984 -22.953 -18.938 1 96.06 76 TYR B N 1
ATOM 3128 C CA . TYR B 1 76 ? 15.719 -23.281 -19.562 1 96.06 76 TYR B CA 1
ATOM 3129 C C . TYR B 1 76 ? 15.547 -22.531 -20.891 1 96.06 76 TYR B C 1
ATOM 3131 O O . TYR B 1 76 ? 15.445 -21.297 -20.891 1 96.06 76 TYR B O 1
ATOM 3139 N N . PRO B 1 77 ? 15.445 -23.234 -22 1 93.94 77 PRO B N 1
ATOM 3140 C CA . PRO B 1 77 ? 15.508 -22.609 -23.312 1 93.94 77 PRO B CA 1
ATOM 3141 C C . PRO B 1 77 ? 14.336 -21.672 -23.578 1 93.94 77 PRO B C 1
ATOM 3143 O O . PRO B 1 77 ? 14.445 -20.766 -24.406 1 93.94 77 PRO B O 1
ATOM 3146 N N . ASN B 1 78 ? 13.266 -21.812 -22.891 1 95.81 78 ASN B N 1
ATOM 3147 C CA . ASN B 1 78 ? 12.094 -20.984 -23.172 1 95.81 78 ASN B CA 1
ATOM 3148 C C . ASN B 1 78 ? 11.992 -19.812 -22.203 1 95.81 78 ASN B C 1
ATOM 3150 O O . ASN B 1 78 ? 10.977 -19.109 -22.156 1 95.81 78 ASN B O 1
ATOM 3154 N N . ILE B 1 79 ? 13 -19.547 -21.391 1 97.94 79 ILE B N 1
ATOM 3155 C CA . ILE B 1 79 ? 12.984 -18.406 -20.484 1 97.94 79 ILE B CA 1
ATOM 3156 C C . ILE B 1 79 ? 13.883 -17.297 -21.031 1 97.94 79 ILE B C 1
ATOM 3158 O O . ILE B 1 79 ? 15.078 -17.516 -21.266 1 97.94 79 ILE B O 1
ATOM 3162 N N . ASP B 1 80 ? 13.273 -16.188 -21.312 1 98.19 80 ASP B N 1
ATOM 3163 C CA . ASP B 1 80 ? 13.969 -14.969 -21.688 1 98.19 80 ASP B CA 1
ATOM 3164 C C . ASP B 1 80 ? 14.312 -14.133 -20.453 1 98.19 80 ASP B C 1
ATOM 3166 O O . ASP B 1 80 ? 13.43 -13.531 -19.844 1 98.19 80 ASP B O 1
ATOM 3170 N N . THR B 1 81 ? 15.578 -14.031 -20.078 1 98.5 81 THR B N 1
ATOM 3171 C CA . THR B 1 81 ? 15.992 -13.43 -18.812 1 98.5 81 THR B CA 1
ATOM 3172 C C . THR B 1 81 ? 16.172 -11.922 -18.969 1 98.5 81 THR B C 1
ATOM 3174 O O . THR B 1 81 ? 16.641 -11.25 -18.047 1 98.5 81 THR B O 1
ATOM 3177 N N . SER B 1 82 ? 15.789 -11.32 -20.094 1 97.75 82 SER B N 1
ATOM 3178 C CA . SER B 1 82 ? 16.047 -9.914 -20.375 1 97.75 82 SER B CA 1
ATOM 3179 C C . SER B 1 82 ? 15.242 -9.008 -19.453 1 97.75 82 SER B C 1
ATOM 3181 O O . SER B 1 82 ? 15.562 -7.828 -19.297 1 97.75 82 SER B O 1
ATOM 3183 N N . GLY B 1 83 ? 14.164 -9.5 -18.859 1 98.38 83 GLY B N 1
ATOM 3184 C CA . GLY B 1 83 ? 13.328 -8.711 -17.969 1 98.38 83 GLY B CA 1
ATOM 3185 C C . GLY B 1 83 ? 13.883 -8.633 -16.562 1 98.38 83 GLY B C 1
ATOM 3186 O O . GLY B 1 83 ? 13.367 -7.887 -15.727 1 98.38 83 GLY B O 1
ATOM 3187 N N . ILE B 1 84 ? 14.969 -9.359 -16.297 1 98.56 84 ILE B N 1
ATOM 3188 C CA . ILE B 1 84 ? 15.633 -9.305 -15 1 98.56 84 ILE B CA 1
ATOM 3189 C C . ILE B 1 84 ? 16.703 -8.211 -15.023 1 98.56 84 ILE B C 1
ATOM 3191 O O . ILE B 1 84 ? 17.672 -8.281 -15.789 1 98.56 84 ILE B O 1
ATOM 3195 N N . THR B 1 85 ? 16.547 -7.199 -14.203 1 97.5 85 THR B N 1
ATOM 3196 C CA . THR B 1 85 ? 17.453 -6.055 -14.242 1 97.5 85 THR B CA 1
ATOM 3197 C C . THR B 1 85 ? 18.047 -5.781 -12.867 1 97.5 85 THR B C 1
ATOM 3199 O O . THR B 1 85 ? 17.406 -6.055 -11.844 1 97.5 85 THR B O 1
ATOM 3202 N N . ALA B 1 86 ? 19.25 -5.258 -12.836 1 97.31 86 ALA B N 1
ATOM 3203 C CA . ALA B 1 86 ? 19.969 -4.922 -11.602 1 97.31 86 ALA B CA 1
ATOM 3204 C C . ALA B 1 86 ? 20.453 -3.477 -11.625 1 97.31 86 ALA B C 1
ATOM 3206 O O . ALA B 1 86 ? 21.344 -3.105 -10.859 1 97.31 86 ALA B O 1
ATOM 3207 N N . THR B 1 87 ? 19.859 -2.641 -12.461 1 93.81 87 THR B N 1
ATOM 3208 C CA . THR B 1 87 ? 20.312 -1.279 -12.703 1 93.81 87 THR B CA 1
ATOM 3209 C C . THR B 1 87 ? 20.375 -0.487 -11.398 1 93.81 87 THR B C 1
ATOM 3211 O O . THR B 1 87 ? 21.344 0.231 -11.141 1 93.81 87 THR B O 1
ATOM 3214 N N . ALA B 1 88 ? 19.438 -0.667 -10.516 1 90.06 88 ALA B N 1
ATOM 3215 C CA . ALA B 1 88 ? 19.359 0.108 -9.281 1 90.06 88 ALA B CA 1
ATOM 3216 C C . ALA B 1 88 ? 20.109 -0.583 -8.148 1 90.06 88 ALA B C 1
ATOM 3218 O O . ALA B 1 88 ? 20.266 -0.019 -7.066 1 90.06 88 ALA B O 1
ATOM 3219 N N . ASP B 1 89 ? 20.578 -1.765 -8.336 1 94.06 89 ASP B N 1
ATOM 3220 C CA . ASP B 1 89 ? 21.219 -2.602 -7.336 1 94.06 89 ASP B CA 1
ATOM 3221 C C . ASP B 1 89 ? 20.359 -2.734 -6.082 1 94.06 89 ASP B C 1
ATOM 3223 O O . ASP B 1 89 ? 20.844 -2.564 -4.965 1 94.06 89 ASP B O 1
ATOM 3227 N N . GLN B 1 90 ? 19.109 -2.891 -6.27 1 92.38 90 GLN B N 1
ATOM 3228 C CA . GLN B 1 90 ? 18.125 -3.109 -5.207 1 92.38 90 GLN B CA 1
ATOM 3229 C C . GLN B 1 90 ? 17.281 -4.352 -5.48 1 92.38 90 GLN B C 1
ATOM 3231 O O . GLN B 1 90 ? 16.594 -4.426 -6.492 1 92.38 90 GLN B O 1
ATOM 3236 N N . GLY B 1 91 ? 17.453 -5.301 -4.598 1 94.12 91 GLY B N 1
ATOM 3237 C CA . GLY B 1 91 ? 16.719 -6.559 -4.668 1 94.12 91 GLY B CA 1
ATOM 3238 C C . GLY B 1 91 ? 16.344 -7.109 -3.305 1 94.12 91 GLY B C 1
ATOM 3239 O O . GLY B 1 91 ? 16.953 -6.742 -2.295 1 94.12 91 GLY B O 1
ATOM 3240 N N . ASP B 1 92 ? 15.312 -7.941 -3.311 1 94.44 92 ASP B N 1
ATOM 3241 C CA . ASP B 1 92 ? 14.852 -8.516 -2.051 1 94.44 92 ASP B CA 1
ATOM 3242 C C . ASP B 1 92 ? 15.875 -9.5 -1.485 1 94.44 92 ASP B C 1
ATOM 3244 O O . ASP B 1 92 ? 16.438 -10.32 -2.221 1 94.44 92 ASP B O 1
ATOM 3248 N N . VAL B 1 93 ? 16.141 -9.352 -0.249 1 94 93 VAL B N 1
ATOM 3249 C CA . VAL B 1 93 ? 16.922 -10.32 0.513 1 94 93 VAL B CA 1
ATOM 3250 C C . VAL B 1 93 ? 16.156 -10.734 1.77 1 94 93 VAL B C 1
ATOM 3252 O O . VAL B 1 93 ? 15.742 -9.875 2.557 1 94 93 VAL B O 1
ATOM 3255 N N . ILE B 1 94 ? 15.93 -11.977 1.897 1 91.94 94 ILE B N 1
ATOM 3256 C CA . ILE B 1 94 ? 15.18 -12.508 3.029 1 91.94 94 ILE B CA 1
ATOM 3257 C C . ILE B 1 94 ? 16.078 -13.414 3.867 1 91.94 94 ILE B C 1
ATOM 3259 O O . ILE B 1 94 ? 16.703 -14.336 3.338 1 91.94 94 ILE B O 1
ATOM 3263 N N . GLU B 1 95 ? 16.125 -13.117 5.129 1 88.69 95 GLU B N 1
ATOM 3264 C CA . GLU B 1 95 ? 16.859 -13.953 6.07 1 88.69 95 GLU B CA 1
ATOM 3265 C C . GLU B 1 95 ? 15.93 -14.875 6.848 1 88.69 95 GLU B C 1
ATOM 3267 O O . GLU B 1 95 ? 14.961 -14.406 7.453 1 88.69 95 GLU B O 1
ATOM 3272 N N . LEU B 1 96 ? 16.156 -16.094 6.695 1 82.5 96 LEU B N 1
ATOM 3273 C CA . LEU B 1 96 ? 15.453 -17.109 7.465 1 82.5 96 LEU B CA 1
ATOM 3274 C C . LEU B 1 96 ? 16.375 -17.75 8.5 1 82.5 96 LEU B C 1
ATOM 3276 O O . LEU B 1 96 ? 17.297 -18.484 8.148 1 82.5 96 LEU B O 1
ATOM 3280 N N . ARG B 1 97 ? 16.156 -17.391 9.789 1 80.38 97 ARG B N 1
ATOM 3281 C CA . ARG B 1 97 ? 17 -17.891 10.859 1 80.38 97 ARG B CA 1
ATOM 3282 C C . ARG B 1 97 ? 16.25 -18.906 11.719 1 80.38 97 ARG B C 1
ATOM 3284 O O . ARG B 1 97 ? 15.273 -18.562 12.383 1 80.38 97 ARG B O 1
ATOM 3291 N N . TYR B 1 98 ? 16.75 -20.125 11.727 1 76.38 98 TYR B N 1
ATOM 3292 C CA . TYR B 1 98 ? 16.203 -21.156 12.594 1 76.38 98 TYR B CA 1
ATOM 3293 C C . TYR B 1 98 ? 16.797 -21.078 13.992 1 76.38 98 TYR B C 1
ATOM 3295 O O . TYR B 1 98 ? 18 -21.25 14.172 1 76.38 98 TYR B O 1
ATOM 3303 N N . ILE B 1 99 ? 16.078 -20.516 14.977 1 72.19 99 ILE B N 1
ATOM 3304 C CA . ILE B 1 99 ? 16.516 -20.406 16.359 1 72.19 99 ILE B CA 1
ATOM 3305 C C . ILE B 1 99 ? 16.484 -21.797 17.016 1 72.19 99 ILE B C 1
ATOM 3307 O O . ILE B 1 99 ? 17.375 -22.141 17.797 1 72.19 99 ILE B O 1
ATOM 3311 N N . GLU B 1 100 ? 15.43 -22.484 16.797 1 69.31 100 GLU B N 1
ATOM 3312 C CA . GLU B 1 100 ? 15.273 -23.875 17.203 1 69.31 100 GLU B CA 1
ATOM 3313 C C . GLU B 1 100 ? 14.758 -24.734 16.047 1 69.31 100 GLU B C 1
ATOM 3315 O O . GLU B 1 100 ? 14.477 -24.219 14.961 1 69.31 100 GLU B O 1
ATOM 3320 N N . HIS B 1 101 ? 14.781 -25.969 16.266 1 59.16 101 HIS B N 1
ATOM 3321 C CA . HIS B 1 101 ? 14.391 -26.891 15.211 1 59.16 101 HIS B CA 1
ATOM 3322 C C . HIS B 1 101 ? 13.031 -26.516 14.625 1 59.16 101 HIS B C 1
ATOM 3324 O O . HIS B 1 101 ? 12.828 -26.625 13.414 1 59.16 101 HIS B O 1
ATOM 3330 N N . ASN B 1 102 ? 12.211 -25.875 15.414 1 57.16 102 ASN B N 1
ATOM 3331 C CA . ASN B 1 102 ? 10.844 -25.688 14.938 1 57.16 102 ASN B CA 1
ATOM 3332 C C . ASN B 1 102 ? 10.445 -24.219 14.922 1 57.16 102 ASN B C 1
ATOM 3334 O O . ASN B 1 102 ? 9.266 -23.891 14.781 1 57.16 102 ASN B O 1
ATOM 3338 N N . ARG B 1 103 ? 11.492 -23.453 15.281 1 65.81 103 ARG B N 1
ATOM 3339 C CA . ARG B 1 103 ? 11.125 -22.047 15.305 1 65.81 103 ARG B CA 1
ATOM 3340 C C . ARG B 1 103 ? 12.008 -21.219 14.375 1 65.81 103 ARG B C 1
ATOM 3342 O O . ARG B 1 103 ? 13.242 -21.297 14.461 1 65.81 103 ARG B O 1
ATOM 3349 N N . ARG B 1 104 ? 11.32 -20.641 13.328 1 67.88 104 ARG B N 1
ATOM 3350 C CA . ARG B 1 104 ? 12.094 -19.812 12.422 1 67.88 104 ARG B CA 1
ATOM 3351 C C . ARG B 1 104 ? 11.617 -18.359 12.469 1 67.88 104 ARG B C 1
ATOM 3353 O O . ARG B 1 104 ? 10.438 -18.094 12.711 1 67.88 104 ARG B O 1
ATOM 3360 N N . VAL B 1 105 ? 12.68 -17.453 12.445 1 75.62 105 VAL B N 1
ATOM 3361 C CA . VAL B 1 105 ? 12.398 -16.031 12.32 1 75.62 105 VAL B CA 1
ATOM 3362 C C . VAL B 1 105 ? 12.742 -15.555 10.914 1 75.62 105 VAL B C 1
ATOM 3364 O O . VAL B 1 105 ? 13.812 -15.867 10.391 1 75.62 105 VAL B O 1
ATOM 3367 N N . GLU B 1 106 ? 11.75 -15.008 10.227 1 80.12 106 GLU B N 1
ATOM 3368 C CA . GLU B 1 106 ? 11.938 -14.469 8.883 1 80.12 106 GLU B CA 1
ATOM 3369 C C . GLU B 1 106 ? 12.016 -12.945 8.906 1 80.12 106 GLU B C 1
ATOM 3371 O O . GLU B 1 106 ? 11.211 -12.289 9.57 1 80.12 106 GLU B O 1
ATOM 3376 N N . ARG B 1 107 ? 13.109 -12.438 8.305 1 87.44 107 ARG B N 1
ATOM 3377 C CA . ARG B 1 107 ? 13.266 -10.992 8.18 1 87.44 107 ARG B CA 1
ATOM 3378 C C . ARG B 1 107 ? 13.727 -10.609 6.773 1 87.44 107 ARG B C 1
ATOM 3380 O O . ARG B 1 107 ? 14.602 -11.266 6.207 1 87.44 107 ARG B O 1
ATOM 3387 N N . GLN B 1 108 ? 13.102 -9.688 6.27 1 90.56 108 GLN B N 1
ATOM 3388 C CA . GLN B 1 108 ? 13.578 -9.125 5.008 1 90.56 108 GLN B CA 1
ATOM 3389 C C . GLN B 1 108 ? 14.57 -7.988 5.254 1 90.56 108 GLN B C 1
ATOM 3391 O O . GLN B 1 108 ? 14.266 -7.035 5.977 1 90.56 108 GLN B O 1
ATOM 3396 N N . THR B 1 109 ? 15.719 -8.047 4.637 1 89.44 109 THR B N 1
ATOM 3397 C CA . THR B 1 109 ? 16.781 -7.102 4.945 1 89.44 109 THR B CA 1
ATOM 3398 C C . THR B 1 109 ? 17 -6.133 3.785 1 89.44 109 THR B C 1
ATOM 3400 O O . THR B 1 109 ? 17.656 -5.109 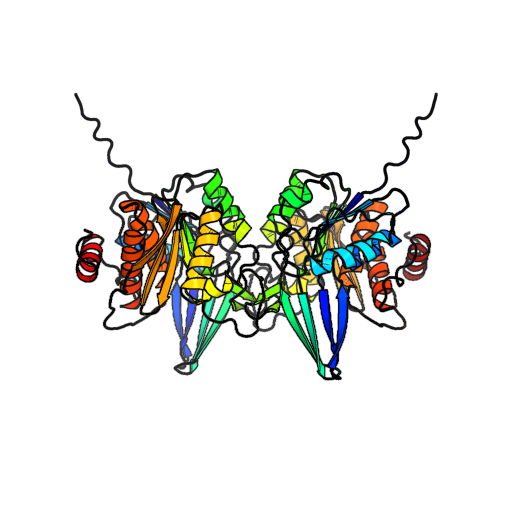3.939 1 89.44 109 THR B O 1
ATOM 3403 N N . ASN B 1 110 ? 16.5 -6.445 2.615 1 91.12 110 ASN B N 1
ATOM 3404 C CA . ASN B 1 110 ? 16.547 -5.59 1.435 1 91.12 110 ASN B CA 1
ATOM 3405 C C . ASN B 1 110 ? 15.25 -5.695 0.625 1 91.12 110 ASN B C 1
ATOM 3407 O O . ASN B 1 110 ? 14.492 -6.656 0.776 1 91.12 110 ASN B O 1
ATOM 3411 N N . PHE B 1 111 ? 15.016 -4.719 -0.209 1 90.44 111 PHE B N 1
ATOM 3412 C CA . PHE B 1 111 ? 13.805 -4.727 -1.019 1 90.44 111 PHE B CA 1
ATOM 3413 C C . PHE B 1 111 ? 14.109 -4.297 -2.449 1 90.44 111 PHE B C 1
ATOM 3415 O O . PHE B 1 111 ? 15.07 -3.568 -2.695 1 90.44 111 PHE B O 1
ATOM 3422 N N . MET B 1 112 ? 13.344 -4.785 -3.355 1 93.75 112 MET B N 1
ATOM 3423 C CA . MET B 1 112 ? 13.508 -4.398 -4.754 1 93.75 112 MET B CA 1
ATOM 3424 C C . MET B 1 112 ? 12.68 -3.16 -5.074 1 93.75 112 MET B C 1
ATOM 3426 O O . MET B 1 112 ? 11.703 -2.861 -4.379 1 93.75 112 MET B O 1
ATOM 3430 N N . ASN B 1 113 ? 13.094 -2.439 -6.109 1 92.81 113 ASN B N 1
ATOM 3431 C CA . ASN B 1 113 ? 12.188 -1.44 -6.672 1 92.81 113 ASN B CA 1
ATOM 3432 C C . ASN B 1 113 ? 10.922 -2.08 -7.223 1 92.81 113 ASN B C 1
ATOM 3434 O O . ASN B 1 113 ? 10.961 -3.193 -7.75 1 92.81 113 ASN B O 1
ATOM 3438 N N . PRO B 1 114 ? 9.812 -1.386 -7.086 1 95.88 114 PRO B N 1
ATOM 3439 C CA . PRO B 1 114 ? 8.586 -1.922 -7.684 1 95.88 114 PRO B CA 1
ATOM 3440 C C . PRO B 1 114 ? 8.695 -2.098 -9.195 1 95.88 114 PRO B C 1
ATOM 3442 O O . PRO B 1 114 ? 9.477 -1.4 -9.852 1 95.88 114 PRO B O 1
ATOM 3445 N N . ILE B 1 115 ? 7.965 -3.072 -9.695 1 98.25 115 ILE B N 1
ATOM 3446 C CA . ILE B 1 115 ? 7.773 -3.195 -11.141 1 98.25 115 ILE B CA 1
ATOM 3447 C C . ILE B 1 115 ? 6.781 -2.139 -11.617 1 98.25 115 ILE B C 1
ATOM 3449 O O . ILE B 1 115 ? 5.586 -2.221 -11.32 1 98.25 115 ILE B O 1
ATOM 3453 N N . LEU B 1 116 ? 7.27 -1.213 -12.336 1 96.62 116 LEU B N 1
ATOM 3454 C CA . LEU B 1 116 ? 6.469 -0.083 -12.797 1 96.62 116 LEU B CA 1
ATOM 3455 C C . LEU B 1 116 ? 5.84 -0.382 -14.148 1 96.62 116 LEU B C 1
ATOM 3457 O O . LEU B 1 116 ? 6.254 -1.314 -14.844 1 96.62 116 LEU B O 1
ATOM 3461 N N . PRO B 1 117 ? 4.848 0.387 -14.57 1 96.81 117 PRO B N 1
ATOM 3462 C CA . PRO B 1 117 ? 4.23 0.21 -15.883 1 96.81 117 PRO B CA 1
ATOM 3463 C C . PRO B 1 117 ? 5.254 0.187 -17.016 1 96.81 117 PRO B C 1
ATOM 3465 O O . PRO B 1 117 ? 5.16 -0.65 -17.922 1 96.81 117 PRO B O 1
ATOM 3468 N N . SER B 1 118 ? 6.277 1.008 -16.906 1 96.75 118 SER B N 1
ATOM 3469 C CA . SER B 1 118 ? 7.285 1.064 -17.969 1 96.75 118 SER B CA 1
ATOM 3470 C C . SER B 1 118 ? 8.07 -0.239 -18.047 1 96.75 118 SER B C 1
ATOM 3472 O O . SER B 1 118 ? 8.562 -0.609 -19.109 1 96.75 118 SER B O 1
ATOM 3474 N N . ASP B 1 119 ? 8.156 -0.973 -16.938 1 97.88 119 ASP B N 1
ATOM 3475 C CA . ASP B 1 119 ? 8.906 -2.225 -16.906 1 97.88 119 ASP B CA 1
ATOM 3476 C C . ASP B 1 119 ? 8.195 -3.316 -17.703 1 97.88 119 ASP B C 1
ATOM 3478 O O . ASP B 1 119 ? 8.812 -4.312 -18.094 1 97.88 119 ASP B O 1
ATOM 3482 N N . VAL B 1 120 ? 6.871 -3.141 -17.906 1 98.62 120 VAL B N 1
ATOM 3483 C CA . VAL B 1 120 ? 6.117 -4.238 -18.5 1 98.62 120 VAL B CA 1
ATOM 3484 C C . VAL B 1 120 ? 5.75 -3.889 -19.938 1 98.62 120 VAL B C 1
ATOM 3486 O O . VAL B 1 120 ? 5.105 -4.68 -20.641 1 98.62 120 VAL B O 1
ATOM 3489 N N . ASP B 1 121 ? 6.195 -2.746 -20.453 1 98.25 121 ASP B N 1
ATOM 3490 C CA . ASP B 1 121 ? 5.918 -2.352 -21.828 1 98.25 121 ASP B CA 1
ATOM 3491 C C . ASP B 1 121 ? 6.422 -3.404 -22.828 1 98.25 121 ASP B C 1
ATOM 3493 O O . ASP B 1 121 ? 5.781 -3.658 -23.844 1 98.25 121 ASP B O 1
ATOM 3497 N N . ARG B 1 122 ? 7.445 -4.055 -22.5 1 97.19 122 ARG B N 1
ATOM 3498 C CA . ARG B 1 122 ? 8.125 -4.984 -23.406 1 97.19 122 ARG B CA 1
ATOM 3499 C C . ARG B 1 122 ? 7.375 -6.312 -23.484 1 97.19 122 ARG B C 1
ATOM 3501 O O . ARG B 1 122 ? 7.648 -7.133 -24.359 1 97.19 122 ARG B O 1
ATOM 3508 N N . VAL B 1 123 ? 6.41 -6.508 -22.625 1 98.38 123 VAL B N 1
ATOM 3509 C CA . VAL B 1 123 ? 5.77 -7.816 -22.594 1 98.38 123 VAL B CA 1
ATOM 3510 C C . VAL B 1 123 ? 4.262 -7.66 -22.781 1 98.38 123 VAL B C 1
ATOM 3512 O O . VAL B 1 123 ? 3.492 -8.57 -22.453 1 98.38 123 VAL B O 1
ATOM 3515 N N . LEU B 1 124 ? 3.818 -6.543 -23.25 1 98.5 124 LEU B N 1
ATOM 3516 C CA . LEU B 1 124 ? 2.391 -6.273 -23.375 1 98.5 124 LEU B CA 1
ATOM 3517 C C . LEU B 1 124 ? 1.745 -7.238 -24.359 1 98.5 124 LEU B C 1
ATOM 3519 O O . LEU B 1 124 ? 0.519 -7.363 -24.406 1 98.5 124 LEU B O 1
ATOM 3523 N N . ASP B 1 125 ? 2.531 -7.965 -25.156 1 97.94 125 ASP B N 1
ATOM 3524 C CA . ASP B 1 125 ? 2.02 -8.93 -26.125 1 97.94 125 ASP B CA 1
ATOM 3525 C C . ASP B 1 125 ? 1.882 -10.312 -25.5 1 97.94 125 ASP B C 1
ATOM 3527 O O . ASP B 1 125 ? 1.54 -11.273 -26.203 1 97.94 125 ASP B O 1
ATOM 3531 N N . ALA B 1 126 ? 2.115 -10.453 -24.203 1 98.44 126 ALA B N 1
ATOM 3532 C CA . ALA B 1 126 ? 2.016 -11.75 -23.531 1 98.44 126 ALA B CA 1
ATOM 3533 C C . ALA B 1 126 ? 0.567 -12.227 -23.484 1 98.44 126 ALA B C 1
ATOM 3535 O O . ALA B 1 126 ? -0.36 -11.414 -23.438 1 98.44 126 ALA B O 1
ATOM 3536 N N . ASP B 1 127 ? 0.46 -13.516 -23.469 1 98.38 127 ASP B N 1
ATOM 3537 C CA . ASP B 1 127 ? -0.859 -14.133 -23.359 1 98.38 127 ASP B CA 1
ATOM 3538 C C . ASP B 1 127 ? -1.351 -14.133 -21.906 1 98.38 127 ASP B C 1
ATOM 3540 O O . ASP B 1 127 ? -2.553 -14.234 -21.656 1 98.38 127 ASP B O 1
ATOM 3544 N N . ALA B 1 128 ? -0.409 -14.07 -21.016 1 98.75 128 ALA B N 1
ATOM 3545 C CA . ALA B 1 128 ? -0.744 -14.039 -19.594 1 98.75 128 ALA B CA 1
ATOM 3546 C C . ALA B 1 128 ? 0.344 -13.328 -18.781 1 98.75 128 ALA B C 1
ATOM 3548 O O . ALA B 1 128 ? 1.508 -13.305 -19.203 1 98.75 128 ALA B O 1
ATOM 3549 N N . PHE B 1 129 ? -0.064 -12.766 -17.719 1 98.94 129 PHE B N 1
ATOM 3550 C CA . PHE B 1 129 ? 0.788 -12.156 -16.703 1 98.94 129 PHE B CA 1
ATOM 3551 C C . PHE B 1 129 ? 0.575 -12.82 -15.344 1 98.94 129 PHE B C 1
ATOM 3553 O O . PHE B 1 129 ? -0.51 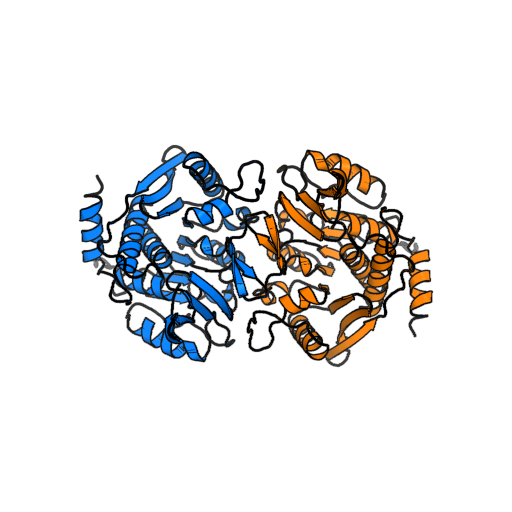-12.727 -14.766 1 98.94 129 PHE B O 1
ATOM 3560 N N . VAL B 1 130 ? 1.597 -13.531 -14.867 1 98.94 130 VAL B N 1
ATOM 3561 C CA . VAL B 1 130 ? 1.524 -14.18 -13.555 1 98.94 130 VAL B CA 1
ATOM 3562 C C . VAL B 1 130 ? 2.232 -13.312 -12.516 1 98.94 130 VAL B C 1
ATOM 3564 O O . VAL B 1 130 ? 3.465 -13.266 -12.477 1 98.94 130 VAL B O 1
ATOM 3567 N N . CYS B 1 131 ? 1.448 -12.664 -11.656 1 98.94 131 CYS B N 1
ATOM 3568 C CA . CYS B 1 131 ? 1.969 -11.742 -10.656 1 98.94 131 CYS B CA 1
ATOM 3569 C C . CYS B 1 131 ? 2.061 -12.406 -9.289 1 98.94 131 CYS B C 1
ATOM 3571 O O . CYS B 1 131 ? 1.039 -12.75 -8.688 1 98.94 131 CYS B O 1
ATOM 3573 N N . VAL B 1 132 ? 3.322 -12.508 -8.805 1 98.75 132 VAL B N 1
ATOM 3574 C CA . VAL B 1 132 ? 3.531 -13.25 -7.566 1 98.75 132 VAL B CA 1
ATOM 3575 C C . VAL B 1 132 ? 4.312 -12.391 -6.574 1 98.75 132 VAL B C 1
ATOM 3577 O O . VAL B 1 132 ? 5.344 -12.82 -6.051 1 98.75 132 VAL B O 1
ATOM 3580 N N . PRO B 1 133 ? 3.779 -11.211 -6.223 1 98.12 133 PRO B N 1
ATOM 3581 C CA . PRO B 1 133 ? 4.441 -10.383 -5.207 1 98.12 133 PRO B CA 1
ATOM 3582 C C . PRO B 1 133 ? 4.43 -11.031 -3.826 1 98.12 133 PRO B C 1
ATOM 3584 O O . PRO B 1 133 ? 3.547 -11.844 -3.525 1 98.12 133 PRO B O 1
ATOM 3587 N N . ILE B 1 134 ? 5.426 -10.648 -3.008 1 95 134 ILE B N 1
ATOM 3588 C CA . ILE B 1 134 ? 5.449 -11.203 -1.66 1 95 134 ILE B CA 1
ATOM 3589 C C . ILE B 1 134 ? 5.125 -10.117 -0.642 1 95 134 ILE B C 1
ATOM 3591 O O . ILE B 1 134 ? 4.852 -10.406 0.525 1 95 134 ILE B O 1
ATOM 3595 N N . THR B 1 135 ? 5.227 -8.852 -1.06 1 94.25 135 THR B N 1
ATOM 3596 C CA . THR B 1 135 ? 4.824 -7.707 -0.255 1 94.25 135 THR B CA 1
ATOM 3597 C C . THR B 1 135 ? 3.99 -6.734 -1.08 1 94.25 135 THR B C 1
ATOM 3599 O O . THR B 1 135 ? 3.855 -6.898 -2.295 1 94.25 135 THR B O 1
ATOM 3602 N N . ASP B 1 136 ? 3.459 -5.727 -0.549 1 92.75 136 ASP B N 1
ATOM 3603 C CA . ASP B 1 136 ? 2.383 -4.91 -1.105 1 92.75 136 ASP B CA 1
ATOM 3604 C C . ASP B 1 136 ? 2.928 -3.873 -2.082 1 92.75 136 ASP B C 1
ATOM 3606 O O . ASP B 1 136 ? 2.178 -3.035 -2.588 1 92.75 136 ASP B O 1
ATOM 3610 N N . TYR B 1 137 ? 4.207 -3.965 -2.498 1 93.12 137 TYR B N 1
ATOM 3611 C CA . TYR B 1 137 ? 4.711 -2.861 -3.307 1 93.12 137 TYR B CA 1
ATOM 3612 C C . TYR B 1 137 ? 5.301 -3.371 -4.617 1 93.12 137 TYR B C 1
ATOM 3614 O O . TYR B 1 137 ? 5.48 -2.602 -5.566 1 93.12 137 TYR B O 1
ATOM 3622 N N . GLU B 1 138 ? 5.672 -4.594 -4.75 1 97.44 138 GLU B N 1
ATOM 3623 C CA . GLU B 1 138 ? 6.488 -5.078 -5.859 1 97.44 138 GLU B CA 1
ATOM 3624 C C . GLU B 1 138 ? 5.723 -5.02 -7.176 1 97.44 138 GLU B C 1
ATOM 3626 O O . GLU B 1 138 ? 6.289 -4.66 -8.211 1 97.44 138 GLU B O 1
ATOM 3631 N N . VAL B 1 139 ? 4.52 -5.461 -7.098 1 98.06 139 VAL B N 1
ATOM 3632 C CA . VAL B 1 139 ? 3.619 -5.379 -8.242 1 98.06 139 VAL B CA 1
ATOM 3633 C C . VAL B 1 139 ? 2.385 -4.562 -7.867 1 98.06 139 VAL B C 1
ATOM 3635 O O . VAL B 1 139 ? 1.398 -5.109 -7.367 1 98.06 139 VAL B O 1
ATOM 3638 N N . GLY B 1 140 ? 2.412 -3.332 -8.203 1 95.62 140 GLY B N 1
ATOM 3639 C CA . GLY B 1 140 ? 1.389 -2.414 -7.73 1 95.62 140 GLY B CA 1
ATOM 3640 C C . GLY B 1 140 ? 0.174 -2.357 -8.641 1 95.62 140 GLY B C 1
ATOM 3641 O O . GLY B 1 140 ? 0.198 -2.887 -9.75 1 95.62 140 GLY B O 1
ATOM 3642 N N . GLN B 1 141 ? -0.854 -1.7 -8.125 1 95.31 141 GLN B N 1
ATOM 3643 C CA . GLN B 1 141 ? -2.113 -1.529 -8.844 1 95.31 141 GLN B CA 1
ATOM 3644 C C . GLN B 1 141 ? -1.891 -0.839 -10.188 1 95.31 141 GLN B C 1
ATOM 3646 O O . GLN B 1 141 ? -2.533 -1.183 -11.18 1 95.31 141 GLN B O 1
ATOM 3651 N N . ALA B 1 142 ? -1.003 0.142 -10.234 1 94.31 142 ALA B N 1
ATOM 3652 C CA . ALA B 1 142 ? -0.74 0.908 -11.445 1 94.31 142 ALA B CA 1
ATOM 3653 C C . ALA B 1 142 ? -0.229 0.004 -12.57 1 94.31 142 ALA B C 1
ATOM 3655 O O . ALA B 1 142 ? -0.563 0.204 -13.734 1 94.31 142 ALA B O 1
ATOM 3656 N N . THR B 1 143 ? 0.59 -0.946 -12.211 1 97.88 143 THR B N 1
ATOM 3657 C CA . THR B 1 143 ? 1.125 -1.881 -13.195 1 97.88 143 THR B CA 1
ATOM 3658 C C . THR B 1 143 ? 0.027 -2.801 -13.719 1 97.88 143 THR B C 1
ATOM 3660 O O . THR B 1 143 ? -0.076 -3.027 -14.93 1 97.88 143 THR B O 1
ATOM 3663 N N . LEU B 1 144 ? -0.869 -3.279 -12.852 1 98.38 144 LEU B N 1
ATOM 3664 C CA . LEU B 1 144 ? -1.979 -4.125 -13.281 1 98.38 144 LEU B CA 1
ATOM 3665 C C . LEU B 1 144 ? -2.926 -3.361 -14.195 1 98.38 144 LEU B C 1
ATOM 3667 O O . LEU B 1 144 ? -3.381 -3.895 -15.211 1 98.38 144 LEU B O 1
ATOM 3671 N N . ARG B 1 145 ? -3.176 -2.125 -13.797 1 96.94 145 ARG B N 1
ATOM 3672 C CA . ARG B 1 145 ? -4.023 -1.287 -14.633 1 96.94 145 ARG B CA 1
ATOM 3673 C C . ARG B 1 145 ? -3.41 -1.1 -16.016 1 96.94 145 ARG B C 1
ATOM 3675 O O . ARG B 1 145 ? -4.105 -1.211 -17.031 1 96.94 145 ARG B O 1
ATOM 3682 N N . HIS B 1 146 ? -2.117 -0.845 -16.047 1 97.88 146 HIS B N 1
ATOM 3683 C CA . HIS B 1 146 ? -1.409 -0.655 -17.312 1 97.88 146 HIS B CA 1
ATOM 3684 C C . HIS B 1 146 ? -1.505 -1.897 -18.188 1 97.88 146 HIS B C 1
ATOM 3686 O O . HIS B 1 146 ? -1.726 -1.793 -19.391 1 97.88 146 HIS B O 1
ATOM 3692 N N . LEU B 1 147 ? -1.396 -3.035 -17.594 1 98.69 147 LEU B N 1
ATOM 3693 C CA . LEU B 1 147 ? -1.536 -4.285 -18.328 1 98.69 147 LEU B CA 1
ATOM 3694 C C . LEU B 1 147 ? -2.932 -4.41 -18.938 1 98.69 147 LEU B C 1
ATOM 3696 O O . LEU B 1 147 ? -3.076 -4.695 -20.125 1 98.69 147 LEU B O 1
ATOM 3700 N N . LYS B 1 148 ? -3.939 -4.129 -18.125 1 98 148 LYS B N 1
ATOM 3701 C CA . LYS B 1 148 ? -5.324 -4.285 -18.562 1 98 148 LYS B CA 1
ATOM 3702 C C . LYS B 1 148 ? -5.672 -3.273 -19.656 1 98 148 LYS B C 1
ATOM 3704 O O . LYS B 1 148 ? -6.402 -3.594 -20.594 1 98 148 LYS B O 1
ATOM 3709 N N . ASP B 1 149 ? -5.102 -2.104 -19.547 1 97.25 149 ASP B N 1
ATOM 3710 C CA . ASP B 1 149 ? -5.406 -1.037 -20.5 1 97.25 149 ASP B CA 1
ATOM 3711 C C . ASP B 1 149 ? -4.723 -1.286 -21.844 1 97.25 149 ASP B C 1
ATOM 3713 O O . ASP B 1 149 ? -5.168 -0.779 -22.875 1 97.25 149 ASP B O 1
ATOM 3717 N N . ASN B 1 150 ? -3.641 -2.109 -21.844 1 98.44 150 ASN B N 1
ATOM 3718 C CA . ASN B 1 150 ? -2.811 -2.129 -23.047 1 98.44 150 ASN B CA 1
ATOM 3719 C C . ASN B 1 150 ? -2.574 -3.553 -23.547 1 98.44 150 ASN B C 1
ATOM 3721 O O . ASN B 1 150 ? -1.84 -3.766 -24.516 1 98.44 150 ASN B O 1
ATOM 3725 N N . SER B 1 151 ? -3.16 -4.562 -22.891 1 98.31 151 SER B N 1
ATOM 3726 C CA . SER B 1 151 ? -2.959 -5.953 -23.281 1 98.31 151 SER B CA 1
ATOM 3727 C C . SER B 1 151 ? -4.25 -6.754 -23.156 1 98.31 151 SER B C 1
ATOM 3729 O O . SER B 1 151 ? -5.141 -6.391 -22.375 1 98.31 151 SER B O 1
ATOM 3731 N N . SER B 1 152 ? -4.344 -7.77 -23.906 1 97.62 152 SER B N 1
ATOM 3732 C CA . SER B 1 152 ? -5.473 -8.688 -23.812 1 97.62 152 SER B CA 1
ATOM 3733 C C . SER B 1 152 ? -5.113 -9.922 -23 1 97.62 152 SER B C 1
ATOM 3735 O O . SER B 1 152 ? -5.938 -10.82 -22.828 1 97.62 152 SER B O 1
ATOM 3737 N N . GLY B 1 153 ? -3.889 -9.953 -22.516 1 98.5 153 GLY B N 1
ATOM 3738 C CA . GLY B 1 153 ? -3.426 -11.102 -21.75 1 98.5 153 GLY B CA 1
ATOM 3739 C C . GLY B 1 153 ? -4.176 -11.289 -20.453 1 98.5 153 GLY B C 1
ATOM 3740 O O . GLY B 1 153 ? -4.688 -10.328 -19.875 1 98.5 153 GLY B O 1
ATOM 3741 N N . THR B 1 154 ? -4.23 -12.547 -19.984 1 98.75 154 THR B N 1
ATOM 3742 C CA . THR B 1 154 ? -4.855 -12.898 -18.719 1 98.75 154 THR B CA 1
ATOM 3743 C C . THR B 1 154 ? -3.971 -12.484 -17.547 1 98.75 154 THR B C 1
ATOM 3745 O O . THR B 1 154 ? -2.795 -12.852 -17.484 1 98.75 154 THR B O 1
ATOM 3748 N N . VAL B 1 155 ? -4.512 -11.75 -16.594 1 98.88 155 VAL B N 1
ATOM 3749 C CA . VAL B 1 155 ? -3.76 -11.328 -15.414 1 98.88 155 VAL B CA 1
ATOM 3750 C C . VAL B 1 155 ? -4.098 -12.234 -14.227 1 98.88 155 VAL B C 1
ATOM 3752 O O . VAL B 1 155 ? -5.238 -12.258 -13.766 1 98.88 155 VAL B O 1
ATOM 3755 N N . VAL B 1 156 ? -3.143 -12.984 -13.766 1 98.94 156 VAL B N 1
ATOM 3756 C CA . VAL B 1 156 ? -3.221 -13.789 -12.555 1 98.94 156 VAL B CA 1
ATOM 3757 C C . VAL B 1 156 ? -2.49 -13.086 -11.414 1 98.94 156 VAL B C 1
ATOM 3759 O O . VAL B 1 156 ? -1.305 -12.766 -11.531 1 98.94 156 VAL B O 1
ATOM 3762 N N . LEU B 1 157 ? -3.178 -12.789 -10.32 1 98.94 157 LEU B N 1
ATOM 3763 C CA . LEU B 1 157 ? -2.566 -12.117 -9.18 1 98.94 157 LEU B CA 1
ATOM 3764 C C . LEU B 1 157 ? -2.592 -13.008 -7.945 1 98.94 157 LEU B C 1
ATOM 3766 O O . LEU B 1 157 ? -3.65 -13.508 -7.559 1 98.94 157 LEU B O 1
ATOM 3770 N N . ASP B 1 158 ? -1.4 -13.258 -7.41 1 98.75 158 ASP B N 1
ATOM 3771 C CA . ASP B 1 158 ? -1.313 -13.836 -6.074 1 98.75 158 ASP B CA 1
ATOM 3772 C C . ASP B 1 158 ? -1.556 -12.781 -5 1 98.75 158 ASP B C 1
ATOM 3774 O O . ASP B 1 158 ? -0.826 -11.789 -4.918 1 98.75 158 ASP B O 1
ATOM 3778 N N . ALA B 1 159 ? -2.523 -12.984 -4.156 1 98.25 159 ALA B N 1
ATOM 3779 C CA . ALA B 1 159 ? -2.953 -12 -3.168 1 98.25 159 ALA B CA 1
ATOM 3780 C C . ALA B 1 159 ? -1.936 -11.875 -2.037 1 98.25 159 ALA B C 1
ATOM 3782 O O . ALA B 1 159 ? -2.055 -11 -1.179 1 98.25 159 ALA B O 1
ATOM 3783 N N . HIS B 1 160 ? -0.937 -12.727 -2.066 1 96.81 160 HIS B N 1
ATOM 3784 C CA . HIS B 1 160 ? 0.085 -12.656 -1.027 1 96.81 160 HIS B CA 1
ATOM 3785 C C . HIS B 1 160 ? 0.664 -11.25 -0.917 1 96.81 160 HIS B C 1
ATOM 3787 O O . HIS B 1 160 ? 0.816 -10.719 0.186 1 96.81 160 HIS B O 1
ATOM 3793 N N . GLY B 1 161 ? 0.909 -10.602 -1.997 1 96.06 161 GLY B N 1
ATOM 3794 C CA . GLY B 1 161 ? 1.473 -9.258 -2.016 1 96.06 161 GLY B CA 1
ATOM 3795 C C . GLY B 1 161 ? 0.604 -8.234 -1.308 1 96.06 161 GLY B C 1
ATOM 3796 O O . GLY B 1 161 ? 0.956 -7.758 -0.226 1 96.06 161 GLY B O 1
ATOM 3797 N N . PRO B 1 162 ? -0.58 -7.996 -1.806 1 96.5 162 PRO B N 1
ATOM 3798 C CA . PRO B 1 162 ? -1.433 -6.953 -1.236 1 96.5 162 PRO B CA 1
ATOM 3799 C C . PRO B 1 162 ? -1.868 -7.262 0.194 1 96.5 162 PRO B C 1
ATOM 3801 O O . PRO B 1 162 ? -2.338 -6.371 0.906 1 96.5 162 PRO B O 1
ATOM 3804 N N . THR B 1 163 ? -1.689 -8.523 0.684 1 96.25 163 THR B N 1
ATOM 3805 C CA . THR B 1 163 ? -2.127 -8.883 2.029 1 96.25 163 THR B CA 1
ATOM 3806 C C . THR B 1 163 ? -0.93 -9.039 2.963 1 96.25 163 THR B C 1
ATOM 3808 O O . THR B 1 163 ? -1.051 -9.625 4.039 1 96.25 163 THR B O 1
ATOM 3811 N N . THR B 1 164 ? 0.207 -8.602 2.551 1 94.62 164 THR B N 1
ATOM 3812 C CA . THR B 1 164 ? 1.413 -8.672 3.369 1 94.62 164 THR B CA 1
ATOM 3813 C C . THR B 1 164 ? 2.127 -7.32 3.393 1 94.62 164 THR B C 1
ATOM 3815 O O . THR B 1 164 ? 2.232 -6.652 2.361 1 94.62 164 THR B O 1
ATOM 3818 N N . THR B 1 165 ? 2.59 -6.949 4.539 1 92.62 165 THR B N 1
ATOM 3819 C CA . THR B 1 165 ? 3.34 -5.707 4.672 1 92.62 165 THR B CA 1
ATOM 3820 C C . THR B 1 165 ? 4.73 -5.973 5.242 1 92.62 165 THR B C 1
ATOM 3822 O O . THR B 1 165 ? 4.996 -7.055 5.77 1 92.62 165 THR B O 1
ATOM 3825 N N . LEU B 1 166 ? 5.582 -4.965 5.027 1 91.44 166 LEU B N 1
ATOM 3826 C CA . LEU B 1 166 ? 6.938 -4.961 5.559 1 91.44 166 LEU B CA 1
ATOM 3827 C C . LEU B 1 166 ? 7.121 -3.832 6.57 1 91.44 166 LEU B C 1
ATOM 3829 O O . LEU B 1 166 ? 6.973 -2.656 6.227 1 91.44 166 LEU B O 1
ATOM 3833 N N . THR B 1 167 ? 7.48 -4.223 7.785 1 89.06 167 THR B N 1
ATOM 3834 C CA . THR B 1 167 ? 7.684 -3.201 8.805 1 89.06 167 THR B CA 1
ATOM 3835 C C . THR B 1 167 ? 9.047 -2.543 8.648 1 89.06 167 THR B C 1
ATOM 3837 O O . THR B 1 167 ? 9.891 -3.027 7.891 1 89.06 167 THR B O 1
ATOM 3840 N N . ARG B 1 168 ? 9.211 -1.516 9.367 1 86.31 168 ARG B N 1
ATOM 3841 C CA . ARG B 1 168 ? 10.461 -0.759 9.336 1 86.31 168 ARG B CA 1
ATOM 3842 C C . ARG B 1 168 ? 11.633 -1.614 9.805 1 86.31 168 ARG B C 1
ATOM 3844 O O . ARG B 1 168 ? 12.773 -1.37 9.422 1 86.31 168 ARG B O 1
ATOM 3851 N N . SER B 1 169 ? 11.352 -2.596 10.641 1 85.19 169 SER B N 1
ATOM 3852 C CA . SER B 1 169 ? 12.398 -3.463 11.172 1 85.19 169 SER B CA 1
ATOM 3853 C C . SER B 1 169 ? 12.594 -4.691 10.289 1 85.19 169 SER B C 1
ATOM 3855 O O . SER B 1 169 ? 13.391 -5.578 10.617 1 85.19 169 SER B O 1
ATOM 3857 N N . GLY B 1 170 ? 11.836 -4.789 9.211 1 88 170 GLY B N 1
ATOM 3858 C CA . GLY B 1 170 ? 12.047 -5.852 8.242 1 88 170 GLY B CA 1
ATOM 3859 C C . GLY B 1 170 ? 11.156 -7.059 8.477 1 88 170 GLY B C 1
ATOM 3860 O O . GLY B 1 170 ? 11.336 -8.102 7.84 1 88 170 GLY B O 1
ATOM 3861 N N . GLU B 1 171 ? 10.258 -6.918 9.367 1 88.88 171 GLU B N 1
ATOM 3862 C CA . GLU B 1 171 ? 9.328 -8.016 9.617 1 88.88 171 GLU B CA 1
ATOM 3863 C C . GLU B 1 171 ? 8.172 -8 8.609 1 88.88 171 GLU B C 1
ATOM 3865 O O . GLU B 1 171 ? 7.672 -6.934 8.258 1 88.88 171 GLU B O 1
ATOM 3870 N N . ARG B 1 172 ? 7.797 -9.172 8.203 1 89.06 172 ARG B N 1
ATOM 3871 C CA . ARG B 1 172 ? 6.645 -9.328 7.324 1 89.06 172 ARG B CA 1
ATOM 3872 C C . ARG B 1 172 ? 5.406 -9.75 8.109 1 89.06 172 ARG B C 1
ATOM 3874 O O . ARG B 1 172 ? 5.457 -10.688 8.906 1 89.06 172 ARG B O 1
ATOM 3881 N N . HIS B 1 173 ? 4.301 -8.984 7.895 1 89.75 173 HIS B N 1
ATOM 3882 C CA . HIS B 1 173 ? 3.059 -9.242 8.609 1 89.75 173 HIS B CA 1
ATOM 3883 C C . HIS B 1 173 ? 1.867 -9.258 7.656 1 89.75 173 HIS B C 1
ATOM 3885 O O . HIS B 1 173 ? 1.845 -8.516 6.676 1 89.75 173 HIS B O 1
ATOM 3891 N N . PRO B 1 174 ? 0.878 -10.172 8.016 1 91.81 174 PRO B N 1
ATOM 3892 C CA . PRO B 1 174 ? -0.378 -10.031 7.273 1 91.81 174 PRO B CA 1
ATOM 3893 C C . PRO B 1 174 ? -1.029 -8.664 7.473 1 91.81 174 PRO B C 1
ATOM 3895 O O . PRO B 1 174 ? -0.981 -8.109 8.57 1 91.81 174 PRO B O 1
ATOM 3898 N N . ARG B 1 175 ? -1.562 -8.102 6.438 1 93.25 175 ARG B N 1
ATOM 3899 C CA . ARG B 1 175 ? -2.246 -6.816 6.492 1 93.25 175 ARG B CA 1
ATOM 3900 C C . ARG B 1 175 ? -3.617 -6.895 5.828 1 93.25 175 ARG B C 1
ATOM 3902 O O . ARG B 1 175 ? -3.859 -7.77 4.996 1 93.25 175 ARG B O 1
ATOM 3909 N N . VAL B 1 176 ? -4.469 -5.961 6.191 1 91.56 176 VAL B N 1
ATOM 3910 C CA . VAL B 1 176 ? -5.777 -5.844 5.562 1 91.56 176 VAL B CA 1
ATOM 3911 C C . VAL B 1 176 ? -5.625 -5.258 4.16 1 91.56 176 VAL B C 1
ATOM 3913 O O . VAL B 1 176 ? -4.926 -4.262 3.969 1 91.56 176 VAL B O 1
ATOM 3916 N N . TRP B 1 177 ? -6.281 -5.965 3.211 1 94.44 177 TRP B N 1
ATOM 3917 C CA . TRP B 1 177 ? -6.344 -5.418 1.86 1 94.44 177 TRP B CA 1
ATOM 3918 C C . TRP B 1 177 ? -7.52 -4.453 1.717 1 94.44 177 TRP B C 1
ATOM 3920 O O . TRP B 1 177 ? -8.461 -4.723 0.967 1 94.44 177 TRP B O 1
ATOM 3930 N N . ALA B 1 178 ? -7.387 -3.262 2.291 1 90.12 178 ALA B N 1
ATOM 3931 C CA . ALA B 1 178 ? -8.484 -2.316 2.471 1 90.12 178 ALA B CA 1
ATOM 3932 C C . ALA B 1 178 ? -8.906 -1.708 1.136 1 90.12 178 ALA B C 1
ATOM 3934 O O . ALA B 1 178 ? -10.086 -1.389 0.935 1 90.12 178 ALA B O 1
ATOM 3935 N N . ASP B 1 179 ? -7.949 -1.606 0.206 1 92.31 179 ASP B N 1
ATOM 3936 C CA . ASP B 1 179 ? -8.258 -0.985 -1.078 1 92.31 179 ASP B CA 1
ATOM 3937 C C . ASP B 1 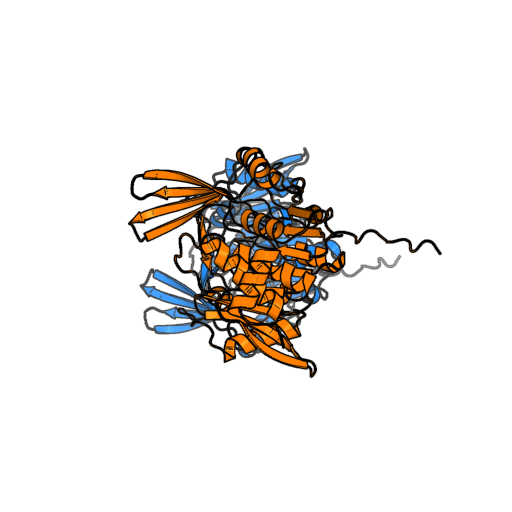179 ? -8.414 -2.037 -2.174 1 92.31 179 ASP B C 1
ATOM 3939 O O . ASP B 1 179 ? -8.188 -1.754 -3.352 1 92.31 179 ASP B O 1
ATOM 3943 N N . ARG B 1 180 ? -8.812 -3.217 -1.84 1 94.88 180 ARG B N 1
ATOM 3944 C CA . ARG B 1 180 ? -8.945 -4.344 -2.76 1 94.88 180 ARG B CA 1
ATOM 3945 C C . ARG B 1 180 ? -9.82 -3.973 -3.955 1 94.88 180 ARG B C 1
ATOM 3947 O O . ARG B 1 180 ? -9.523 -4.355 -5.09 1 94.88 180 ARG B O 1
ATOM 3954 N N . ASP B 1 181 ? -10.906 -3.211 -3.727 1 93.62 181 ASP B N 1
ATOM 3955 C CA . ASP B 1 181 ? -11.875 -2.936 -4.781 1 93.62 181 ASP B CA 1
ATOM 3956 C C . ASP B 1 181 ? -11.25 -2.111 -5.902 1 93.62 181 ASP B C 1
ATOM 3958 O O . ASP B 1 181 ? -11.68 -2.189 -7.055 1 93.62 181 ASP B O 1
ATOM 3962 N N . ALA B 1 182 ? -10.242 -1.387 -5.562 1 92.88 182 ALA B N 1
ATOM 3963 C CA . ALA B 1 182 ? -9.539 -0.587 -6.562 1 92.88 182 ALA B CA 1
ATOM 3964 C C . ALA B 1 182 ? -8.648 -1.462 -7.438 1 92.88 182 ALA B C 1
ATOM 3966 O O . ALA B 1 182 ? -8.219 -1.041 -8.516 1 92.88 182 ALA B O 1
ATOM 3967 N N . TRP B 1 183 ? -8.32 -2.713 -7.004 1 96.88 183 TRP B N 1
ATOM 3968 C CA . TRP B 1 183 ? -7.434 -3.633 -7.707 1 96.88 183 TRP B CA 1
ATOM 3969 C C . TRP B 1 183 ? -8.234 -4.582 -8.594 1 96.88 183 TRP B C 1
ATOM 3971 O O . TRP B 1 183 ? -7.801 -4.914 -9.703 1 96.88 183 TRP B O 1
ATOM 3981 N N . LEU B 1 184 ? -9.414 -4.945 -8.188 1 97.88 184 LEU B N 1
ATOM 3982 C CA . LEU B 1 184 ? -10.141 -6.113 -8.672 1 97.88 184 LEU B CA 1
ATOM 3983 C C . LEU B 1 184 ? -10.469 -5.977 -10.156 1 97.88 184 LEU B C 1
ATOM 3985 O O . LEU B 1 184 ? -10.398 -6.953 -10.906 1 97.88 184 LEU B O 1
ATOM 3989 N N . PRO B 1 185 ? -10.75 -4.746 -10.703 1 97.5 185 PRO B N 1
ATOM 3990 C CA . PRO B 1 185 ? -11.078 -4.621 -12.125 1 97.5 185 PRO B CA 1
ATOM 3991 C C . PRO B 1 185 ? -9.914 -5.02 -13.031 1 97.5 185 PRO B C 1
ATOM 3993 O O . PRO B 1 185 ? -10.109 -5.234 -14.234 1 97.5 185 PRO B O 1
ATOM 3996 N N . TYR B 1 186 ? -8.734 -5.152 -12.445 1 98.19 186 TYR B N 1
ATOM 3997 C CA . TYR B 1 186 ? -7.559 -5.387 -13.273 1 98.19 186 TYR B CA 1
ATOM 3998 C C . TYR B 1 186 ? -7.059 -6.816 -13.117 1 98.19 186 TYR B C 1
ATOM 4000 O O . TYR B 1 186 ? -5.965 -7.152 -13.578 1 98.19 186 TYR B O 1
ATOM 4008 N N . VAL B 1 187 ? -7.812 -7.668 -12.453 1 98.75 187 VAL B N 1
ATOM 4009 C CA . VAL B 1 187 ? -7.402 -9.039 -12.156 1 98.75 187 VAL B CA 1
ATOM 4010 C C . VAL B 1 187 ? -8.359 -10.023 -12.828 1 98.75 187 VAL B C 1
ATOM 4012 O O . VAL B 1 187 ? -9.578 -9.914 -12.672 1 98.75 187 VAL B O 1
ATOM 4015 N N . ASP B 1 188 ? -7.848 -10.953 -13.602 1 98.81 188 ASP B N 1
ATOM 4016 C CA . ASP B 1 188 ? -8.68 -11.977 -14.219 1 98.81 188 ASP B CA 1
ATOM 4017 C C . ASP B 1 188 ? -8.82 -13.195 -13.305 1 98.81 188 ASP B C 1
ATOM 4019 O O . ASP B 1 188 ? -9.914 -13.75 -13.172 1 98.81 188 ASP B O 1
ATOM 4023 N N . ILE B 1 189 ? -7.73 -13.602 -12.742 1 98.94 189 ILE B N 1
ATOM 4024 C CA . ILE B 1 189 ? -7.727 -14.719 -11.797 1 98.94 189 ILE B CA 1
ATOM 4025 C C . ILE B 1 189 ? -7.027 -14.297 -10.508 1 98.94 189 ILE B C 1
ATOM 4027 O O . ILE B 1 189 ? -5.867 -13.883 -10.531 1 98.94 189 ILE B O 1
ATOM 4031 N N . LEU B 1 190 ? -7.75 -14.336 -9.43 1 98.88 190 LEU B N 1
ATOM 4032 C CA . LEU B 1 190 ? -7.219 -14.008 -8.117 1 98.88 190 LEU B CA 1
ATOM 4033 C C . LEU B 1 190 ? -6.953 -15.266 -7.297 1 98.88 190 LEU B C 1
ATOM 4035 O O . LEU B 1 190 ? -7.871 -16.047 -7.027 1 98.88 190 LEU B O 1
ATOM 4039 N N . LYS B 1 191 ? -5.691 -15.461 -6.965 1 98.81 191 LYS B N 1
ATOM 4040 C CA . LYS B 1 191 ? -5.266 -16.609 -6.172 1 98.81 191 LYS B CA 1
ATOM 4041 C C . LYS B 1 191 ? -4.977 -16.203 -4.73 1 98.81 191 LYS B C 1
ATOM 4043 O O . LYS B 1 191 ? -4.332 -15.18 -4.488 1 98.81 191 LYS B O 1
ATOM 4048 N N . MET B 1 192 ? -5.492 -16.984 -3.824 1 97.62 192 MET B N 1
ATOM 4049 C CA . MET B 1 192 ? -5.199 -16.734 -2.418 1 97.62 192 MET B CA 1
ATOM 4050 C C . MET B 1 192 ? -5.227 -18.031 -1.609 1 97.62 192 MET B C 1
ATOM 4052 O O . MET B 1 192 ? -5.77 -19.031 -2.062 1 97.62 192 MET B O 1
ATOM 4056 N N . ASN B 1 193 ? -4.543 -18.016 -0.455 1 96.06 193 ASN B N 1
ATOM 4057 C CA . ASN B 1 193 ? -4.801 -19.047 0.549 1 96.06 193 ASN B CA 1
ATOM 4058 C C . ASN B 1 193 ? -5.816 -18.578 1.586 1 96.06 193 ASN B C 1
ATOM 4060 O O . ASN B 1 193 ? -6.363 -17.469 1.469 1 96.06 193 ASN B O 1
ATOM 4064 N N . LEU B 1 194 ? -6.078 -19.344 2.566 1 94.88 194 LEU B N 1
ATOM 4065 C CA . LEU B 1 194 ? -7.137 -19.047 3.525 1 94.88 194 LEU B CA 1
ATOM 4066 C C . LEU B 1 194 ? -6.773 -17.828 4.367 1 94.88 194 LEU B C 1
ATOM 4068 O O . LEU B 1 194 ? -7.637 -17 4.672 1 94.88 194 LEU B O 1
ATOM 4072 N N . GLU B 1 195 ? -5.543 -17.688 4.77 1 92.38 195 GLU B N 1
ATOM 4073 C CA . GLU B 1 195 ? -5.105 -16.547 5.551 1 92.38 195 GLU B CA 1
ATOM 4074 C C . GLU B 1 195 ? -5.242 -15.25 4.754 1 92.38 195 GLU B C 1
ATOM 4076 O O . GLU B 1 195 ? -5.723 -14.242 5.273 1 92.38 195 GLU B O 1
ATOM 4081 N N . GLU B 1 196 ? -4.844 -15.336 3.51 1 95.12 196 GLU B N 1
ATOM 4082 C CA . GLU B 1 196 ? -4.949 -14.188 2.613 1 95.12 196 GLU B CA 1
ATOM 4083 C C . GLU B 1 196 ? -6.406 -13.82 2.361 1 95.12 196 GLU B C 1
ATOM 4085 O O . GLU B 1 196 ? -6.754 -12.633 2.314 1 95.12 196 GLU B O 1
ATOM 4090 N N . ALA B 1 197 ? -7.242 -14.812 2.252 1 95.81 197 ALA B N 1
ATOM 4091 C CA . ALA B 1 197 ? -8.68 -14.57 2.105 1 95.81 197 ALA B CA 1
ATOM 4092 C C . ALA B 1 197 ? -9.234 -13.836 3.322 1 95.81 197 ALA B C 1
ATOM 4094 O O . ALA B 1 197 ? -10.039 -12.914 3.184 1 95.81 197 ALA B O 1
ATOM 4095 N N . SER B 1 198 ? -8.758 -14.203 4.453 1 92 198 SER B N 1
ATOM 4096 C CA . SER B 1 198 ? -9.219 -13.586 5.691 1 92 198 SER B CA 1
ATOM 4097 C C . SER B 1 198 ? -8.758 -12.141 5.797 1 92 198 SER B C 1
ATOM 4099 O O . SER B 1 198 ? -9.438 -11.305 6.406 1 92 198 SER B O 1
ATOM 4101 N N . SER B 1 199 ? -7.609 -11.852 5.195 1 93.25 199 SER B N 1
ATOM 4102 C CA . SER B 1 199 ? -7.086 -10.492 5.156 1 93.25 199 SER B CA 1
ATOM 4103 C C . SER B 1 199 ? -7.82 -9.641 4.121 1 93.25 199 SER B C 1
ATOM 4105 O O . SER B 1 199 ? -7.73 -8.414 4.141 1 93.25 199 SER B O 1
ATOM 4107 N N . THR B 1 200 ? -8.555 -10.273 3.256 1 93.25 200 THR B N 1
ATOM 4108 C CA . THR B 1 200 ? -9.195 -9.617 2.117 1 93.25 200 THR B CA 1
ATOM 4109 C C . THR B 1 200 ? -10.664 -9.344 2.406 1 93.25 200 THR B C 1
ATOM 4111 O O . THR B 1 200 ? -11.219 -8.336 1.951 1 93.25 200 THR B O 1
ATOM 4114 N N . TRP B 1 201 ? -11.25 -10.172 3.176 1 90 201 TRP B N 1
ATOM 4115 C CA . TRP B 1 201 ? -12.688 -10.094 3.422 1 90 201 TRP B CA 1
ATOM 4116 C C . TRP B 1 201 ? -12.969 -9.914 4.906 1 90 201 TRP B C 1
ATOM 4118 O O . TRP B 1 201 ? -12.742 -10.828 5.703 1 90 201 TRP B O 1
ATOM 4128 N N . LEU B 1 202 ? -13.508 -8.766 5.25 1 80.88 202 LEU B N 1
ATOM 4129 C CA . LEU B 1 202 ? -13.812 -8.469 6.645 1 80.88 202 LEU B CA 1
ATOM 4130 C C . LEU B 1 202 ? -15.312 -8.461 6.887 1 80.88 202 LEU B C 1
ATOM 4132 O O . LEU B 1 202 ? -15.773 -7.996 7.934 1 80.88 202 LEU B O 1
ATOM 4136 N N . GLY B 1 203 ? -16 -8.984 5.953 1 76.75 203 GLY B N 1
ATOM 4137 C CA . GLY B 1 203 ? -17.453 -9.016 6.059 1 76.75 203 GLY B CA 1
ATOM 4138 C C . GLY B 1 203 ? -18.109 -7.734 5.574 1 76.75 203 GLY B C 1
ATOM 4139 O O . GLY B 1 203 ? -17.422 -6.793 5.168 1 76.75 203 GLY B O 1
ATOM 4140 N N . GLU B 1 204 ? -19.375 -7.781 5.648 1 71.06 204 GLU B N 1
ATOM 4141 C CA . GLU B 1 204 ? -20.141 -6.641 5.152 1 71.06 204 GLU B CA 1
ATOM 4142 C C . GLU B 1 204 ? -19.969 -5.422 6.055 1 71.06 204 GLU B C 1
ATOM 4144 O O . GLU B 1 204 ? -19.938 -4.285 5.57 1 71.06 204 GLU B O 1
ATOM 4149 N N . ALA B 1 205 ? -19.75 -5.707 7.309 1 69.81 205 ALA B N 1
ATOM 4150 C CA . ALA B 1 205 ? -19.641 -4.602 8.258 1 69.81 205 ALA B CA 1
ATOM 4151 C C . ALA B 1 205 ? -18.219 -4.031 8.273 1 69.81 205 ALA B C 1
ATOM 4153 O O . ALA B 1 205 ? -17.984 -2.965 8.852 1 69.81 205 ALA B O 1
ATOM 4154 N N . ALA B 1 206 ? -17.312 -4.664 7.57 1 74.69 206 ALA B N 1
ATOM 4155 C CA . ALA B 1 206 ? -15.922 -4.219 7.496 1 74.69 206 ALA B CA 1
ATOM 4156 C C . ALA B 1 206 ? -15.352 -3.965 8.891 1 74.69 206 ALA B C 1
ATOM 4158 O O . ALA B 1 206 ? -14.781 -2.904 9.148 1 74.69 206 ALA B O 1
ATOM 4159 N N . GLU B 1 207 ? -15.547 -4.906 9.734 1 81.62 207 GLU B N 1
ATOM 4160 C CA . GLU B 1 207 ? -15.062 -4.805 11.102 1 81.62 207 GLU B CA 1
ATOM 4161 C C . GLU B 1 207 ? -13.836 -5.684 11.32 1 81.62 207 GLU B C 1
ATOM 4163 O O . GLU B 1 207 ? -13.789 -6.82 10.844 1 81.62 207 GLU B O 1
ATOM 4168 N N . ILE B 1 208 ? -12.914 -5.07 11.992 1 83.62 208 ILE B N 1
ATOM 4169 C CA . ILE B 1 208 ? -11.695 -5.789 12.312 1 83.62 208 ILE B CA 1
ATOM 4170 C C . ILE B 1 208 ? -11.742 -6.27 13.766 1 83.62 208 ILE B C 1
ATOM 4172 O O . ILE B 1 208 ? -12.07 -5.496 14.664 1 83.62 208 ILE B O 1
ATOM 4176 N N . VAL B 1 209 ? -11.445 -7.559 13.914 1 78.5 209 VAL B N 1
ATOM 4177 C CA . VAL B 1 209 ? -11.383 -8.133 15.258 1 78.5 209 VAL B CA 1
ATOM 4178 C C . VAL B 1 209 ? -9.961 -8.578 15.562 1 78.5 209 VAL B C 1
ATOM 4180 O O . VAL B 1 209 ? -9.188 -8.883 14.648 1 78.5 209 VAL B O 1
ATOM 4183 N N . ALA B 1 210 ? -9.633 -8.609 16.812 1 76.12 210 ALA B N 1
ATOM 4184 C CA . ALA B 1 210 ? -8.281 -8.891 17.281 1 76.12 210 ALA B CA 1
ATOM 4185 C C . ALA B 1 210 ? -7.797 -10.242 16.766 1 76.12 210 ALA B C 1
ATOM 4187 O O . ALA B 1 210 ? -6.633 -10.398 16.375 1 76.12 210 ALA B O 1
ATOM 4188 N N . ASP B 1 211 ? -8.75 -11.25 16.703 1 77.19 211 ASP B N 1
ATOM 4189 C CA . ASP B 1 211 ? -8.43 -12.586 16.219 1 77.19 211 ASP B CA 1
ATOM 4190 C C . ASP B 1 211 ? -9.391 -13.008 15.102 1 77.19 211 ASP B C 1
ATOM 4192 O O . ASP B 1 211 ? -10.359 -13.719 15.344 1 77.19 211 ASP B O 1
ATOM 4196 N N . PRO B 1 212 ? -9 -12.484 13.953 1 75.69 212 PRO B N 1
ATOM 4197 C CA . PRO B 1 212 ? -9.945 -12.789 12.875 1 75.69 212 PRO B CA 1
ATOM 4198 C C . PRO B 1 212 ? -10.031 -14.281 12.57 1 75.69 212 PRO B C 1
ATOM 4200 O O . PRO B 1 212 ? -9.008 -14.969 12.5 1 75.69 212 PRO B O 1
ATOM 4203 N N . PRO B 1 213 ? -11.25 -14.75 12.523 1 75.75 213 PRO B N 1
ATOM 4204 C CA . PRO B 1 213 ? -11.414 -16.172 12.195 1 75.75 213 PRO B CA 1
ATOM 4205 C C . PRO B 1 213 ? -11.07 -16.484 10.742 1 75.75 213 PRO B C 1
ATOM 4207 O O . PRO B 1 213 ? -11.086 -15.578 9.898 1 75.75 213 PRO B O 1
ATOM 4210 N N . ARG B 1 214 ? -10.711 -17.766 10.539 1 83.62 214 ARG B N 1
ATOM 4211 C CA . ARG B 1 214 ? -10.594 -18.234 9.164 1 83.62 214 ARG B CA 1
ATOM 4212 C C . ARG B 1 214 ? -11.953 -18.234 8.469 1 83.62 214 ARG B C 1
ATOM 4214 O O . ARG B 1 214 ? -12.961 -18.594 9.078 1 83.62 214 ARG B O 1
ATOM 4221 N N . LEU B 1 215 ? -11.922 -17.859 7.254 1 89.75 215 LEU B N 1
ATOM 4222 C CA . LEU B 1 215 ? -13.18 -17.812 6.516 1 89.75 215 LEU B CA 1
ATOM 4223 C C . LEU B 1 215 ? -13.727 -19.219 6.277 1 89.75 215 LEU B C 1
ATOM 4225 O O . LEU B 1 215 ? -12.977 -20.125 5.93 1 89.75 215 LEU B O 1
ATOM 4229 N N . GLY B 1 216 ? -14.984 -19.406 6.559 1 90.44 216 GLY B N 1
ATOM 4230 C CA . GLY B 1 216 ? -15.672 -20.625 6.164 1 90.44 216 GLY B CA 1
ATOM 4231 C C . GLY B 1 216 ? -16.172 -20.578 4.734 1 90.44 216 GLY B C 1
ATOM 4232 O O . GLY B 1 216 ? -15.93 -19.625 4.004 1 90.44 216 GLY B O 1
ATOM 4233 N N . PRO B 1 217 ? -16.844 -21.672 4.348 1 92.94 217 PRO B N 1
ATOM 4234 C CA . PRO B 1 217 ? -17.328 -21.781 2.969 1 92.94 217 PRO B CA 1
ATOM 4235 C C . PRO B 1 217 ? -18.266 -20.656 2.574 1 92.94 217 PRO B C 1
ATOM 4237 O O . PRO B 1 217 ? -18.188 -20.141 1.456 1 92.94 217 PRO B O 1
ATOM 4240 N N . VAL B 1 218 ? -19.125 -20.219 3.473 1 94.19 218 VAL B N 1
ATOM 4241 C CA . VAL B 1 218 ? -20.109 -19.188 3.172 1 94.19 218 VAL B CA 1
ATOM 4242 C C . VAL B 1 218 ? -19.391 -17.844 2.961 1 94.19 218 VAL B C 1
ATOM 4244 O O . VAL B 1 218 ? -19.656 -17.141 1.988 1 94.19 218 VAL B O 1
ATOM 4247 N N . GLU B 1 219 ? -18.438 -17.562 3.857 1 93.94 219 GLU B N 1
ATOM 4248 C CA . GLU B 1 219 ? -17.703 -16.297 3.76 1 93.94 219 GLU B CA 1
ATOM 4249 C C . GLU B 1 219 ? -16.812 -16.281 2.521 1 93.94 219 GLU B C 1
ATOM 4251 O O . GLU B 1 219 ? -16.609 -15.242 1.899 1 93.94 219 GLU B O 1
ATOM 4256 N N . LEU B 1 220 ? -16.25 -17.484 2.203 1 96.25 220 LEU B N 1
ATOM 4257 C CA . LEU B 1 220 ? -15.43 -17.578 0.995 1 96.25 220 LEU B CA 1
ATOM 4258 C C . LEU B 1 220 ? -16.266 -17.297 -0.247 1 96.25 220 LEU B C 1
ATOM 4260 O O . LEU B 1 220 ? -15.82 -16.609 -1.168 1 96.25 220 LEU B O 1
ATOM 4264 N N . ARG B 1 221 ? -17.453 -17.812 -0.241 1 96.69 221 ARG B N 1
ATOM 4265 C CA . ARG B 1 221 ? -18.359 -17.562 -1.358 1 96.69 221 ARG B CA 1
ATOM 4266 C C . ARG B 1 221 ? -18.734 -16.094 -1.45 1 96.69 221 ARG B C 1
ATOM 4268 O O . ARG B 1 221 ? -18.844 -15.539 -2.547 1 96.69 221 ARG B O 1
ATOM 4275 N N . ASP B 1 222 ? -18.953 -15.445 -0.299 1 96 222 ASP B N 1
ATOM 4276 C CA . ASP B 1 222 ? -19.25 -14.016 -0.274 1 96 222 ASP B CA 1
ATOM 4277 C C . ASP B 1 222 ? -18.094 -13.203 -0.838 1 96 222 ASP B C 1
ATOM 4279 O O . ASP B 1 222 ? -18.297 -12.273 -1.622 1 96 222 ASP B O 1
ATOM 4283 N N . LEU B 1 223 ? -16.922 -13.578 -0.401 1 96.44 223 LEU B N 1
ATOM 4284 C CA . LEU B 1 223 ? -15.727 -12.938 -0.939 1 96.44 223 LEU B CA 1
ATOM 4285 C C . LEU B 1 223 ? -15.648 -13.117 -2.451 1 96.44 223 LEU B C 1
ATOM 4287 O O . LEU B 1 223 ? -15.43 -12.148 -3.184 1 96.44 223 LEU B O 1
ATOM 4291 N N . ALA B 1 224 ? -15.836 -14.32 -2.887 1 98.12 224 ALA B N 1
ATOM 4292 C CA . ALA B 1 224 ? -15.773 -14.617 -4.316 1 98.12 224 ALA B CA 1
ATOM 4293 C C . ALA B 1 224 ? -16.812 -13.812 -5.094 1 98.12 224 ALA B C 1
ATOM 4295 O O . ALA B 1 224 ? -16.5 -13.234 -6.137 1 98.12 224 ALA B O 1
ATOM 4296 N N . ARG B 1 225 ? -18.047 -13.773 -4.582 1 97.19 225 ARG B N 1
ATOM 4297 C CA . ARG B 1 225 ? -19.094 -13.008 -5.23 1 97.19 225 ARG B CA 1
ATOM 4298 C C . ARG B 1 225 ? -18.719 -11.539 -5.367 1 97.19 225 ARG B C 1
ATOM 4300 O O . ARG B 1 225 ? -18.891 -10.945 -6.43 1 97.19 225 ARG B O 1
ATOM 4307 N N . HIS B 1 226 ? -18.203 -11.047 -4.305 1 96 226 HIS B N 1
ATOM 4308 C CA . HIS B 1 226 ? -17.766 -9.656 -4.305 1 96 226 HIS B CA 1
ATOM 4309 C C . HIS B 1 226 ? -16.719 -9.406 -5.387 1 96 226 HIS B C 1
ATOM 4311 O O . HIS B 1 226 ? -16.828 -8.43 -6.137 1 96 226 HIS B O 1
ATOM 4317 N N . CYS B 1 227 ? -15.75 -10.266 -5.488 1 98 227 CYS B N 1
ATOM 4318 C CA . CYS B 1 227 ? -14.672 -10.133 -6.465 1 98 227 CYS B CA 1
ATOM 4319 C C . CYS B 1 227 ? -15.203 -10.281 -7.883 1 98 227 CYS B C 1
ATOM 4321 O O . CYS B 1 227 ? -14.859 -9.492 -8.766 1 98 227 CYS B O 1
ATOM 4323 N N . LEU B 1 228 ? -16.062 -11.273 -8.094 1 98.5 228 LEU B N 1
ATOM 4324 C CA . LEU B 1 228 ? -16.625 -11.531 -9.414 1 98.5 228 LEU B CA 1
ATOM 4325 C C . LEU B 1 228 ? -17.484 -10.359 -9.883 1 98.5 228 LEU B C 1
ATOM 4327 O O . LEU B 1 228 ? -17.438 -9.992 -11.062 1 98.5 228 LEU B O 1
ATOM 4331 N N . ASP B 1 229 ? -18.203 -9.742 -8.977 1 97.25 229 ASP B N 1
ATOM 4332 C CA . ASP B 1 229 ? -19.047 -8.594 -9.281 1 97.25 229 ASP B CA 1
ATOM 4333 C C . ASP B 1 229 ? -18.219 -7.395 -9.719 1 97.25 229 ASP B C 1
ATOM 4335 O O . ASP B 1 229 ? -18.734 -6.441 -10.297 1 97.25 229 ASP B O 1
ATOM 4339 N N . ARG B 1 230 ? -16.984 -7.488 -9.453 1 96.69 230 ARG B N 1
ATOM 4340 C CA . ARG B 1 230 ? -16.125 -6.34 -9.727 1 96.69 230 ARG B CA 1
ATOM 4341 C C . ARG B 1 230 ? -15.133 -6.648 -10.828 1 96.69 230 ARG B C 1
ATOM 4343 O O . ARG B 1 230 ? -14.125 -5.949 -10.977 1 96.69 230 ARG B O 1
ATOM 4350 N N . GLY B 1 231 ? -15.297 -7.742 -11.477 1 96.75 231 GLY B N 1
ATOM 4351 C CA . GLY B 1 231 ? -14.586 -7.918 -12.734 1 96.75 231 GLY B CA 1
ATOM 4352 C C . GLY B 1 231 ? -13.656 -9.117 -12.734 1 96.75 231 GLY B C 1
ATOM 4353 O O . GLY B 1 231 ? -13.164 -9.531 -13.781 1 96.75 231 GLY B O 1
ATOM 4354 N N . VAL B 1 232 ? -13.438 -9.727 -11.602 1 98.5 232 VAL B N 1
ATOM 4355 C CA . VAL B 1 232 ? -12.578 -10.898 -11.523 1 98.5 232 VAL B CA 1
ATOM 4356 C C . VAL B 1 232 ? -13.25 -12.086 -12.219 1 98.5 232 VAL B C 1
ATOM 4358 O O . VAL B 1 232 ? -14.445 -12.312 -12.047 1 98.5 232 VAL B O 1
ATOM 4361 N N . GLY B 1 233 ? -12.516 -12.758 -13.031 1 98.25 233 GLY B N 1
ATOM 4362 C CA . GLY B 1 233 ? -13.062 -13.922 -13.711 1 98.25 233 GLY B CA 1
ATOM 4363 C C . GLY B 1 233 ? -13.227 -15.125 -12.805 1 98.25 233 GLY B C 1
ATOM 4364 O O . GLY B 1 233 ? -14.227 -15.836 -12.883 1 98.25 233 GLY B O 1
ATOM 4365 N N . SER B 1 234 ? -12.227 -15.305 -11.93 1 98.81 234 SER B N 1
ATOM 4366 C CA . SER B 1 234 ? -12.25 -16.422 -11 1 98.81 234 SER B CA 1
ATOM 4367 C C . SER B 1 234 ? -11.43 -16.125 -9.75 1 98.81 234 SER B C 1
ATOM 4369 O O . SER B 1 234 ? -10.406 -15.453 -9.82 1 98.81 234 SER B O 1
ATOM 4371 N N . VAL B 1 235 ? -11.953 -16.578 -8.648 1 98.88 235 VAL B N 1
ATOM 4372 C CA . VAL B 1 235 ? -11.211 -16.594 -7.391 1 98.88 235 VAL B CA 1
ATOM 4373 C C . VAL B 1 235 ? -10.828 -18.031 -7.035 1 98.88 235 VAL B C 1
ATOM 4375 O O . VAL B 1 235 ? -11.688 -18.906 -6.953 1 98.88 235 VAL B O 1
ATOM 4378 N N . CYS B 1 236 ? -9.562 -18.234 -6.926 1 98.81 236 CYS B N 1
ATOM 4379 C CA . CYS B 1 236 ? -9.039 -19.547 -6.559 1 98.81 236 CYS B CA 1
ATOM 4380 C C . CYS B 1 236 ? -8.43 -19.516 -5.16 1 98.81 236 CYS B C 1
ATOM 4382 O O . CYS B 1 236 ? -7.492 -18.766 -4.902 1 98.81 236 CYS B O 1
ATOM 4384 N N . VAL B 1 237 ? -8.922 -20.328 -4.262 1 98.31 237 VAL B N 1
ATOM 4385 C CA . VAL B 1 237 ? -8.43 -20.359 -2.887 1 98.31 237 VAL B CA 1
ATOM 4386 C C . VAL B 1 237 ? -7.809 -21.734 -2.596 1 98.31 237 VAL B C 1
ATOM 4388 O O . VAL B 1 237 ? -8.461 -22.766 -2.764 1 98.31 237 VAL B O 1
ATOM 4391 N N . THR B 1 238 ? -6.527 -21.734 -2.281 1 97.44 238 THR B N 1
ATOM 4392 C CA . THR B 1 238 ? -5.898 -22.969 -1.843 1 97.44 238 THR B CA 1
ATOM 4393 C C . THR B 1 238 ? -6.289 -23.297 -0.406 1 97.44 238 THR B C 1
ATOM 4395 O O . THR B 1 238 ? -6.387 -22.406 0.437 1 97.44 238 THR B O 1
ATOM 4398 N N . LEU B 1 239 ? -6.617 -24.531 -0.115 1 94.62 239 LEU B N 1
ATOM 4399 C CA . LEU B 1 239 ? -7.18 -24.984 1.152 1 94.62 239 LEU B CA 1
ATOM 4400 C C . LEU B 1 239 ? -6.195 -25.891 1.885 1 94.62 239 LEU B C 1
ATOM 4402 O O . LEU B 1 239 ? -6.578 -26.953 2.377 1 94.62 239 LEU B O 1
ATOM 4406 N N . ASP B 1 240 ? -4.949 -25.516 1.868 1 83.44 240 ASP B N 1
ATOM 4407 C CA . ASP B 1 240 ? -3.904 -26.297 2.518 1 83.44 240 ASP B CA 1
ATOM 4408 C C . ASP B 1 240 ? -3.955 -27.75 2.068 1 83.44 240 ASP B C 1
ATOM 4410 O O . ASP B 1 240 ? -3.898 -28.047 0.872 1 83.44 240 ASP B O 1
ATOM 4414 N N . GLU B 1 241 ? -4.215 -28.656 2.986 1 82.44 241 GLU B N 1
ATOM 4415 C CA . GLU B 1 241 ? -4.141 -30.094 2.693 1 82.44 241 GLU B CA 1
ATOM 4416 C C . GLU B 1 241 ? -5.43 -30.578 2.041 1 82.44 241 GLU B C 1
ATOM 4418 O O . GLU B 1 241 ? -5.547 -31.766 1.707 1 82.44 241 GLU B O 1
ATOM 4423 N N . ARG B 1 242 ? -6.352 -29.703 1.701 1 90.5 242 ARG B N 1
ATOM 4424 C CA . ARG B 1 242 ? -7.625 -30.141 1.135 1 90.5 242 ARG B CA 1
ATOM 4425 C C . ARG B 1 242 ? -7.715 -29.797 -0.346 1 90.5 242 ARG B C 1
ATOM 4427 O O . ARG B 1 242 ? -8.758 -30 -0.977 1 90.5 242 ARG B O 1
ATOM 4434 N N . GLY B 1 243 ? -6.648 -29.234 -0.898 1 95.75 243 GLY B N 1
ATOM 4435 C CA . GLY B 1 243 ? -6.672 -28.875 -2.307 1 95.75 243 GLY B CA 1
ATOM 4436 C C . GLY B 1 243 ? -6.969 -27.406 -2.535 1 95.75 243 GLY B C 1
ATOM 4437 O O . GLY B 1 243 ? -6.309 -26.531 -1.964 1 95.75 243 GLY B O 1
ATOM 4438 N N . SER B 1 244 ? -7.898 -27.141 -3.463 1 98.12 244 SER B N 1
ATOM 4439 C CA . SER B 1 244 ? -8.266 -25.766 -3.805 1 98.12 244 SER B CA 1
ATOM 4440 C C . SER B 1 244 ? -9.727 -25.672 -4.215 1 98.12 244 SER B C 1
ATOM 4442 O O . SER B 1 244 ? -10.383 -26.688 -4.434 1 98.12 244 SER B O 1
ATOM 4444 N N . VAL B 1 245 ? -10.25 -24.516 -4.191 1 98.31 245 VAL B N 1
ATOM 4445 C CA . VAL B 1 245 ? -11.609 -24.25 -4.66 1 98.31 245 VAL B CA 1
ATOM 4446 C C . VAL B 1 245 ? -11.586 -23.094 -5.668 1 98.31 245 VAL B C 1
ATOM 4448 O O . VAL B 1 245 ? -10.859 -22.125 -5.484 1 98.31 245 VAL B O 1
ATOM 4451 N N . ALA B 1 246 ? -12.289 -23.328 -6.754 1 98.5 246 ALA B N 1
ATOM 4452 C CA . ALA B 1 246 ? -12.453 -22.297 -7.777 1 98.5 246 ALA B CA 1
ATOM 4453 C C . ALA B 1 246 ? -13.859 -21.703 -7.746 1 98.5 246 ALA B C 1
ATOM 4455 O O . ALA B 1 246 ? -14.852 -22.453 -7.758 1 98.5 246 ALA B O 1
ATOM 4456 N N . PHE B 1 247 ? -13.93 -20.422 -7.645 1 98.75 247 PHE B N 1
ATOM 4457 C CA . PHE B 1 247 ? -15.188 -19.688 -7.781 1 98.75 247 PHE B CA 1
ATOM 4458 C C . PHE B 1 247 ? -15.227 -18.922 -9.102 1 98.75 247 PHE B C 1
ATOM 4460 O O . PHE B 1 247 ? -14.242 -18.281 -9.484 1 98.75 247 PHE B O 1
ATOM 4467 N N . PHE B 1 248 ? -16.297 -18.969 -9.844 1 98.62 248 PHE B N 1
ATOM 4468 C CA . PHE B 1 248 ? -16.484 -18.266 -11.109 1 98.62 248 PHE B CA 1
ATOM 4469 C C . PHE B 1 248 ? -17.969 -18.156 -11.445 1 98.62 248 PHE B C 1
ATOM 4471 O O . PHE B 1 248 ? -18.812 -18.719 -10.742 1 98.62 248 PHE B O 1
ATOM 4478 N N . ARG B 1 249 ? -18.297 -17.359 -12.438 1 97.81 249 ARG B N 1
ATOM 4479 C CA . ARG B 1 249 ? -19.688 -17.219 -12.844 1 97.81 249 ARG B CA 1
ATOM 4480 C C . ARG B 1 249 ? -20.156 -18.438 -13.641 1 97.81 249 ARG B C 1
ATOM 4482 O O . ARG B 1 249 ? -19.453 -18.891 -14.547 1 97.81 249 ARG B O 1
ATOM 4489 N N . ASP B 1 250 ? -21.281 -18.875 -13.305 1 94.06 250 ASP B N 1
ATOM 4490 C CA . ASP B 1 250 ? -21.859 -19.969 -14.094 1 94.06 250 ASP B CA 1
ATOM 4491 C C . ASP B 1 250 ? -22.672 -19.438 -15.266 1 94.06 250 ASP B C 1
ATOM 4493 O O . ASP B 1 250 ? -22.734 -18.219 -15.484 1 94.06 250 ASP B O 1
ATOM 4497 N N . GLY B 1 251 ? -23.188 -20.344 -16.031 1 90.62 251 GLY B N 1
ATOM 4498 C CA . GLY B 1 251 ? -23.922 -19.953 -17.219 1 90.62 251 GLY B CA 1
ATOM 4499 C C . GLY B 1 251 ? -25.141 -19.094 -16.922 1 90.62 251 GLY B C 1
ATOM 4500 O O . GLY B 1 251 ? -25.562 -18.297 -17.766 1 90.62 251 GLY B O 1
ATOM 4501 N N . ALA B 1 252 ? -25.672 -19.094 -15.711 1 93.69 252 ALA B N 1
ATOM 4502 C CA . ALA B 1 252 ? -26.875 -18.344 -15.336 1 93.69 252 ALA B CA 1
ATOM 4503 C C . ALA B 1 252 ? -26.516 -17.078 -14.57 1 93.69 252 ALA B C 1
ATOM 4505 O O . ALA B 1 252 ? -27.391 -16.359 -14.086 1 93.69 252 ALA B O 1
ATOM 4506 N N . GLY B 1 253 ? -25.25 -16.812 -14.352 1 92 253 GLY B N 1
ATOM 4507 C CA . GLY B 1 253 ? -24.812 -15.602 -13.688 1 92 253 GLY B CA 1
ATOM 4508 C C . GLY B 1 253 ? -24.594 -15.781 -12.195 1 92 253 GLY B C 1
ATOM 4509 O O . GLY B 1 253 ? -24.172 -14.852 -11.508 1 92 253 GLY B O 1
ATOM 4510 N N . GLY B 1 254 ? -24.812 -16.969 -11.734 1 95.62 254 GLY B N 1
ATOM 4511 C CA . GLY B 1 254 ? -24.562 -17.266 -10.336 1 95.62 254 GLY B CA 1
ATOM 4512 C C . GLY B 1 254 ? -23.109 -17.609 -10.047 1 95.62 254 GLY B C 1
ATOM 4513 O O . GLY B 1 254 ? -22.281 -17.641 -10.961 1 95.62 254 GLY B O 1
ATOM 4514 N N . VAL B 1 255 ? -22.828 -17.766 -8.789 1 97.56 255 VAL B N 1
ATOM 4515 C CA . VAL B 1 255 ? -21.469 -18.109 -8.391 1 97.56 255 VAL B CA 1
ATOM 4516 C C . VAL B 1 255 ? -21.328 -19.625 -8.344 1 97.56 255 VAL B C 1
ATOM 4518 O O . VAL B 1 255 ? -21.969 -20.297 -7.539 1 97.56 255 VAL B O 1
ATOM 4521 N N . ALA B 1 256 ? -20.547 -20.172 -9.258 1 97.88 256 ALA B N 1
ATOM 4522 C CA . ALA B 1 256 ? -20.156 -21.578 -9.219 1 97.88 256 ALA B CA 1
ATOM 4523 C C . ALA B 1 256 ? -19 -21.797 -8.25 1 97.88 256 ALA B C 1
ATOM 4525 O O . ALA B 1 256 ? -18.109 -20.953 -8.125 1 97.88 256 ALA B O 1
ATOM 4526 N N . GLU B 1 257 ? -19.094 -22.875 -7.57 1 97.19 257 GLU B N 1
ATOM 4527 C CA . GLU B 1 257 ? -18.094 -23.328 -6.605 1 97.19 257 GLU B CA 1
ATOM 4528 C C . GLU B 1 257 ? -17.656 -24.75 -6.898 1 97.19 257 GLU B C 1
ATOM 4530 O O . GLU B 1 257 ? -18.453 -25.688 -6.809 1 97.19 257 GLU B O 1
ATOM 4535 N N . GLU B 1 258 ? -16.375 -24.922 -7.332 1 97.62 258 GLU B N 1
ATOM 4536 C CA . GLU B 1 258 ? -15.844 -26.25 -7.668 1 97.62 258 GLU B CA 1
ATOM 4537 C C . GLU B 1 258 ? -14.617 -26.578 -6.828 1 97.62 258 GLU B C 1
ATOM 4539 O O . GLU B 1 258 ? -13.57 -25.922 -6.953 1 97.62 258 GLU B O 1
ATOM 4544 N N . TYR B 1 259 ? -14.766 -27.578 -6.02 1 97.19 259 TYR B N 1
ATOM 4545 C CA . TYR B 1 259 ? -13.641 -28.062 -5.223 1 97.19 259 TYR B CA 1
ATOM 4546 C C . TYR B 1 259 ? -12.766 -29 -6.035 1 97.19 259 TYR B C 1
ATOM 4548 O O . TYR B 1 259 ? -13.273 -29.859 -6.77 1 97.19 259 TYR B O 1
ATOM 4556 N N . VAL B 1 260 ? -11.516 -28.781 -5.98 1 97.88 260 VAL B N 1
ATOM 4557 C CA . VAL B 1 260 ? -10.516 -29.641 -6.621 1 97.88 260 VAL B CA 1
ATOM 4558 C C . VAL B 1 260 ? -9.625 -30.281 -5.559 1 97.88 260 VAL B C 1
ATOM 4560 O O . VAL B 1 260 ? -8.828 -29.594 -4.914 1 97.88 260 VAL B O 1
ATOM 4563 N N . ASP B 1 261 ? -9.727 -31.547 -5.402 1 96.69 261 ASP B N 1
ATOM 4564 C CA . ASP B 1 261 ? -9.008 -32.25 -4.348 1 96.69 261 ASP B CA 1
ATOM 4565 C C . ASP B 1 261 ? -7.496 -32.125 -4.531 1 96.69 261 ASP B C 1
ATOM 4567 O O . ASP B 1 261 ? -7.016 -31.922 -5.648 1 96.69 261 ASP B O 1
ATOM 4571 N N . ARG B 1 262 ? -6.812 -32.312 -3.432 1 95.56 262 ARG B N 1
ATOM 4572 C CA . ARG B 1 262 ? -5.355 -32.219 -3.469 1 95.56 262 ARG B CA 1
ATOM 4573 C C . ARG B 1 262 ? -4.758 -33.344 -4.27 1 95.56 262 ARG B C 1
ATOM 4575 O O . ARG B 1 262 ? -5.387 -34.406 -4.438 1 95.56 262 ARG B O 1
ATOM 4582 N N . ILE B 1 263 ? -3.648 -33.125 -4.84 1 95.62 263 ILE B N 1
ATOM 4583 C CA . ILE B 1 263 ? -2.797 -34.219 -5.309 1 95.62 263 ILE B CA 1
ATOM 4584 C C . ILE B 1 263 ? -1.868 -34.688 -4.184 1 95.62 263 ILE B C 1
ATOM 4586 O O . ILE B 1 263 ? -1.128 -33.875 -3.621 1 95.62 263 ILE B O 1
ATOM 4590 N N . GLU B 1 264 ? -1.91 -35.875 -3.875 1 92.5 264 GLU B N 1
ATOM 4591 C CA . GLU B 1 264 ? -1.173 -36.406 -2.73 1 92.5 264 GLU B CA 1
ATOM 4592 C C . GLU B 1 264 ? 0.333 -36.375 -2.98 1 92.5 264 GLU B C 1
ATOM 4594 O O . GLU B 1 264 ? 0.793 -36.688 -4.078 1 92.5 264 GLU B O 1
ATOM 4599 N N . VAL B 1 265 ? 0.995 -35.844 -2.055 1 90.69 265 VAL B N 1
ATOM 4600 C CA . VAL B 1 265 ? 2.453 -35.906 -2.029 1 90.69 265 VAL B CA 1
ATOM 4601 C C . VAL B 1 265 ? 2.928 -36.844 -0.928 1 90.69 265 VAL B C 1
ATOM 4603 O O . VAL B 1 265 ? 2.678 -36.594 0.256 1 90.69 265 VAL B O 1
ATOM 4606 N N . ALA B 1 266 ? 3.539 -37.906 -1.25 1 89.25 266 ALA B N 1
ATOM 4607 C CA . ALA B 1 266 ? 3.93 -38.938 -0.305 1 89.25 266 ALA B CA 1
ATOM 4608 C C . ALA B 1 266 ? 4.871 -38.406 0.761 1 89.25 266 ALA B C 1
ATOM 4610 O O . ALA B 1 266 ? 4.699 -38.656 1.952 1 89.25 266 ALA B O 1
ATOM 4611 N N . ASP B 1 267 ? 5.906 -37.688 0.342 1 91.69 267 ASP B N 1
ATOM 4612 C CA . ASP B 1 267 ? 6.887 -37.094 1.252 1 91.69 267 ASP B CA 1
ATOM 4613 C C . ASP B 1 267 ? 7.078 -35.625 0.978 1 91.69 267 ASP B C 1
ATOM 4615 O O . ASP B 1 267 ? 7.75 -35.219 0.016 1 91.69 267 ASP B O 1
ATOM 4619 N N . VAL B 1 268 ? 6.516 -34.844 1.858 1 89.19 268 VAL B N 1
ATOM 4620 C CA . VAL B 1 268 ? 6.695 -33.406 1.727 1 89.19 268 VAL B CA 1
ATOM 4621 C C . VAL B 1 268 ? 8.094 -33.031 2.197 1 89.19 268 VAL B C 1
ATOM 4623 O O . VAL B 1 268 ? 8.438 -33.219 3.365 1 89.19 268 VAL B O 1
ATOM 4626 N N . VAL B 1 269 ? 8.859 -32.438 1.354 1 88.5 269 VAL B N 1
ATOM 4627 C CA . VAL B 1 269 ? 10.258 -32.125 1.619 1 88.5 269 VAL B CA 1
ATOM 4628 C C . VAL B 1 269 ? 10.422 -30.641 1.873 1 88.5 269 VAL B C 1
ATOM 4630 O O . VAL B 1 269 ? 11.109 -30.234 2.818 1 88.5 269 VAL B O 1
ATOM 4633 N N . ASP B 1 270 ? 9.836 -29.797 1.081 1 85.75 270 ASP B N 1
ATOM 4634 C CA . ASP B 1 270 ? 9.977 -28.344 1.12 1 85.75 270 ASP B CA 1
ATOM 4635 C C . ASP B 1 270 ? 8.758 -27.656 0.509 1 85.75 270 ASP B C 1
ATOM 4637 O O . ASP B 1 270 ? 8.438 -27.875 -0.661 1 85.75 270 ASP B O 1
ATOM 4641 N N . THR B 1 271 ? 8.148 -26.828 1.285 1 86.69 271 THR B N 1
ATOM 4642 C CA . THR B 1 271 ? 6.926 -26.188 0.796 1 86.69 271 THR B CA 1
ATOM 4643 C C . THR B 1 271 ? 7.23 -24.812 0.212 1 86.69 271 THR B C 1
ATOM 4645 O O . THR B 1 271 ? 6.328 -24.125 -0.267 1 86.69 271 THR B O 1
ATOM 4648 N N . THR B 1 272 ? 8.516 -24.438 0.258 1 87.38 272 THR B N 1
ATOM 4649 C CA . THR B 1 272 ? 8.906 -23.141 -0.294 1 87.38 272 THR B CA 1
ATOM 4650 C C . THR B 1 272 ? 8.625 -23.078 -1.792 1 87.38 272 THR B C 1
ATOM 4652 O O . THR B 1 272 ? 9.023 -23.984 -2.539 1 87.38 272 THR B O 1
ATOM 4655 N N . GLY B 1 273 ? 7.84 -22.156 -2.203 1 93 273 GLY B N 1
ATOM 4656 C CA . GLY B 1 273 ? 7.57 -21.984 -3.621 1 93 273 GLY B CA 1
ATOM 4657 C C . GLY B 1 273 ? 6.332 -22.719 -4.09 1 93 273 GLY B C 1
ATOM 4658 O O . GLY B 1 273 ? 5.969 -22.656 -5.266 1 93 273 GLY B O 1
ATOM 4659 N N . ALA B 1 274 ? 5.641 -23.422 -3.145 1 94.44 274 ALA B N 1
ATOM 4660 C CA . ALA B 1 274 ? 4.449 -24.172 -3.533 1 94.44 274 ALA B CA 1
ATOM 4661 C C . ALA B 1 274 ? 3.373 -23.25 -4.098 1 94.44 274 ALA B C 1
ATOM 4663 O O . ALA B 1 274 ? 2.756 -23.562 -5.117 1 94.44 274 ALA B O 1
ATOM 4664 N N . GLY B 1 275 ? 3.17 -22.125 -3.426 1 95.88 275 GLY B N 1
ATOM 4665 C CA . GLY B 1 275 ? 2.201 -21.156 -3.914 1 95.88 275 GLY B CA 1
ATOM 4666 C C . GLY B 1 275 ? 2.578 -20.562 -5.258 1 95.88 275 GLY B C 1
ATOM 4667 O O . GLY B 1 275 ? 1.722 -20.375 -6.121 1 95.88 275 GLY B O 1
ATOM 4668 N N . ASP B 1 276 ? 3.836 -20.281 -5.434 1 97.5 276 ASP B N 1
ATOM 4669 C CA . ASP B 1 276 ? 4.352 -19.75 -6.691 1 97.5 276 ASP B CA 1
ATOM 4670 C C . ASP B 1 276 ? 4.145 -20.75 -7.828 1 97.5 276 ASP B C 1
ATOM 4672 O O . ASP B 1 276 ? 3.773 -20.359 -8.938 1 97.5 276 ASP B O 1
ATOM 4676 N N . SER B 1 277 ? 4.434 -22 -7.516 1 98.31 277 SER B N 1
ATOM 4677 C CA . SER B 1 277 ? 4.258 -23.062 -8.508 1 98.31 277 SER B CA 1
ATOM 4678 C C . SER B 1 277 ? 2.781 -23.266 -8.836 1 98.31 277 SER B C 1
ATOM 4680 O O . SER B 1 277 ? 2.428 -23.516 -9.992 1 98.31 277 SER B O 1
ATOM 4682 N N . PHE B 1 278 ? 1.96 -23.188 -7.812 1 98.56 278 PHE B N 1
ATOM 4683 C CA . PHE B 1 278 ? 0.52 -23.25 -8.031 1 98.56 278 PHE B CA 1
ATOM 4684 C C . PHE B 1 278 ? 0.069 -22.172 -9.008 1 98.56 278 PHE B C 1
ATOM 4686 O O . PHE B 1 278 ? -0.705 -22.438 -9.93 1 98.56 278 PHE B O 1
ATOM 4693 N N . ALA B 1 279 ? 0.545 -20.953 -8.797 1 98.88 279 ALA B N 1
ATOM 4694 C CA . ALA B 1 279 ? 0.187 -19.844 -9.672 1 98.88 279 ALA B CA 1
ATOM 4695 C C . ALA B 1 279 ? 0.602 -20.125 -11.117 1 98.88 279 ALA B C 1
ATOM 4697 O O . ALA B 1 279 ? -0.123 -19.781 -12.055 1 98.88 279 ALA B O 1
ATOM 4698 N N . ALA B 1 280 ? 1.745 -20.734 -11.312 1 98.81 280 ALA B N 1
ATOM 4699 C CA . ALA B 1 280 ? 2.211 -21.125 -12.641 1 98.81 280 ALA B CA 1
ATOM 4700 C C . ALA B 1 280 ? 1.243 -22.109 -13.297 1 98.81 280 ALA B C 1
ATOM 4702 O O . ALA B 1 280 ? 0.835 -21.906 -14.445 1 98.81 280 ALA B O 1
ATOM 4703 N N . GLY B 1 281 ? 0.917 -23.141 -12.547 1 98.75 281 GLY B N 1
ATOM 4704 C CA . GLY B 1 281 ? -0.032 -24.125 -13.047 1 98.75 281 GLY B CA 1
ATOM 4705 C C . GLY B 1 281 ? -1.392 -23.531 -13.367 1 98.75 281 GLY B C 1
ATOM 4706 O O . GLY B 1 281 ? -2.008 -23.875 -14.375 1 98.75 281 GLY B O 1
ATOM 4707 N N . LEU B 1 282 ? -1.822 -22.641 -12.477 1 98.69 282 LEU B N 1
ATOM 4708 C CA . LEU B 1 282 ? -3.102 -21.953 -12.656 1 98.69 282 LEU B CA 1
ATOM 4709 C C . LEU B 1 282 ? -3.137 -21.203 -13.984 1 98.69 282 LEU B C 1
ATOM 4711 O O . LEU B 1 282 ? -4.098 -21.328 -14.742 1 98.69 282 LEU B O 1
ATOM 4715 N N . ALA B 1 283 ? -2.111 -20.453 -14.266 1 98.69 283 ALA B N 1
ATOM 4716 C CA . ALA B 1 283 ? -2.033 -19.672 -15.492 1 98.69 283 ALA B CA 1
ATOM 4717 C C . ALA B 1 283 ? -1.979 -20.562 -16.719 1 98.69 283 ALA B C 1
ATOM 4719 O O . ALA B 1 283 ? -2.723 -20.359 -17.688 1 98.69 283 ALA B O 1
ATOM 4720 N N . PHE B 1 284 ? -1.164 -21.562 -16.703 1 98.12 284 PHE B N 1
ATOM 4721 C CA . PHE B 1 284 ? -1.037 -22.484 -17.828 1 98.12 284 PHE B CA 1
ATOM 4722 C C . PHE B 1 284 ? -2.357 -23.188 -18.094 1 98.12 284 PHE B C 1
ATOM 4724 O O . PHE B 1 284 ? -2.812 -23.266 -19.234 1 98.12 284 PHE B O 1
ATOM 4731 N N . GLY B 1 285 ? -2.885 -23.797 -17.016 1 98 285 GLY B N 1
ATOM 4732 C CA . GLY B 1 285 ? -4.129 -24.531 -17.156 1 98 285 GLY B CA 1
ATOM 4733 C C . GLY B 1 285 ? -5.242 -23.719 -17.781 1 98 285 GLY B C 1
ATOM 4734 O O . GLY B 1 285 ? -5.961 -24.203 -18.656 1 98 285 GLY B O 1
ATOM 4735 N N . TYR B 1 286 ? -5.348 -22.453 -17.344 1 98.19 286 TYR B N 1
ATOM 4736 C CA . TYR B 1 286 ? -6.387 -21.594 -17.922 1 98.19 286 TYR B CA 1
ATOM 4737 C C . TYR B 1 286 ? -6.082 -21.281 -19.375 1 98.19 286 TYR B C 1
ATOM 4739 O O . TYR B 1 286 ? -6.977 -21.312 -20.234 1 98.19 286 TYR B O 1
ATOM 4747 N N . LEU B 1 287 ? -4.859 -20.953 -19.688 1 96.81 287 LEU B N 1
ATOM 4748 C CA . LEU B 1 287 ? -4.473 -20.609 -21.047 1 96.81 287 LEU B CA 1
ATOM 4749 C C . LEU B 1 287 ? -4.711 -21.781 -22 1 96.81 287 LEU B C 1
ATOM 4751 O O . LEU B 1 287 ? -5.168 -21.578 -23.125 1 96.81 287 LEU B O 1
ATOM 4755 N N . ALA B 1 288 ? -4.453 -22.953 -21.547 1 95.25 288 ALA B N 1
ATOM 4756 C CA . ALA B 1 288 ? -4.52 -24.156 -22.391 1 95.25 288 ALA B CA 1
ATOM 4757 C C . ALA B 1 288 ? -5.961 -24.625 -22.562 1 95.25 288 ALA B C 1
ATOM 4759 O O . ALA B 1 288 ? -6.344 -25.094 -23.641 1 95.25 288 ALA B O 1
ATOM 4760 N N . TYR B 1 289 ? -6.758 -24.438 -21.469 1 96.31 289 TYR B N 1
ATOM 4761 C CA . TYR B 1 289 ? -8.039 -25.125 -21.5 1 96.31 289 TYR B CA 1
ATOM 4762 C C . TYR B 1 289 ? -9.195 -24.141 -21.375 1 96.31 289 TYR B C 1
ATOM 4764 O O . TYR B 1 289 ? -10.352 -24.5 -21.609 1 96.31 289 TYR B O 1
ATOM 4772 N N . HIS B 1 290 ? -8.898 -22.922 -20.969 1 97.06 290 HIS B N 1
ATOM 4773 C CA . HIS B 1 290 ? -9.914 -21.906 -20.719 1 97.06 290 HIS B CA 1
ATOM 4774 C C . HIS B 1 290 ? -10.992 -22.438 -19.766 1 97.06 290 HIS B C 1
ATOM 4776 O O . HIS B 1 290 ? -12.188 -22.281 -20.031 1 97.06 290 HIS B O 1
ATOM 4782 N N . ASP B 1 291 ? -10.539 -23.109 -18.781 1 97.31 291 ASP B N 1
ATOM 4783 C CA . ASP B 1 291 ? -11.359 -23.75 -17.75 1 97.31 291 ASP B CA 1
ATOM 4784 C C . ASP B 1 291 ? -10.734 -23.578 -16.375 1 97.31 291 ASP B C 1
ATOM 4786 O O . ASP B 1 291 ? -9.594 -24 -16.141 1 97.31 291 ASP B O 1
ATOM 4790 N N . TYR B 1 292 ? -11.516 -23 -15.445 1 98.25 292 TYR B N 1
ATOM 4791 C CA . TYR B 1 292 ? -10.961 -22.641 -14.141 1 98.25 292 TYR B CA 1
ATOM 4792 C C . TYR B 1 292 ? -10.711 -23.875 -13.297 1 98.25 292 TYR B C 1
ATOM 4794 O O . TYR B 1 292 ? -9.828 -23.891 -12.438 1 98.25 292 TYR B O 1
ATOM 4802 N N . VAL B 1 293 ? -11.469 -24.922 -13.492 1 97.94 293 VAL B N 1
ATOM 4803 C CA . VAL B 1 293 ? -11.258 -26.172 -12.766 1 97.94 293 VAL B CA 1
ATOM 4804 C C . VAL B 1 293 ? -9.953 -26.828 -13.227 1 97.94 293 VAL B C 1
ATOM 4806 O O . VAL B 1 293 ? -9.141 -27.25 -12.406 1 97.94 293 VAL B O 1
ATOM 4809 N N . LYS B 1 294 ? -9.797 -26.859 -14.555 1 97.81 294 LYS B N 1
ATOM 4810 C CA . LYS B 1 294 ? -8.539 -27.375 -15.094 1 97.81 294 LYS B CA 1
ATOM 4811 C C . LYS B 1 294 ? -7.355 -26.531 -14.625 1 97.81 294 LYS B C 1
ATOM 4813 O O . LYS B 1 294 ? -6.289 -27.078 -14.32 1 97.81 294 LYS B O 1
ATOM 4818 N N . ALA B 1 295 ? -7.582 -25.25 -14.57 1 98.56 295 ALA B N 1
ATOM 4819 C CA . ALA B 1 295 ? -6.543 -24.359 -14.055 1 98.56 295 ALA B CA 1
ATOM 4820 C C . ALA B 1 295 ? -6.133 -24.75 -12.641 1 98.56 295 ALA B C 1
ATOM 4822 O O . ALA B 1 295 ? -4.945 -24.859 -12.336 1 98.56 295 ALA B O 1
ATOM 4823 N N . CYS B 1 296 ? -7.09 -25.031 -11.781 1 98.44 296 CYS B N 1
ATOM 4824 C CA . CYS B 1 296 ? -6.816 -25.422 -10.406 1 98.44 296 CYS B CA 1
ATOM 4825 C C . CYS B 1 296 ? -6.137 -26.781 -10.344 1 98.44 296 CYS B C 1
ATOM 4827 O O . CYS B 1 296 ? -5.266 -27 -9.5 1 98.44 296 CYS B O 1
ATOM 4829 N N . GLN B 1 297 ? -6.539 -27.703 -11.266 1 98.44 297 GLN B N 1
ATOM 4830 C CA . GLN B 1 297 ? -5.887 -29.016 -11.312 1 98.44 297 GLN B CA 1
ATOM 4831 C C . GLN B 1 297 ? -4.398 -28.875 -11.617 1 98.44 297 GLN B C 1
ATOM 4833 O O . GLN B 1 297 ? -3.564 -29.5 -10.953 1 98.44 297 GLN B O 1
ATOM 4838 N N . TYR B 1 298 ? -4.098 -28.062 -12.578 1 98.5 298 TYR B N 1
ATOM 4839 C CA . TYR B 1 298 ? -2.697 -27.812 -12.898 1 98.5 298 TYR B CA 1
ATOM 4840 C C . TYR B 1 298 ? -1.992 -27.094 -11.758 1 98.5 298 TYR B C 1
ATOM 4842 O O . TYR B 1 298 ? -0.824 -27.359 -11.469 1 98.5 298 TYR B O 1
ATOM 4850 N N . GLY B 1 299 ? -2.703 -26.125 -11.102 1 98.69 299 GLY B N 1
ATOM 4851 C CA . GLY B 1 299 ? -2.148 -25.5 -9.914 1 98.69 299 GLY B CA 1
ATOM 4852 C C . GLY B 1 299 ? -1.781 -26.484 -8.828 1 98.69 299 GLY B C 1
ATOM 4853 O O . GLY B 1 299 ? -0.662 -26.469 -8.312 1 98.69 299 GLY B O 1
ATOM 4854 N N . ASN B 1 300 ? -2.699 -27.375 -8.523 1 98 300 ASN B N 1
ATOM 4855 C CA . ASN B 1 300 ? -2.453 -28.422 -7.539 1 98 300 ASN B CA 1
ATOM 4856 C C . ASN B 1 300 ? -1.257 -29.281 -7.926 1 98 300 ASN B C 1
ATOM 4858 O O . ASN B 1 300 ? -0.435 -29.641 -7.078 1 98 300 ASN B O 1
ATOM 4862 N N . ALA B 1 301 ? -1.212 -29.625 -9.195 1 98 301 ALA B N 1
ATOM 4863 C CA . ALA B 1 301 ? -0.136 -30.5 -9.672 1 98 301 ALA B CA 1
ATOM 4864 C C . ALA B 1 301 ? 1.226 -29.828 -9.484 1 98 301 ALA B C 1
ATOM 4866 O O . ALA B 1 301 ? 2.145 -30.438 -8.922 1 98 301 ALA B O 1
ATOM 4867 N N . MET B 1 302 ? 1.358 -28.594 -9.914 1 98.06 302 MET B N 1
ATOM 4868 C CA . MET B 1 302 ? 2.633 -27.891 -9.805 1 98.06 302 MET B CA 1
ATOM 4869 C C . MET B 1 302 ? 3.016 -27.672 -8.352 1 98.06 302 MET B C 1
ATOM 4871 O O . MET B 1 302 ? 4.184 -27.781 -7.984 1 98.06 302 MET B O 1
ATOM 4875 N N . GLY B 1 303 ? 1.988 -27.297 -7.516 1 96.75 303 GLY B N 1
ATOM 4876 C CA . GLY B 1 303 ? 2.252 -27.172 -6.09 1 96.75 303 GLY B CA 1
ATOM 4877 C C . GLY B 1 303 ? 2.734 -28.453 -5.445 1 96.75 303 GLY B C 1
ATOM 4878 O O . GLY B 1 303 ? 3.682 -28.438 -4.66 1 96.75 303 GLY B O 1
ATOM 4879 N N . ALA B 1 304 ? 2.094 -29.516 -5.809 1 96.5 304 ALA B N 1
ATOM 4880 C CA . ALA B 1 304 ? 2.461 -30.828 -5.27 1 96.5 304 ALA B CA 1
ATOM 4881 C C . ALA B 1 304 ? 3.877 -31.219 -5.688 1 96.5 304 ALA B C 1
ATOM 4883 O O . ALA B 1 304 ? 4.656 -31.719 -4.871 1 96.5 304 ALA B O 1
ATOM 4884 N N . GLN B 1 305 ? 4.172 -31.031 -6.969 1 97.56 305 GLN B N 1
ATOM 4885 C CA . GLN B 1 305 ? 5.508 -31.344 -7.465 1 97.56 305 GLN B CA 1
ATOM 4886 C C . GLN B 1 305 ? 6.57 -30.531 -6.734 1 97.56 305 GLN B C 1
ATOM 4888 O O . GLN B 1 305 ? 7.602 -31.062 -6.324 1 97.56 305 GLN B O 1
ATOM 4893 N N . ARG B 1 306 ? 6.305 -29.234 -6.473 1 95.69 306 ARG B N 1
ATOM 4894 C CA . ARG B 1 306 ? 7.238 -28.359 -5.766 1 95.69 306 ARG B CA 1
ATOM 4895 C C . ARG B 1 306 ? 7.496 -28.859 -4.355 1 95.69 306 ARG B C 1
ATOM 4897 O O . ARG B 1 306 ? 8.625 -28.812 -3.865 1 95.69 306 ARG B O 1
ATOM 4904 N N . CYS B 1 307 ? 6.539 -29.422 -3.705 1 94.06 307 CYS B N 1
ATOM 4905 C CA . CYS B 1 307 ? 6.625 -29.875 -2.322 1 94.06 307 CYS B CA 1
ATOM 4906 C C . CYS B 1 307 ? 7.418 -31.172 -2.227 1 94.06 307 CYS B C 1
ATOM 4908 O O . CYS B 1 307 ? 7.875 -31.547 -1.145 1 94.06 307 CYS B O 1
ATOM 4910 N N . SER B 1 308 ? 7.613 -31.891 -3.295 1 94.62 308 SER B N 1
ATOM 4911 C CA . SER B 1 308 ? 8.141 -33.25 -3.275 1 94.62 308 SER B CA 1
ATOM 4912 C C . SER B 1 308 ? 9.664 -33.25 -3.234 1 94.62 308 SER B C 1
ATOM 4914 O O . SER B 1 308 ? 10.289 -34.312 -3.053 1 94.62 308 SER B O 1
ATOM 4916 N N . GLY B 1 309 ? 10.273 -32.094 -3.35 1 91 309 GLY B N 1
ATOM 4917 C CA . GLY B 1 309 ? 11.727 -31.984 -3.32 1 91 309 GLY B CA 1
ATOM 4918 C C . GLY B 1 309 ? 12.234 -30.578 -3.076 1 91 309 GLY B C 1
ATOM 4919 O O . GLY B 1 309 ? 11.453 -29.625 -3.076 1 91 309 GLY B O 1
ATOM 4920 N N . ALA B 1 310 ? 13.594 -30.453 -2.969 1 88.06 310 ALA B N 1
ATOM 4921 C CA . ALA B 1 310 ? 14.195 -29.156 -2.652 1 88.06 310 ALA B CA 1
ATOM 4922 C C . ALA B 1 310 ? 14.758 -28.5 -3.906 1 88.06 310 ALA B C 1
ATOM 4924 O O . ALA B 1 310 ? 14.922 -27.266 -3.943 1 88.06 310 ALA B O 1
ATOM 4925 N N . GLY B 1 311 ? 15.008 -29.297 -4.891 1 91.81 311 GLY B N 1
ATOM 4926 C CA . GLY B 1 311 ? 15.625 -28.766 -6.098 1 91.81 311 GLY B CA 1
ATOM 4927 C C . GLY B 1 311 ? 14.617 -28.328 -7.145 1 91.81 311 GLY B C 1
ATOM 4928 O O . GLY B 1 311 ? 13.414 -28.469 -6.945 1 91.81 311 GLY B O 1
ATOM 4929 N N . LEU B 1 312 ? 15.102 -27.766 -8.234 1 94.56 312 LEU B N 1
ATOM 4930 C CA . LEU B 1 312 ? 14.266 -27.266 -9.32 1 94.56 312 LEU B CA 1
ATOM 4931 C C . LEU B 1 312 ? 13.891 -28.391 -10.273 1 94.56 312 LEU B C 1
ATOM 4933 O O . LEU B 1 312 ? 13.055 -28.203 -11.164 1 94.56 312 LEU B O 1
ATOM 4937 N N . ASP B 1 313 ? 14.453 -29.562 -10.117 1 94.25 313 ASP B N 1
ATOM 4938 C CA . ASP B 1 313 ? 14.219 -30.703 -11 1 94.25 313 ASP B CA 1
ATOM 4939 C C . ASP B 1 313 ? 12.977 -31.484 -10.57 1 94.25 313 ASP B C 1
ATOM 4941 O O . ASP B 1 313 ? 12.719 -32.594 -11.078 1 94.25 313 ASP B O 1
ATOM 4945 N N . VAL B 1 314 ? 12.203 -30.953 -9.688 1 95.62 314 VAL B N 1
ATOM 4946 C CA . VAL B 1 314 ? 11.023 -31.609 -9.125 1 95.62 314 VAL B CA 1
ATOM 4947 C C . VAL B 1 314 ? 9.875 -31.562 -10.117 1 95.62 314 VAL B C 1
ATOM 4949 O O . VAL B 1 314 ? 8.898 -32.312 -10 1 95.62 314 VAL B O 1
ATOM 4952 N N . TYR B 1 315 ? 9.938 -30.609 -11.07 1 97.62 315 TYR B N 1
ATOM 4953 C CA . TYR B 1 315 ? 8.812 -30.406 -11.977 1 97.62 315 TYR B CA 1
ATOM 4954 C C . TYR B 1 315 ? 8.82 -31.438 -13.094 1 97.62 315 TYR B C 1
ATOM 4956 O O . TYR B 1 315 ? 9.859 -31.703 -13.695 1 97.62 315 TYR B O 1
ATOM 4964 N N . LEU B 1 316 ? 7.676 -32 -13.359 1 97.25 316 LEU B N 1
ATOM 4965 C CA . LEU B 1 316 ? 7.492 -33 -14.398 1 97.25 316 LEU B CA 1
ATOM 4966 C C . LEU B 1 316 ? 7.258 -32.344 -15.758 1 97.25 316 LEU B C 1
ATOM 4968 O O . LEU B 1 316 ? 6.867 -31.172 -15.82 1 97.25 316 LEU B O 1
ATOM 4972 N N . SER B 1 317 ? 7.504 -33.125 -16.797 1 96.06 317 SER B N 1
ATOM 4973 C CA . SER B 1 317 ? 7.129 -32.656 -18.125 1 96.06 317 SER B CA 1
ATOM 4974 C C . SER B 1 317 ? 5.625 -32.438 -18.219 1 96.06 317 SER B C 1
ATOM 4976 O O . SER B 1 317 ? 4.859 -32.906 -17.375 1 96.06 317 SER B O 1
ATOM 4978 N N . ARG B 1 318 ? 5.305 -31.734 -19.219 1 96.25 318 ARG B N 1
ATOM 4979 C CA . ARG B 1 318 ? 3.885 -31.484 -19.453 1 96.25 318 ARG B CA 1
ATOM 4980 C C . ARG B 1 318 ? 3.111 -32.812 -19.531 1 96.25 318 ARG B C 1
ATOM 4982 O O . ARG B 1 318 ? 2.049 -32.938 -18.922 1 96.25 318 ARG B O 1
ATOM 4989 N N . GLU B 1 319 ? 3.654 -33.75 -20.266 1 96.31 319 GLU B N 1
ATOM 4990 C CA . GLU B 1 319 ? 3.01 -35.062 -20.438 1 96.31 319 GLU B CA 1
ATOM 4991 C C . GLU B 1 319 ? 2.863 -35.781 -19.109 1 96.31 319 GLU B C 1
ATOM 4993 O O . GLU B 1 319 ? 1.801 -36.344 -18.812 1 96.31 319 GLU B O 1
ATOM 4998 N N . ASP B 1 320 ? 3.893 -35.75 -18.328 1 97.5 320 ASP B N 1
ATOM 4999 C CA . ASP B 1 320 ? 3.855 -36.438 -17.047 1 97.5 320 ASP B CA 1
ATOM 5000 C C . ASP B 1 320 ? 2.928 -35.688 -16.062 1 97.5 320 ASP B C 1
ATOM 5002 O O . ASP B 1 320 ? 2.285 -36.344 -15.227 1 97.5 320 ASP B O 1
ATOM 5006 N N . THR B 1 321 ? 2.885 -34.375 -16.156 1 97.94 321 THR B N 1
ATOM 5007 C CA . THR B 1 321 ? 1.946 -33.594 -15.344 1 97.94 321 THR B CA 1
ATOM 5008 C C . THR B 1 321 ? 0.506 -33.938 -15.711 1 97.94 321 THR B C 1
ATOM 5010 O O . THR B 1 321 ? -0.345 -34.094 -14.836 1 97.94 321 THR B O 1
ATOM 5013 N N . GLU B 1 322 ? 0.264 -34.062 -16.969 1 96.56 322 GLU B N 1
ATOM 5014 C CA . GLU B 1 322 ? -1.064 -34.469 -17.438 1 96.56 322 GLU B CA 1
ATOM 5015 C C . GLU B 1 322 ? -1.445 -35.844 -16.906 1 96.56 322 GLU B C 1
ATOM 5017 O O . GLU B 1 322 ? -2.59 -36.062 -16.5 1 96.56 322 GLU B O 1
ATOM 5022 N N . ARG B 1 323 ? -0.492 -36.75 -16.922 1 96.94 323 ARG B N 1
ATOM 5023 C CA . ARG B 1 323 ? -0.733 -38.094 -16.391 1 96.94 323 ARG B CA 1
ATOM 5024 C C . ARG B 1 323 ? -1.048 -38.031 -14.898 1 96.94 323 ARG B C 1
ATOM 5026 O O . ARG B 1 323 ? -1.924 -38.75 -14.406 1 96.94 323 ARG B O 1
ATOM 5033 N N . GLN B 1 324 ? -0.302 -37.219 -14.188 1 97.25 324 GLN B N 1
ATOM 5034 C CA . GLN B 1 324 ? -0.545 -37 -12.766 1 97.25 324 GLN B CA 1
ATOM 5035 C C . GLN B 1 324 ? -1.959 -36.5 -12.508 1 97.25 324 GLN B C 1
ATOM 5037 O O . GLN B 1 324 ? -2.645 -36.969 -11.602 1 97.25 324 GLN B O 1
ATOM 5042 N N . ILE B 1 325 ? -2.375 -35.562 -13.305 1 97.62 325 ILE B N 1
ATOM 5043 C CA . ILE B 1 325 ? -3.695 -34.938 -13.188 1 97.62 325 ILE B CA 1
ATOM 5044 C C . ILE B 1 325 ? -4.77 -36 -13.508 1 97.62 325 ILE B C 1
ATOM 5046 O O . ILE B 1 325 ? -5.742 -36.125 -12.766 1 97.62 325 ILE B O 1
ATOM 5050 N N . LEU B 1 326 ? -4.559 -36.75 -14.578 1 96.56 326 LEU B N 1
ATOM 5051 C CA . LEU B 1 326 ? -5.52 -37.75 -14.984 1 96.56 326 LEU B CA 1
ATOM 5052 C C . LEU B 1 326 ? -5.621 -38.875 -13.922 1 96.56 326 LEU B C 1
ATOM 5054 O O . LEU B 1 326 ? -6.707 -39.375 -13.664 1 96.56 326 LEU B O 1
ATOM 5058 N N . ALA B 1 327 ? -4.527 -39.188 -13.367 1 96.06 327 ALA B N 1
ATOM 5059 C CA . ALA B 1 327 ? -4.496 -40.25 -12.336 1 96.06 327 ALA B CA 1
ATOM 5060 C C . ALA B 1 327 ? -5.266 -39.812 -11.094 1 96.06 327 ALA B C 1
ATOM 5062 O O . ALA B 1 327 ? -5.863 -40.625 -10.406 1 96.06 327 ALA B O 1
ATOM 5063 N N . THR B 1 328 ? -5.25 -38.531 -10.805 1 95.5 328 THR B N 1
ATOM 5064 C CA . THR B 1 328 ? -5.855 -38 -9.586 1 95.5 328 THR B CA 1
ATOM 5065 C C . THR B 1 328 ? -7.328 -37.688 -9.812 1 95.5 328 THR B C 1
ATOM 5067 O O . THR B 1 328 ? -8.172 -38 -8.977 1 95.5 328 THR B O 1
ATOM 5070 N N . TYR B 1 329 ? -7.688 -37.031 -10.93 1 95.44 329 TYR B N 1
ATOM 5071 C CA . TYR B 1 329 ? -9.008 -36.438 -11.102 1 95.44 329 TYR B CA 1
ATOM 5072 C C . TYR B 1 329 ? -9.812 -37.219 -12.156 1 95.44 329 TYR B C 1
ATOM 5074 O O . TYR B 1 329 ? -11 -36.969 -12.336 1 95.44 329 TYR B O 1
ATOM 5082 N N . GLY B 1 330 ? -9.25 -38.188 -12.828 1 88.12 330 GLY B N 1
ATOM 5083 C CA . GLY B 1 330 ? -9.938 -38.844 -13.914 1 88.12 330 GLY B CA 1
ATOM 5084 C C . GLY B 1 330 ? -10.109 -37.969 -15.148 1 88.12 330 GLY B C 1
ATOM 5085 O O . GLY B 1 330 ? -9.656 -36.844 -15.164 1 88.12 330 GLY B O 1
ATOM 5086 N N . PRO B 1 331 ? -10.625 -38.719 -16.219 1 72.75 331 PRO B N 1
ATOM 5087 C CA . PRO B 1 331 ? -10.875 -37.938 -17.438 1 72.75 331 PRO B CA 1
ATOM 5088 C C . PRO B 1 331 ? -12.008 -36.906 -17.266 1 72.75 331 PRO B C 1
ATOM 5090 O O . PRO B 1 331 ? -12.914 -37.125 -16.469 1 72.75 331 PRO B O 1
ATOM 5093 N N . ARG B 1 332 ? -11.789 -35.625 -17.484 1 61.41 332 ARG B N 1
ATOM 5094 C CA . ARG B 1 332 ? -12.914 -34.719 -17.344 1 61.41 332 ARG B CA 1
ATOM 5095 C C . ARG B 1 332 ? -14.102 -35.188 -18.172 1 61.41 332 ARG B C 1
ATOM 5097 O O . ARG B 1 332 ? -13.953 -35.562 -19.344 1 61.41 332 ARG B O 1
ATOM 5104 N N . ARG B 1 333 ? -15.211 -35.562 -17.516 1 46.69 333 ARG B N 1
ATOM 5105 C CA . ARG B 1 333 ? -16.438 -35.969 -18.188 1 46.69 333 ARG B CA 1
ATOM 5106 C C . ARG B 1 333 ? -17.062 -34.812 -18.938 1 46.69 333 ARG B C 1
ATOM 5108 O O . ARG B 1 333 ? -16.969 -33.656 -18.516 1 46.69 333 ARG B O 1
#

pLDDT: mean 92.07, std 11.34, range [32.09, 98.94]

Radius of gyration: 26.77 Å; Cα contacts (8 Å, |Δi|>4): 1578; chains: 2; bounding box: 52×94×87 Å

Organism: NCBI:txid175570

Solvent-accessible surface area (backbone atoms only — not comparable to full-atom values): 33355 Å² total; per-residue (Å²): 132,82,74,77,72,69,70,82,79,49,58,31,37,33,35,38,20,46,54,26,44,34,39,38,29,42,70,85,65,51,75,50,75,45,73,30,43,35,50,39,20,52,54,45,37,54,34,58,50,52,94,71,21,39,32,34,45,38,29,37,24,26,55,85,46,42,60,60,51,44,56,62,49,55,73,38,90,40,42,45,61,82,44,51,43,34,89,82,48,29,20,33,27,33,36,37,38,29,78,40,99,86,40,73,51,65,34,38,36,29,50,38,58,47,50,46,50,78,72,46,61,88,51,42,84,21,54,26,35,44,31,43,22,73,35,55,48,39,66,32,62,66,28,37,45,45,45,55,74,65,27,87,36,46,31,35,37,37,40,49,6,60,22,18,40,48,31,49,44,15,40,71,42,61,15,45,29,73,51,46,77,81,42,32,64,40,28,36,32,41,35,32,41,54,69,43,46,36,24,56,45,49,61,94,75,40,50,42,40,73,76,66,66,75,63,49,73,68,54,47,49,51,44,37,49,55,40,43,75,42,53,22,52,30,37,35,36,39,50,76,90,57,19,31,35,35,29,32,68,40,98,86,69,45,81,39,78,46,77,41,71,52,54,88,54,93,55,77,65,30,65,76,39,19,68,35,12,18,51,27,19,28,52,50,24,27,72,76,63,73,30,66,65,51,5,48,51,33,10,38,48,36,19,33,30,35,17,54,27,86,60,86,80,42,58,52,46,42,69,55,46,49,49,53,44,38,71,72,69,44,77,86,127,130,81,74,74,73,70,69,79,78,51,58,31,37,34,34,36,20,45,53,27,43,34,38,37,30,43,70,86,64,51,75,51,75,47,73,31,44,36,51,39,20,52,52,44,37,54,35,57,51,53,92,71,23,38,32,35,44,37,30,36,24,26,56,86,46,43,62,62,51,44,56,63,49,53,72,39,91,39,42,44,61,82,44,52,41,33,89,81,48,27,20,32,28,33,37,38,38,27,76,40,99,86,40,72,48,65,35,38,37,28,49,38,58,47,50,46,48,79,72,45,61,87,51,40,82,20,55,28,36,44,32,42,22,73,33,55,46,38,65,33,61,67,27,37,43,46,44,55,75,64,27,86,35,47,30,34,37,38,40,51,6,59,22,18,38,48,30,48,44,15,41,72,41,60,14,45,29,73,50,45,78,80,43,32,65,40,28,36,32,41,36,32,41,54,70,43,46,37,25,57,45,50,61,92,77,40,48,43,41,72,74,66,66,76,63,49,74,68,54,47,49,51,45,37,48,55,41,42,76,43,53,22,54,29,37,34,36,39,48,76,91,58,19,32,36,35,30,33,67,39,100,86,70,44,81,37,79,45,77,40,70,51,53,87,56,92,53,76,65,30,66,76,40,18,68,34,12,18,51,26,19,29,53,50,25,27,73,75,62,73,30,66,65,52,5,48,51,33,10,38,48,35,20,33,29,35,16,53,27,85,60,85,82,42,58,52,46,43,69,55,44,50,49,53,45,39,72,72,68,44,76,86,126